Protein AF-0000000080358929 (afdb_homodimer)

Nearest PDB structures (foldseek):
  8afz-assembly1_A  TM=3.443E-01  e=9.718E+00  Homo sapiens
  2efk-assembly1_A-2  TM=2.019E-01  e=9.718E+00  Homo sapiens
  8afz-assembly1_A  TM=3.442E-01  e=8.263E+00  Homo sapiens
  6xj1-assembly1_B  TM=2.476E-01  e=9.061E+00  Schizosaccharomyces pombe 972h-

Organism: Eutrema salsugineum (NCBI:txid72664)

Radius of gyration: 41.28 Å; Cα contacts (8 Å, |Δi|>4): 596; chains: 2; bounding box: 83×141×150 Å

pLDDT: mean 77.74, std 29.08, range [13.27, 98.56]

Sequence (594 aa):
MNDRGDQCVDQRRCFVCLSGNEDDQTSPISDHNKAKKIKTKQIADVPKTERSPPYHLQRDNMATTLDVSRAELALVVMYLNKAEARDKLCRAIQYGSKFLSGGQPGTAQNVDKSTSLARKVFRLFKFVNDLHGLISPMPKGTPLPLVLLGKSKNALLSTFLFLDQIVWLGRSGIYKNKERAELLGRISLFCWMGSSVCTTLVEIGEIGRLSSSMKKIEKGLKNGNKYQDEEYRAKLKKSNERTLALIKSAMDIVVAAGLLQLAPKKITPRVTGAFGFTTSLISCYQLLPTRPKIKTPMNDRGDQCVDQRRCFVCLSGNEDDQTSPISDHNKAKKIKTKQIADVPKTERSPPYHLQRDNMATTLDVSRAELALVVMYLNKAEARDKLCRAIQYGSKFLSGGQPGTAQNVDKSTSLARKVFRLFKFVNDLHGLISPMPKGTPLPLVLLGKSKNALLSTFLFLDQIVWLGRSGIYKNKERAELLGRISLFCWMGSSVCTTLVEIGEIGRLSSSMKKIEKGLKNGNKYQDEEYRAKLKKSNERTLALIKSAMDIVVAAGLLQLAPKKITPRVTGAFGFTTSLISCYQLLPTRPKIKTP

InterPro domains:
  IPR008733 Peroxisomal biogenesis factor 11 [PF05648] (74-287)

Foldseek 3Di:
DDDDDDDDDDDDDDDDDDDDYDDDDDDDDDDDDPPPPPPPPDPDDDPDPPPPPPPVVVVVVVVVVVVVVVVVVVLVVVLCPDLLLVLLVLLLLLLLLLLVCLPPDDDSPVSNVVSVLVSLVSCVPVLVVLVVVLPDDDDPPDDPVLVVLSNLLSVLLSLLSVLSNLLSCVVVCVDPPVVVSVVSNLSSLVSNLSSLVSLLVSLVVVLVVLVVVLVVVVVVCVPDDSCPDPVNVVSVVVSVLSVLSNLLSVLVNLLSCLVSPVPCVVNTSNNSSVSSSVSSVSSSVSSRDDPDPPPDD/DDDDDDDDDDDDDDDYDDDYDDYDYDDDDDDDDCPVPPPPPDPDDPPDPPPPPPPVVVCVVVVVVVVVVVVVVVLVVVLCPDLLLVLLVLLLLLLLLLLVCLPPDDDSPVSNVVSVLVSLVSCVVVLVVLVVVLPDDDDPPDDPVLVVLSNLLSVLLSLLSVLSNLLSCLVVCVDPPVVVSVVSNLSSLVSNLSSLVSLLVSLVVVLVVLVVVLVVVVVVCVPDDSCPDPVNVVSVVVSVLSVLSNLLSVLVNLLSCCVSPVPCVVNTSSNSSVSSSVSSVSSSVSSRDDPDPPPDD

Structure (mmCIF, N/CA/C/O backbone):
data_AF-0000000080358929-model_v1
#
loop_
_entity.id
_entity.type
_entity.pdbx_description
1 polymer 'Peroxisomal biogenesis factor 11 family protein'
#
loop_
_atom_site.group_PDB
_atom_site.id
_atom_site.type_symbol
_atom_site.label_atom_id
_atom_site.label_alt_id
_atom_site.label_comp_id
_atom_site.label_asym_id
_atom_site.label_entity_id
_atom_site.label_seq_id
_atom_site.pdbx_PDB_ins_code
_atom_site.Cartn_x
_atom_site.Cartn_y
_atom_site.Cartn_z
_atom_site.occupancy
_atom_site.B_iso_or_equiv
_atom_site.auth_seq_id
_atom_site.auth_comp_id
_atom_site.auth_asym_id
_atom_site.auth_atom_id
_atom_site.pdbx_PDB_model_num
ATOM 1 N N . MET A 1 1 ? -43.969 57.062 11.164 1 16.81 1 MET A N 1
ATOM 2 C CA . MET A 1 1 ? -44.812 58 10.477 1 16.81 1 MET A CA 1
ATOM 3 C C . MET A 1 1 ? -44.312 58.25 9.055 1 16.81 1 MET A C 1
ATOM 5 O O . MET A 1 1 ? -43.281 57.75 8.664 1 16.81 1 MET A O 1
ATOM 9 N N . ASN A 1 2 ? -43.938 59.594 8.781 1 14.61 2 ASN A N 1
ATOM 10 C CA . ASN A 1 2 ? -44.312 60.5 7.691 1 14.61 2 ASN A CA 1
ATOM 11 C C . ASN A 1 2 ? -43.531 60.188 6.422 1 14.61 2 ASN A C 1
ATOM 13 O O . ASN A 1 2 ? -44.094 60 5.355 1 14.61 2 ASN A O 1
ATOM 17 N N . ASP A 1 3 ? -42.531 61.125 6.07 1 15.59 3 ASP A N 1
ATOM 18 C CA . ASP A 1 3 ? -42.562 62.156 5.066 1 15.59 3 ASP A CA 1
ATOM 19 C C . ASP A 1 3 ? -42.125 61.656 3.701 1 15.59 3 ASP A C 1
ATOM 21 O O . ASP A 1 3 ? -41.469 60.594 3.613 1 15.59 3 ASP A O 1
ATOM 25 N N . ARG A 1 4 ? -41.5 62.625 2.84 1 16.2 4 ARG A N 1
ATOM 26 C CA . ARG A 1 4 ? -41.812 63.469 1.67 1 16.2 4 ARG A CA 1
ATOM 27 C C . ARG A 1 4 ? -41.281 62.812 0.394 1 16.2 4 ARG A C 1
ATOM 29 O O . ARG A 1 4 ? -40.438 61.906 0.448 1 16.2 4 ARG A O 1
ATOM 36 N N . GLY A 1 5 ? -41.031 63.625 -0.668 1 14.8 5 GLY A N 1
ATOM 37 C CA . GLY A 1 5 ? -41.625 64.188 -1.879 1 14.8 5 GLY A CA 1
ATOM 38 C C . GLY A 1 5 ? -40.906 63.719 -3.145 1 14.8 5 GLY A C 1
ATOM 39 O O . GLY A 1 5 ? -41.562 63.219 -4.066 1 14.8 5 GLY A O 1
ATOM 40 N N . ASP A 1 6 ? -39.875 64.562 -3.668 1 14.68 6 ASP A N 1
ATOM 41 C CA . ASP A 1 6 ? -40.094 65.438 -4.812 1 14.68 6 ASP A CA 1
ATOM 42 C C . ASP A 1 6 ? -39.781 64.75 -6.121 1 14.68 6 ASP A C 1
ATOM 44 O O . ASP A 1 6 ? -40.594 64.688 -7.043 1 14.68 6 ASP A O 1
ATOM 48 N N . GLN A 1 7 ? -38.531 65.188 -6.707 1 15.25 7 GLN A N 1
ATOM 49 C CA . GLN A 1 7 ? -38.5 66 -7.914 1 15.25 7 GLN A CA 1
ATOM 50 C C . GLN A 1 7 ? -38.625 65.125 -9.164 1 15.25 7 GLN A C 1
ATOM 52 O O . GLN A 1 7 ? -38.188 64 -9.18 1 15.25 7 GLN A O 1
ATOM 57 N N . CYS A 1 8 ? -39.188 65.688 -10.398 1 14.8 8 CYS A N 1
ATOM 58 C CA . CYS A 1 8 ? -40.031 65.75 -11.594 1 14.8 8 CYS A CA 1
ATOM 59 C C . CYS A 1 8 ? -39.219 65.312 -12.828 1 14.8 8 CYS A C 1
ATOM 61 O O . CYS A 1 8 ? -39.781 64.75 -13.773 1 14.8 8 CYS A O 1
ATOM 63 N N . VAL A 1 9 ? -37.938 65.875 -13.023 1 15.56 9 VAL A N 1
ATOM 64 C CA . VAL A 1 9 ? -37.844 66.625 -14.266 1 15.56 9 VAL A CA 1
ATOM 65 C C . VAL A 1 9 ? -38.188 65.75 -15.445 1 15.56 9 VAL A C 1
ATOM 67 O O . VAL A 1 9 ? -37.938 64.5 -15.398 1 15.56 9 VAL A O 1
ATOM 70 N N . ASP A 1 10 ? -38.562 66.312 -16.578 1 14.62 10 ASP A N 1
ATOM 71 C CA . ASP A 1 10 ? -39.5 66.5 -17.703 1 14.62 10 ASP A CA 1
ATOM 72 C C . ASP A 1 10 ? -39.094 65.625 -18.875 1 14.62 10 ASP A C 1
ATOM 74 O O . ASP A 1 10 ? -38.031 65.062 -18.891 1 14.62 10 ASP A O 1
ATOM 78 N N . GLN A 1 11 ? -39.094 66.312 -20.172 1 13.53 11 GLN A N 1
ATOM 79 C CA . GLN A 1 11 ? -40 66.375 -21.312 1 13.53 11 GLN A CA 1
ATOM 80 C C . GLN A 1 11 ? -39.438 65.625 -22.484 1 13.53 11 GLN A C 1
ATOM 82 O O . GLN A 1 11 ? -40.156 64.875 -23.156 1 13.53 11 GLN A O 1
ATOM 87 N N . ARG A 1 12 ? -38.281 66.125 -23.188 1 15.23 12 ARG A N 1
ATOM 88 C CA . ARG A 1 12 ? -38.562 66.625 -24.516 1 15.23 12 ARG A CA 1
ATOM 89 C C . ARG A 1 12 ? -38.875 65.5 -25.5 1 15.23 12 ARG A C 1
ATOM 91 O O . ARG A 1 12 ? -38.469 64.375 -25.297 1 15.23 12 ARG A O 1
ATOM 98 N N . ARG A 1 13 ? -39.406 65.875 -26.812 1 14.3 13 ARG A N 1
ATOM 99 C CA . ARG A 1 13 ? -40.438 65.75 -27.828 1 14.3 13 ARG A CA 1
ATOM 100 C C . ARG A 1 13 ? -40.031 64.75 -28.875 1 14.3 13 ARG A C 1
ATOM 102 O O . ARG A 1 13 ? -40.688 63.688 -29.016 1 14.3 13 ARG A O 1
ATOM 109 N N . CYS A 1 14 ? -39.75 65.312 -30.156 1 14.93 14 CYS A N 1
ATOM 110 C CA . CYS A 1 14 ? -40.594 65.25 -31.375 1 14.93 14 CYS A CA 1
ATOM 111 C C . CYS A 1 14 ? -40.25 64.062 -32.219 1 14.93 14 CYS A C 1
ATOM 113 O O . CYS A 1 14 ? -39.188 63.438 -32.062 1 14.93 14 CYS A O 1
ATOM 115 N N . PHE A 1 15 ? -40.938 64 -33.469 1 14.16 15 PHE A N 1
ATOM 116 C CA . PHE A 1 15 ? -41.781 63.312 -34.469 1 14.16 15 PHE A CA 1
ATOM 117 C C . PHE A 1 15 ? -40.969 62.719 -35.594 1 14.16 15 PHE A C 1
ATOM 119 O O . PHE A 1 15 ? -41.188 61.594 -36 1 14.16 15 PHE A O 1
ATOM 126 N N . VAL A 1 16 ? -40.188 63.656 -36.312 1 14.95 16 VAL A N 1
ATOM 127 C CA . VAL A 1 16 ? -40.594 63.844 -37.688 1 14.95 16 VAL A CA 1
ATOM 128 C C . VAL A 1 16 ? -40.25 62.625 -38.531 1 14.95 16 VAL A C 1
ATOM 130 O O . VAL A 1 16 ? -39.375 61.844 -38.156 1 14.95 16 VAL A O 1
ATOM 133 N N . CYS A 1 17 ? -40.469 62.812 -39.906 1 15.39 17 CYS A N 1
ATOM 134 C CA . CYS A 1 17 ? -41.125 62.5 -41.156 1 15.39 17 CYS A CA 1
ATOM 135 C C . CYS A 1 17 ? -40.25 61.594 -42.031 1 15.39 17 CYS A C 1
ATOM 137 O O . CYS A 1 17 ? -39.062 61.531 -41.844 1 15.39 17 CYS A O 1
ATOM 139 N N . LEU A 1 18 ? -40.875 61.156 -43.062 1 15.15 18 LEU A N 1
ATOM 140 C CA . LEU A 1 18 ? -41.156 60.125 -44.094 1 15.15 18 LEU A CA 1
ATOM 141 C C . LEU A 1 18 ? -40.062 60.125 -45.156 1 15.15 18 LEU A C 1
ATOM 143 O O . LEU A 1 18 ? -39.625 59.062 -45.594 1 15.15 18 LEU A O 1
ATOM 147 N N . SER A 1 19 ? -39.875 61.375 -45.75 1 14.72 19 SER A N 1
ATOM 148 C CA . SER A 1 19 ? -40.25 61.406 -47.156 1 14.72 19 SER A CA 1
ATOM 149 C C . SER A 1 19 ? -39.156 60.781 -48.031 1 14.72 19 SER A C 1
ATOM 151 O O . SER A 1 19 ? -39.438 59.844 -48.781 1 14.72 19 SER A O 1
ATOM 153 N N . GLY A 1 20 ? -38.625 61.688 -48.906 1 14.41 20 GLY A N 1
ATOM 154 C CA . GLY A 1 20 ? -38.812 61.781 -50.344 1 14.41 20 GLY A CA 1
ATOM 155 C C . GLY A 1 20 ? -37.719 61.062 -51.125 1 14.41 20 GLY A C 1
ATOM 156 O O . GLY A 1 20 ? -38 60.125 -51.844 1 14.41 20 GLY A O 1
ATOM 157 N N . ASN A 1 21 ? -36.844 61.938 -51.688 1 15.15 21 ASN A N 1
ATOM 158 C CA . ASN A 1 21 ? -36.812 62.219 -53.125 1 15.15 21 ASN A CA 1
ATOM 159 C C . ASN A 1 21 ? -35.844 61.281 -53.844 1 15.15 21 ASN A C 1
ATOM 161 O O . ASN A 1 21 ? -35.094 60.562 -53.219 1 15.15 21 ASN A O 1
ATOM 165 N N . GLU A 1 22 ? -34.844 62 -54.562 1 15.13 22 GLU A N 1
ATOM 166 C CA . GLU A 1 22 ? -34.781 62.188 -56 1 15.13 22 GLU A CA 1
ATOM 167 C C . GLU A 1 22 ? -33.875 61.188 -56.656 1 15.13 22 GLU A C 1
ATOM 169 O O . GLU A 1 22 ? -34.312 60.406 -57.5 1 15.13 22 GLU A O 1
ATOM 174 N N . ASP A 1 23 ? -32.719 61.75 -57.281 1 15.2 23 ASP A N 1
ATOM 175 C CA . ASP A 1 23 ? -32.594 61.906 -58.719 1 15.2 23 ASP A CA 1
ATOM 176 C C . ASP A 1 23 ? -31.781 60.75 -59.312 1 15.2 23 ASP A C 1
ATOM 178 O O . ASP A 1 23 ? -31.203 59.938 -58.594 1 15.2 23 ASP A O 1
ATOM 182 N N . ASP A 1 24 ? -30.688 61.188 -60.156 1 15.67 24 ASP A N 1
ATOM 183 C CA . ASP A 1 24 ? -30.547 61.188 -61.625 1 15.67 24 ASP A CA 1
ATOM 184 C C . ASP A 1 24 ? -29.75 59.969 -62.094 1 15.67 24 ASP A C 1
ATOM 186 O O . ASP A 1 24 ? -29.094 59.312 -61.281 1 15.67 24 ASP A O 1
ATOM 190 N N . GLN A 1 25 ? -28.922 60.25 -63.219 1 15.48 25 GLN A N 1
ATOM 191 C CA . GLN A 1 25 ? -28.875 59.875 -64.625 1 15.48 25 GLN A CA 1
ATOM 192 C C . GLN A 1 25 ? -27.906 58.688 -64.812 1 15.48 25 GLN A C 1
ATOM 194 O O . GLN A 1 25 ? -27.125 58.375 -63.938 1 15.48 25 GLN A O 1
ATOM 199 N N . THR A 1 26 ? -27.188 58.781 -66.125 1 16.11 26 THR A N 1
ATOM 200 C CA . THR A 1 26 ? -27.219 58 -67.312 1 16.11 26 THR A CA 1
ATOM 201 C C . THR A 1 26 ? -26.016 57.062 -67.438 1 16.11 26 THR A C 1
ATOM 203 O O . THR A 1 26 ? -26.172 55.875 -67.688 1 16.11 26 THR A O 1
ATOM 206 N N . SER A 1 27 ? -24.672 57.594 -67.5 1 17.52 27 SER A N 1
ATOM 207 C CA . SER A 1 27 ? -24.062 57.406 -68.812 1 17.52 27 SER A CA 1
ATOM 208 C C . SER A 1 27 ? -23.406 56.062 -68.938 1 17.52 27 SER A C 1
ATOM 210 O O . SER A 1 27 ? -23.016 55.438 -67.938 1 17.52 27 SER A O 1
ATOM 212 N N . PRO A 1 28 ? -23.188 55.562 -70.312 1 18.62 28 PRO A N 1
ATOM 213 C CA . PRO A 1 28 ? -23.203 54.312 -71 1 18.62 28 PRO A CA 1
ATOM 214 C C . PRO A 1 28 ? -21.938 53.469 -70.875 1 18.62 28 PRO A C 1
ATOM 216 O O . PRO A 1 28 ? -22 52.25 -70.688 1 18.62 28 PRO A O 1
ATOM 219 N N . ILE A 1 29 ? -20.688 54.094 -71.125 1 17.53 29 ILE A N 1
ATOM 220 C CA . ILE A 1 29 ? -20.109 53.688 -72.438 1 17.53 29 ILE A CA 1
ATOM 221 C C . ILE A 1 29 ? -19.328 52.375 -72.25 1 17.53 29 ILE A C 1
ATOM 223 O O . ILE A 1 29 ? -19.578 51.406 -72.938 1 17.53 29 ILE A O 1
ATOM 227 N N . SER A 1 30 ? -17.875 52.469 -72.438 1 18.41 30 SER A N 1
ATOM 228 C CA . SER A 1 30 ? -17.078 51.906 -73.562 1 18.41 30 SER A CA 1
ATOM 229 C C . SER A 1 30 ? -16.453 50.562 -73.125 1 18.41 30 SER A C 1
ATOM 231 O O . SER A 1 30 ? -16.141 50.344 -71.938 1 18.41 30 SER A O 1
ATOM 233 N N . ASP A 1 31 ? -16.312 49.531 -74.125 1 18.59 31 ASP A N 1
ATOM 234 C CA . ASP A 1 31 ? -16.297 48.094 -74.375 1 18.59 31 ASP A CA 1
ATOM 235 C C . ASP A 1 31 ? -14.938 47.469 -74.062 1 18.59 31 ASP A C 1
ATOM 237 O O . ASP A 1 31 ? -14.75 46.25 -74.188 1 18.59 31 ASP A O 1
ATOM 241 N N . HIS A 1 32 ? -13.805 48.25 -73.875 1 20.19 32 HIS A N 1
ATOM 242 C CA . HIS A 1 32 ? -12.617 47.781 -74.625 1 20.19 32 HIS A CA 1
ATOM 243 C C . HIS A 1 32 ? -12.148 46.438 -74.062 1 20.19 32 HIS A C 1
ATOM 245 O O . HIS A 1 32 ? -12.312 46.156 -72.875 1 20.19 32 HIS A O 1
ATOM 251 N N . ASN A 1 33 ? -11.484 45.531 -74.938 1 20.08 33 ASN A N 1
ATOM 252 C CA . ASN A 1 33 ? -11.18 44.156 -75.375 1 20.08 33 ASN A CA 1
ATOM 253 C C . ASN A 1 33 ? -10.102 43.531 -74.5 1 20.08 33 ASN A C 1
ATOM 255 O O . ASN A 1 33 ? -8.906 43.719 -74.75 1 20.08 33 ASN A O 1
ATOM 259 N N . LYS A 1 34 ? -10.031 43.594 -73.188 1 18.59 34 LYS A N 1
ATOM 260 C CA . LYS A 1 34 ? -8.82 43.219 -72.5 1 18.59 34 LYS A CA 1
ATOM 261 C C . LYS A 1 34 ? -8.523 41.719 -72.688 1 18.59 34 LYS A C 1
ATOM 263 O O . LYS A 1 34 ? -9.328 40.875 -72.312 1 18.59 34 LYS A O 1
ATOM 268 N N . ALA A 1 35 ? -7.695 41.406 -73.75 1 19.78 35 ALA A N 1
ATOM 269 C CA . ALA A 1 35 ? -7.258 40.094 -74.125 1 19.78 35 ALA A CA 1
ATOM 270 C C . ALA A 1 35 ? -6.605 39.312 -73 1 19.78 35 ALA A C 1
ATOM 272 O O . ALA A 1 35 ? -5.715 39.844 -72.312 1 19.78 35 ALA A O 1
ATOM 273 N N . LYS A 1 36 ? -7.195 38.281 -72.438 1 21.5 36 LYS A N 1
ATOM 274 C CA . LYS A 1 36 ? -6.949 37.406 -71.312 1 21.5 36 LYS A CA 1
ATOM 275 C C . LYS A 1 36 ? -5.746 36.5 -71.562 1 21.5 36 LYS A C 1
ATOM 277 O O . LYS A 1 36 ? -5.801 35.625 -72.375 1 21.5 36 LYS A O 1
ATOM 282 N N . LYS A 1 37 ? -4.535 37.125 -71.75 1 20.27 37 LYS A N 1
ATOM 283 C CA . LYS A 1 37 ? -3.393 36.25 -72 1 20.27 37 LYS A CA 1
ATOM 284 C C . LYS A 1 37 ? -3.35 35.094 -71 1 20.27 37 LYS A C 1
ATOM 286 O O . LYS A 1 37 ? -3.342 35.312 -69.812 1 20.27 37 LYS A O 1
ATOM 291 N N . ILE A 1 38 ? -3.791 33.875 -71.375 1 20.3 38 ILE A N 1
ATOM 292 C CA . ILE A 1 38 ? -3.906 32.625 -70.625 1 20.3 38 ILE A CA 1
ATOM 293 C C . ILE A 1 38 ? -2.518 32.125 -70.25 1 20.3 38 ILE A C 1
ATOM 295 O O . ILE A 1 38 ? -1.686 31.828 -71.062 1 20.3 38 ILE A O 1
ATOM 299 N N . LYS A 1 39 ? -1.819 32.875 -69.312 1 21.81 39 LYS A N 1
ATOM 300 C CA . LYS A 1 39 ? -0.521 32.438 -68.75 1 21.81 39 LYS A CA 1
ATOM 301 C C . LYS A 1 39 ? -0.521 30.969 -68.438 1 21.81 39 LYS A C 1
ATOM 303 O O . LYS A 1 39 ? -1.385 30.516 -67.688 1 21.81 39 LYS A O 1
ATOM 308 N N . THR A 1 40 ? -0.038 30.094 -69.25 1 20.55 40 THR A N 1
ATOM 309 C CA . THR A 1 40 ? 0.181 28.656 -69.188 1 20.55 40 THR A CA 1
ATOM 310 C C . THR A 1 40 ? 0.929 28.312 -67.875 1 20.55 40 THR A C 1
ATOM 312 O O . THR A 1 40 ? 2.033 28.812 -67.688 1 20.55 40 THR A O 1
ATOM 315 N N . LYS A 1 41 ? 0.254 28.141 -66.75 1 23.47 41 LYS A N 1
ATOM 316 C CA . LYS A 1 41 ? 0.772 27.75 -65.438 1 23.47 41 LYS A CA 1
ATOM 317 C C . LYS A 1 41 ? 1.659 26.516 -65.562 1 23.47 41 LYS A C 1
ATOM 319 O O . LYS A 1 41 ? 1.249 25.5 -66.125 1 23.47 41 LYS A O 1
ATOM 324 N N . GLN A 1 42 ? 3 26.719 -65.688 1 23.25 42 GLN A N 1
ATOM 325 C CA . GLN A 1 42 ? 4.09 25.734 -65.625 1 23.25 42 GLN A CA 1
ATOM 326 C C . GLN A 1 42 ? 3.857 24.719 -64.5 1 23.25 42 GLN A C 1
ATOM 328 O O . GLN A 1 42 ? 3.48 25.094 -63.375 1 23.25 42 GLN A O 1
ATOM 333 N N . ILE A 1 43 ? 3.584 23.469 -64.812 1 24.06 43 ILE A N 1
ATOM 334 C CA . ILE A 1 43 ? 3.379 22.266 -64 1 24.06 43 ILE A CA 1
ATOM 335 C C . ILE A 1 43 ? 4.492 22.141 -62.969 1 24.06 43 ILE A C 1
ATOM 337 O O . ILE A 1 43 ? 5.676 22.109 -63.312 1 24.06 43 ILE A O 1
ATOM 341 N N . ALA A 1 44 ? 4.375 22.672 -61.781 1 24.91 44 ALA A N 1
ATOM 342 C CA . ALA A 1 44 ? 5.258 22.656 -60.625 1 24.91 44 ALA A CA 1
ATOM 343 C C . ALA A 1 44 ? 5.863 21.266 -60.406 1 24.91 44 ALA A C 1
ATOM 345 O O . ALA A 1 44 ? 5.27 20.266 -60.781 1 24.91 44 ALA A O 1
ATOM 346 N N . ASP A 1 45 ? 7.188 21.234 -60.156 1 27.75 45 ASP A N 1
ATOM 347 C CA . ASP A 1 45 ? 8.172 20.203 -59.875 1 27.75 45 ASP A CA 1
ATOM 348 C C . ASP A 1 45 ? 7.656 19.25 -58.781 1 27.75 45 ASP A C 1
ATOM 350 O O . ASP A 1 45 ? 6.973 19.672 -57.844 1 27.75 45 ASP A O 1
ATOM 354 N N . VAL A 1 46 ? 7.465 17.938 -59.094 1 30.86 46 VAL A N 1
ATOM 355 C CA . VAL A 1 46 ? 7.078 16.859 -58.219 1 30.86 46 VAL A CA 1
ATOM 356 C C . VAL A 1 46 ? 7.922 16.891 -56.938 1 30.86 46 VAL A C 1
ATOM 358 O O . VAL A 1 46 ? 9.148 16.984 -57 1 30.86 46 VAL A O 1
ATOM 361 N N . PRO A 1 47 ? 7.391 17.453 -55.844 1 29.69 47 PRO A N 1
ATOM 362 C CA . PRO A 1 47 ? 8.227 17.5 -54.656 1 29.69 47 PRO A CA 1
ATOM 363 C C . PRO A 1 47 ? 9.031 16.219 -54.438 1 29.69 47 PRO A C 1
ATOM 365 O O . PRO A 1 47 ? 8.578 15.141 -54.812 1 29.69 47 PRO A O 1
ATOM 368 N N . LYS A 1 48 ? 10.414 16.266 -54.406 1 29.23 48 LYS A N 1
ATOM 369 C CA . LYS A 1 48 ? 11.359 15.25 -53.969 1 29.23 48 LYS A CA 1
ATOM 370 C C . LYS A 1 48 ? 10.781 14.43 -52.844 1 29.23 48 LYS A C 1
ATOM 372 O O . LYS A 1 48 ? 10.219 14.977 -51.875 1 29.23 48 LYS A O 1
ATOM 377 N N . THR A 1 49 ? 10.352 13.242 -53.125 1 29.59 49 THR A N 1
ATOM 378 C CA . THR A 1 49 ? 9.93 12.242 -52.156 1 29.59 49 THR A CA 1
ATOM 379 C C . THR A 1 49 ? 10.797 12.305 -50.906 1 29.59 49 THR A C 1
ATOM 381 O O . THR A 1 49 ? 12.031 12.234 -50.969 1 29.59 49 THR A O 1
ATOM 384 N N . GLU A 1 50 ? 10.453 13.172 -49.938 1 36.38 50 GLU A N 1
ATOM 385 C CA . GLU A 1 50 ? 11.117 13.156 -48.625 1 36.38 50 GLU A CA 1
ATOM 386 C C . GLU A 1 50 ? 11.586 11.75 -48.281 1 36.38 50 GLU A C 1
ATOM 388 O O . GLU A 1 50 ? 10.797 10.805 -48.281 1 36.38 50 GLU A O 1
ATOM 393 N N . ARG A 1 51 ? 12.812 11.344 -48.719 1 33.78 51 ARG A N 1
ATOM 394 C CA . ARG A 1 51 ? 13.469 10.133 -48.25 1 33.78 51 ARG A CA 1
ATOM 395 C C . ARG A 1 51 ? 13.047 9.836 -46.812 1 33.78 51 ARG A C 1
ATOM 397 O O . ARG A 1 51 ? 13.07 10.719 -45.938 1 33.78 51 ARG A O 1
ATOM 404 N N . SER A 1 52 ? 12.07 8.93 -46.625 1 38.97 52 SER A N 1
ATOM 405 C CA . SER A 1 52 ? 11.758 8.406 -45.312 1 38.97 52 SER A CA 1
ATOM 406 C C . SER A 1 52 ? 13.008 8.336 -44.438 1 38.97 52 SER A C 1
ATOM 408 O O . SER A 1 52 ? 14.086 7.961 -44.906 1 38.97 52 SER A O 1
ATOM 410 N N . PRO A 1 53 ? 13.242 9.32 -43.531 1 48.97 53 PRO A N 1
ATOM 411 C CA . PRO A 1 53 ? 14.477 9.203 -42.75 1 48.97 53 PRO A CA 1
ATOM 412 C C . PRO A 1 53 ? 14.969 7.762 -42.656 1 48.97 53 PRO A C 1
ATOM 414 O O . PRO A 1 53 ? 14.172 6.828 -42.719 1 48.97 53 PRO A O 1
ATOM 417 N N . PRO A 1 54 ? 16.219 7.465 -43.062 1 48.5 54 PRO A N 1
ATOM 418 C CA . PRO A 1 54 ? 16.75 6.102 -43.031 1 48.5 54 PRO A CA 1
ATOM 419 C C . PRO A 1 54 ? 16.266 5.316 -41.812 1 48.5 54 PRO A C 1
ATOM 421 O O . PRO A 1 54 ? 15.953 5.914 -40.75 1 48.5 54 PRO A O 1
ATOM 424 N N . TYR A 1 55 ? 15.797 4.078 -42 1 51.56 55 TYR A N 1
ATOM 425 C CA . TYR A 1 55 ? 15.328 3.09 -41.062 1 51.56 55 TYR A CA 1
ATOM 426 C C . TYR A 1 55 ? 16.109 3.188 -39.75 1 51.56 55 TYR A C 1
ATOM 428 O O . TYR A 1 55 ? 15.578 2.924 -38.656 1 51.56 55 TYR A O 1
ATOM 436 N N . HIS A 1 56 ? 17.375 3.619 -39.906 1 55.03 56 HIS A N 1
ATOM 437 C CA . HIS A 1 56 ? 18.188 3.723 -38.688 1 55.03 56 HIS A CA 1
ATOM 438 C C . HIS A 1 56 ? 17.734 4.887 -37.812 1 55.03 56 HIS A C 1
ATOM 440 O O . HIS A 1 56 ? 17.781 4.809 -36.594 1 55.03 56 HIS A O 1
ATOM 446 N N . LEU A 1 57 ? 17.328 5.953 -38.438 1 53.75 57 LEU A N 1
ATOM 447 C CA . LEU A 1 57 ? 16.859 7.109 -37.688 1 53.75 57 LEU A CA 1
ATOM 448 C C . LEU A 1 57 ? 15.508 6.824 -37.031 1 53.75 57 LEU A C 1
ATOM 450 O O . LEU A 1 57 ? 15.242 7.277 -35.906 1 53.75 57 LEU A O 1
ATOM 454 N N . GLN A 1 58 ? 14.711 6.082 -37.75 1 51 58 GLN A N 1
ATOM 455 C CA . GLN A 1 58 ? 13.414 5.707 -37.156 1 51 58 GLN A CA 1
ATOM 456 C C . GLN A 1 58 ? 13.594 4.805 -35.969 1 51 58 GLN A C 1
ATOM 458 O O . GLN A 1 58 ? 12.883 4.953 -34.969 1 51 58 GLN A O 1
ATOM 463 N N . ARG A 1 59 ? 14.539 3.881 -36.125 1 54.25 59 ARG A N 1
ATOM 464 C CA . ARG A 1 59 ? 14.812 3 -34.969 1 54.25 59 ARG A CA 1
ATOM 465 C C . ARG A 1 59 ? 15.383 3.783 -33.812 1 54.25 59 ARG A C 1
ATOM 467 O O . ARG A 1 59 ? 15.023 3.529 -32.656 1 54.25 59 ARG A O 1
ATOM 474 N N . ASP A 1 60 ? 16.219 4.734 -34.156 1 56.84 60 ASP A N 1
ATOM 475 C CA . ASP A 1 60 ? 16.781 5.559 -33.094 1 56.84 60 ASP A CA 1
ATOM 476 C C . ASP A 1 60 ? 15.703 6.41 -32.438 1 56.84 60 ASP A C 1
ATOM 478 O O . ASP A 1 60 ? 15.68 6.562 -31.203 1 56.84 60 ASP A O 1
ATOM 482 N N . ASN A 1 61 ? 14.773 6.891 -33.281 1 57.5 61 ASN A N 1
ATOM 483 C CA . ASN A 1 61 ? 13.695 7.691 -32.719 1 57.5 61 ASN A CA 1
ATOM 484 C C . ASN A 1 61 ? 12.719 6.828 -31.906 1 57.5 61 ASN A C 1
ATOM 486 O O . ASN A 1 61 ? 12.219 7.25 -30.859 1 57.5 61 ASN A O 1
ATOM 490 N N . MET A 1 62 ? 12.445 5.656 -32.562 1 58.06 62 MET A N 1
ATOM 491 C CA . MET A 1 62 ? 11.562 4.762 -31.828 1 58.06 62 MET A CA 1
ATOM 492 C C . MET A 1 62 ? 12.211 4.297 -30.531 1 58.06 62 MET A C 1
ATOM 494 O O . MET A 1 62 ? 11.531 4.172 -29.5 1 58.06 62 MET A O 1
ATOM 498 N N . ALA A 1 63 ? 13.477 4.109 -30.594 1 61.06 63 ALA A N 1
ATOM 499 C CA . ALA A 1 63 ? 14.203 3.713 -29.375 1 61.06 63 ALA A CA 1
ATOM 500 C C . ALA A 1 63 ? 14.156 4.816 -28.328 1 61.06 63 ALA A C 1
ATOM 502 O O . ALA A 1 63 ? 13.961 4.543 -27.141 1 61.06 63 ALA A O 1
ATOM 503 N N . THR A 1 64 ? 14.258 5.984 -28.844 1 68.31 64 THR A N 1
ATOM 504 C CA . THR A 1 64 ? 14.227 7.117 -27.922 1 68.31 64 THR A CA 1
ATOM 505 C C . THR A 1 64 ? 12.844 7.281 -27.312 1 68.31 64 THR A C 1
ATOM 507 O O . THR A 1 64 ? 12.711 7.539 -26.109 1 68.31 64 THR A O 1
ATOM 510 N N . THR A 1 65 ? 11.836 7.023 -28.141 1 73.25 65 THR A N 1
ATOM 511 C CA . THR A 1 65 ? 10.477 7.164 -27.625 1 73.25 65 THR A CA 1
ATOM 512 C C . THR A 1 65 ? 10.156 6.043 -26.641 1 73.25 65 THR A C 1
ATOM 514 O O . THR A 1 65 ? 9.516 6.273 -25.609 1 73.25 65 THR A O 1
ATOM 517 N N . LEU A 1 66 ? 10.719 4.973 -26.969 1 76.44 66 LEU A N 1
ATOM 518 C CA . LEU A 1 66 ? 10.484 3.834 -26.094 1 76.44 66 LEU A CA 1
ATOM 519 C C . LEU A 1 66 ? 11.242 4.008 -24.781 1 76.44 66 LEU A C 1
ATOM 521 O O . LEU A 1 66 ? 10.734 3.637 -23.719 1 76.44 66 LEU A O 1
ATOM 525 N N . ASP A 1 67 ? 12.336 4.625 -24.875 1 78.25 67 ASP A N 1
ATOM 526 C CA . ASP A 1 67 ? 13.125 4.859 -23.656 1 78.25 67 ASP A CA 1
ATOM 527 C C . ASP A 1 67 ? 12.453 5.891 -22.766 1 78.25 67 ASP A C 1
ATOM 529 O O . ASP A 1 67 ? 12.445 5.742 -21.531 1 78.25 67 ASP A O 1
ATOM 533 N N . VAL A 1 68 ? 11.938 6.848 -23.438 1 74.88 68 VAL A N 1
ATOM 534 C CA . VAL A 1 68 ? 11.242 7.883 -22.672 1 74.88 68 VAL A CA 1
ATOM 535 C C . VAL A 1 68 ? 9.984 7.297 -22.031 1 74.88 68 VAL A C 1
ATOM 537 O O . VAL A 1 68 ? 9.695 7.562 -20.859 1 74.88 68 VAL A O 1
ATOM 540 N N . SER A 1 69 ? 9.344 6.5 -22.797 1 80.19 69 SER A N 1
ATOM 541 C CA . SER A 1 69 ? 8.141 5.855 -22.281 1 80.19 69 SER A CA 1
ATOM 542 C C . SER A 1 69 ? 8.469 4.91 -21.125 1 80.19 69 SER A C 1
ATOM 544 O O . SER A 1 69 ? 7.738 4.84 -20.141 1 80.19 69 SER A O 1
ATOM 546 N N . ARG A 1 70 ? 9.57 4.305 -21.297 1 85.62 70 ARG A N 1
ATOM 547 C CA . ARG A 1 70 ? 9.992 3.381 -20.25 1 85.62 70 ARG A CA 1
ATOM 548 C C . ARG A 1 70 ? 10.352 4.129 -18.969 1 85.62 70 ARG A C 1
ATOM 550 O O . ARG A 1 70 ? 10.016 3.689 -17.859 1 85.62 70 ARG A O 1
ATOM 557 N N . ALA A 1 71 ? 10.961 5.18 -19.094 1 84.81 71 ALA A N 1
ATOM 558 C CA . ALA A 1 71 ? 11.359 5.973 -17.922 1 84.81 71 ALA A CA 1
ATOM 559 C C . ALA A 1 71 ? 10.141 6.555 -17.219 1 84.81 71 ALA A C 1
ATOM 561 O O . ALA A 1 71 ? 10.078 6.574 -15.984 1 84.81 71 ALA A O 1
ATOM 562 N N . GLU A 1 72 ? 9.234 7.023 -18.016 1 85.88 72 GLU A N 1
ATOM 563 C CA . GLU A 1 72 ? 8.008 7.555 -17.438 1 85.88 72 GLU A CA 1
ATOM 564 C C . GLU A 1 72 ? 7.215 6.461 -16.734 1 85.88 72 GLU A C 1
ATOM 566 O O . GLU A 1 72 ? 6.668 6.68 -15.648 1 85.88 72 GLU A O 1
ATOM 571 N N . LEU A 1 73 ? 7.199 5.367 -17.328 1 88.75 73 LEU A N 1
ATOM 572 C CA . LEU A 1 73 ? 6.484 4.242 -16.734 1 88.75 73 LEU A CA 1
ATOM 573 C C . LEU A 1 73 ? 7.168 3.789 -15.453 1 88.75 73 LEU A C 1
ATOM 575 O O . LEU A 1 73 ? 6.496 3.422 -14.484 1 88.75 73 LEU A O 1
ATOM 579 N N . ALA A 1 74 ? 8.43 3.859 -15.492 1 90.19 74 ALA A N 1
ATOM 580 C CA . ALA A 1 74 ? 9.18 3.484 -14.297 1 90.19 74 ALA A CA 1
ATOM 581 C C . ALA A 1 74 ? 8.859 4.418 -13.133 1 90.19 74 ALA A C 1
ATOM 583 O O . ALA A 1 74 ? 8.766 3.977 -11.984 1 90.19 74 ALA A O 1
ATOM 584 N N . LEU A 1 75 ? 8.672 5.641 -13.43 1 89.75 75 LEU A N 1
ATOM 585 C CA . LEU A 1 75 ? 8.328 6.609 -12.398 1 89.75 75 LEU A CA 1
ATOM 586 C C . LEU A 1 75 ? 6.934 6.336 -11.836 1 89.75 75 LEU A C 1
ATOM 588 O O . LEU A 1 75 ? 6.715 6.43 -10.633 1 89.75 75 LEU A O 1
ATOM 592 N N . VAL A 1 76 ? 6.078 6.027 -12.727 1 92.12 76 VAL A N 1
ATOM 593 C CA . VAL A 1 76 ? 4.719 5.711 -12.312 1 92.12 76 VAL A CA 1
ATOM 594 C C . VAL A 1 76 ? 4.723 4.457 -11.438 1 92.12 76 VAL A C 1
ATOM 596 O O . VAL A 1 76 ? 4.035 4.406 -10.414 1 92.12 76 VAL A O 1
ATOM 599 N N . VAL A 1 77 ? 5.492 3.514 -11.828 1 93.19 77 VAL A N 1
ATOM 600 C CA . VAL A 1 77 ? 5.59 2.266 -11.078 1 93.19 77 VAL A CA 1
ATOM 601 C C . VAL A 1 77 ? 6.164 2.541 -9.688 1 93.19 77 VAL A C 1
ATOM 603 O O . VAL A 1 77 ? 5.652 2.039 -8.688 1 93.19 77 VAL A O 1
ATOM 606 N N . MET A 1 78 ? 7.164 3.336 -9.656 1 92.94 78 MET A N 1
ATOM 607 C CA . MET A 1 78 ? 7.773 3.688 -8.383 1 92.94 78 MET A CA 1
ATOM 608 C C . MET A 1 78 ? 6.773 4.391 -7.473 1 92.94 78 MET A C 1
ATOM 610 O O . MET A 1 78 ? 6.738 4.137 -6.266 1 92.94 78 MET A O 1
ATOM 614 N N . TYR A 1 79 ? 6 5.258 -8.039 1 94.06 79 TYR A N 1
ATOM 615 C CA . TYR A 1 79 ? 4.977 5.988 -7.301 1 94.06 79 TYR A CA 1
ATOM 616 C C . TYR A 1 79 ? 3.906 5.047 -6.766 1 94.06 79 TYR A C 1
ATOM 618 O O . TYR A 1 79 ? 3.562 5.09 -5.582 1 94.06 79 TYR A O 1
ATOM 626 N N . LEU A 1 80 ? 3.465 4.129 -7.551 1 94.44 80 LEU A N 1
ATOM 627 C CA . LEU A 1 80 ? 2.346 3.254 -7.211 1 94.44 80 LEU A CA 1
ATOM 628 C C . LEU A 1 80 ? 2.801 2.117 -6.301 1 94.44 80 LEU A C 1
ATOM 630 O O . LEU A 1 80 ? 1.975 1.45 -5.676 1 94.44 80 LEU A O 1
ATOM 634 N N . ASN A 1 81 ? 4.047 1.898 -6.195 1 94.69 81 ASN A N 1
ATOM 635 C CA . ASN A 1 81 ? 4.555 0.816 -5.359 1 94.69 81 ASN A CA 1
ATOM 636 C C . ASN A 1 81 ? 4.719 1.261 -3.908 1 94.69 81 ASN A C 1
ATOM 638 O O . ASN A 1 81 ? 5.051 0.452 -3.039 1 94.69 81 ASN A O 1
ATOM 642 N N . LYS A 1 82 ? 4.422 2.504 -3.641 1 94.81 82 LYS A N 1
ATOM 643 C CA . LYS A 1 82 ? 4.379 3.004 -2.27 1 94.81 82 LYS A CA 1
ATOM 644 C C . LYS A 1 82 ? 3.01 2.77 -1.642 1 94.81 82 LYS A C 1
ATOM 646 O O . LYS A 1 82 ? 1.984 3.139 -2.219 1 94.81 82 LYS A O 1
ATOM 651 N N . ALA A 1 83 ? 3.037 2.219 -0.466 1 95.5 83 ALA A N 1
ATOM 652 C CA . ALA A 1 83 ? 1.777 1.962 0.226 1 95.5 83 ALA A CA 1
ATOM 653 C C . ALA A 1 83 ? 1.021 3.262 0.49 1 95.5 83 ALA A C 1
ATOM 655 O O . ALA A 1 83 ? -0.203 3.312 0.356 1 95.5 83 ALA A O 1
ATOM 656 N N . GLU A 1 84 ? 1.74 4.285 0.799 1 95.44 84 GLU A N 1
ATOM 657 C CA . GLU A 1 84 ? 1.12 5.566 1.115 1 95.44 84 GLU A CA 1
ATOM 658 C C . GLU A 1 84 ? 0.433 6.164 -0.109 1 95.44 84 GLU A C 1
ATOM 660 O O . GLU A 1 84 ? -0.651 6.742 0.001 1 95.44 84 GLU A O 1
ATOM 665 N N . ALA A 1 85 ? 1.04 6.07 -1.211 1 95.62 85 ALA A N 1
ATOM 666 C CA . ALA A 1 85 ? 0.445 6.598 -2.438 1 95.62 85 ALA A CA 1
ATOM 667 C C . ALA A 1 85 ? -0.87 5.891 -2.756 1 95.62 85 ALA A C 1
ATOM 669 O O . ALA A 1 85 ? -1.858 6.535 -3.111 1 95.62 85 ALA A O 1
ATOM 670 N N . ARG A 1 86 ? -0.844 4.59 -2.592 1 95.75 86 ARG A N 1
ATOM 671 C CA . ARG A 1 86 ? -2.059 3.826 -2.852 1 95.75 86 ARG A CA 1
ATOM 672 C C . ARG A 1 86 ? -3.158 4.191 -1.858 1 95.75 86 ARG A C 1
ATOM 674 O O . ARG A 1 86 ? -4.332 4.277 -2.229 1 95.75 86 ARG A O 1
ATOM 681 N N . ASP A 1 87 ? -2.773 4.344 -0.721 1 96.5 87 ASP A N 1
ATOM 682 C CA . ASP A 1 87 ? -3.742 4.723 0.304 1 96.5 87 ASP A CA 1
ATOM 683 C C . ASP A 1 87 ? -4.398 6.059 -0.026 1 96.5 87 ASP A C 1
ATOM 685 O O . ASP A 1 87 ? -5.613 6.211 0.101 1 96.5 87 ASP A O 1
ATOM 689 N N . LYS A 1 88 ? -3.598 7.047 -0.47 1 97.31 88 LYS A N 1
ATOM 690 C CA . LYS A 1 88 ? -4.137 8.367 -0.762 1 97.31 88 LYS A CA 1
ATOM 691 C C . LYS A 1 88 ? -5.023 8.344 -2.004 1 97.31 88 LYS A C 1
ATOM 693 O O . LYS A 1 88 ? -6 9.086 -2.09 1 97.31 88 LYS A O 1
ATOM 698 N N . LEU A 1 89 ? -4.711 7.508 -2.904 1 96.69 89 LEU A N 1
ATOM 699 C CA . LEU A 1 89 ? -5.578 7.312 -4.059 1 96.69 89 LEU A CA 1
ATOM 700 C C . LEU A 1 89 ? -6.934 6.75 -3.637 1 96.69 89 LEU A C 1
ATOM 702 O O . LEU A 1 89 ? -7.977 7.23 -4.078 1 96.69 89 LEU A O 1
ATOM 706 N N . CYS A 1 90 ? -6.844 5.766 -2.809 1 97.12 90 CYS A N 1
ATOM 707 C CA . CYS A 1 90 ? -8.078 5.176 -2.297 1 97.12 90 CYS A CA 1
ATOM 708 C C . CYS A 1 90 ? -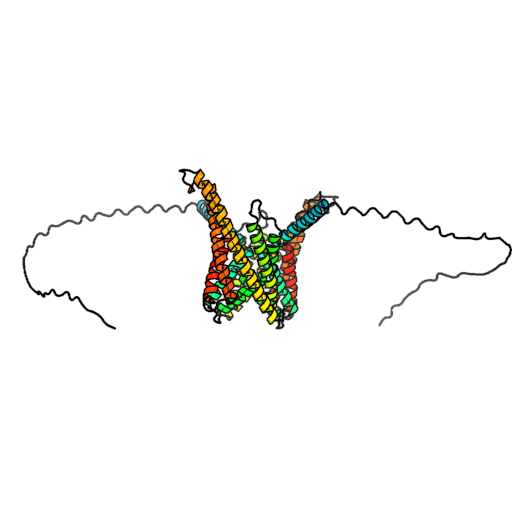8.867 6.191 -1.482 1 97.12 90 CYS A C 1
ATOM 710 O O . CYS A 1 90 ? -10.102 6.211 -1.53 1 97.12 90 CYS A O 1
ATOM 712 N N . ARG A 1 91 ? -8.125 6.98 -0.774 1 98 91 ARG A N 1
ATOM 713 C CA . ARG A 1 91 ? -8.773 8.039 -0.007 1 98 91 ARG A CA 1
ATOM 714 C C . ARG A 1 91 ? -9.5 9.016 -0.927 1 98 91 ARG A C 1
ATOM 716 O O . ARG A 1 91 ? -10.602 9.469 -0.613 1 98 91 ARG A O 1
ATOM 723 N N . ALA A 1 92 ? -8.93 9.32 -1.979 1 98.19 92 ALA A N 1
ATOM 724 C CA . ALA A 1 92 ? -9.562 10.211 -2.951 1 98.19 92 ALA A CA 1
ATOM 725 C C . ALA A 1 92 ? -10.852 9.594 -3.494 1 98.19 92 ALA A C 1
ATOM 727 O O . ALA A 1 92 ? -11.852 10.289 -3.652 1 98.19 92 ALA A O 1
ATOM 728 N N . ILE A 1 93 ? -10.781 8.32 -3.764 1 97.5 93 ILE A N 1
ATOM 729 C CA . ILE A 1 93 ? -11.961 7.617 -4.254 1 97.5 93 ILE A CA 1
ATOM 730 C C . ILE A 1 93 ? -13.047 7.621 -3.18 1 97.5 93 ILE A C 1
ATOM 732 O O . ILE A 1 93 ? -14.219 7.871 -3.471 1 97.5 93 ILE A O 1
ATOM 736 N N . GLN A 1 94 ? -12.664 7.355 -2.004 1 97.69 94 GLN A N 1
ATOM 737 C CA . GLN A 1 94 ? -13.594 7.316 -0.882 1 97.69 94 GLN A CA 1
ATOM 738 C C . GLN A 1 94 ? -14.328 8.648 -0.727 1 97.69 94 GLN A C 1
ATOM 740 O O . GLN A 1 94 ? -15.555 8.695 -0.758 1 97.69 94 GLN A O 1
ATOM 745 N N . TYR A 1 95 ? -13.57 9.695 -0.589 1 98.38 95 TYR A N 1
ATOM 746 C CA . TYR A 1 95 ? -14.164 10.992 -0.295 1 98.38 95 TYR A CA 1
ATOM 747 C C . TYR A 1 95 ? -14.812 11.594 -1.537 1 98.38 95 TYR A C 1
ATOM 749 O O . TYR A 1 95 ? -15.789 12.336 -1.436 1 98.38 95 TYR A O 1
ATOM 757 N N . GLY A 1 96 ? -14.258 11.266 -2.691 1 98.31 96 GLY A N 1
ATOM 758 C CA . GLY A 1 96 ? -14.969 11.633 -3.904 1 98.31 96 GLY A CA 1
ATOM 759 C C . GLY A 1 96 ? -16.344 11.016 -3.996 1 98.31 96 GLY A C 1
ATOM 760 O O . GLY A 1 96 ? -17.312 11.688 -4.387 1 98.31 96 GLY A O 1
ATOM 761 N N . SER A 1 97 ? -16.406 9.789 -3.697 1 97.94 97 SER A N 1
ATOM 762 C CA . SER A 1 97 ? -17.688 9.102 -3.701 1 97.94 97 SER A CA 1
ATOM 763 C C . SER A 1 97 ? -18.625 9.656 -2.625 1 97.94 97 SER A C 1
ATOM 765 O O . SER A 1 97 ? -19.844 9.727 -2.822 1 97.94 97 SER A O 1
ATOM 767 N N . LYS A 1 98 ? -18.062 9.984 -1.5 1 97.75 98 LYS A N 1
ATOM 768 C CA . LYS A 1 98 ? -18.859 10.609 -0.449 1 97.75 98 LYS A CA 1
ATOM 769 C C . LYS A 1 98 ? -19.453 11.938 -0.924 1 97.75 98 LYS A C 1
ATOM 771 O O . LYS A 1 98 ? -20.609 12.242 -0.633 1 97.75 98 LYS A O 1
ATOM 776 N N . PHE A 1 99 ? -18.641 12.711 -1.614 1 98.19 99 PHE A N 1
ATOM 777 C CA . PHE A 1 99 ? -19.109 13.969 -2.182 1 98.19 99 PHE A CA 1
ATOM 778 C C . PHE A 1 99 ? -20.266 13.734 -3.146 1 98.19 99 PHE A C 1
ATOM 780 O O . PHE A 1 99 ? -21.281 14.43 -3.088 1 98.19 99 PHE A O 1
ATOM 787 N N . LEU A 1 100 ? -20.156 12.703 -3.98 1 97.38 100 LEU A N 1
ATOM 788 C CA . LEU A 1 100 ? -21.156 12.391 -4.992 1 97.38 100 LEU A CA 1
ATOM 789 C C . LEU A 1 100 ? -22.438 11.859 -4.348 1 97.38 100 LEU A C 1
ATOM 791 O O . LEU A 1 100 ? -23.547 12.156 -4.805 1 97.38 100 LEU A O 1
ATOM 795 N N . SER A 1 101 ? -22.344 11.07 -3.295 1 96.5 101 SER A N 1
ATOM 796 C CA . SER A 1 101 ? -23.5 10.469 -2.639 1 96.5 101 SER A CA 1
ATOM 797 C C . SER A 1 101 ? -24.266 11.508 -1.815 1 96.5 101 SER A C 1
ATOM 799 O O . SER A 1 101 ? -25.484 11.438 -1.705 1 96.5 101 SER A O 1
ATOM 801 N N . GLY A 1 102 ? -23.516 12.43 -1.184 1 94.38 102 GLY A N 1
ATOM 802 C CA . GLY A 1 102 ? -24.125 13.383 -0.283 1 94.38 102 GLY A CA 1
ATOM 803 C C . GLY A 1 102 ? -24.797 12.734 0.916 1 94.38 102 GLY A C 1
ATOM 804 O O . GLY A 1 102 ? -25.766 13.273 1.461 1 94.38 102 GLY A O 1
ATOM 805 N N . GLY A 1 103 ? -24.453 11.594 1.149 1 91.5 103 GLY A N 1
ATOM 806 C CA . GLY A 1 103 ? -25.016 10.906 2.291 1 91.5 103 GLY A CA 1
ATOM 807 C C . GLY A 1 103 ? -26.203 10.031 1.925 1 91.5 103 GLY A C 1
ATOM 808 O O . GLY A 1 103 ? -26.75 9.312 2.771 1 91.5 103 GLY A O 1
ATOM 809 N N . GLN A 1 104 ? -26.562 9.977 0.695 1 94.88 104 GLN A N 1
ATOM 810 C CA . GLN A 1 104 ? -27.703 9.18 0.261 1 94.88 104 GLN A CA 1
ATOM 811 C C . GLN A 1 104 ? -27.281 7.766 -0.12 1 94.88 104 GLN A C 1
ATOM 813 O O . GLN A 1 104 ? -26.203 7.566 -0.698 1 94.88 104 GLN A O 1
ATOM 818 N N . PRO A 1 105 ? -28.172 6.871 0.195 1 94.75 105 PRO A N 1
ATOM 819 C CA . PRO A 1 105 ? -27.844 5.484 -0.161 1 94.75 105 PRO A CA 1
ATOM 820 C C . PRO A 1 105 ? -27.766 5.266 -1.67 1 94.75 105 PRO A C 1
ATOM 822 O O . PRO A 1 105 ? -28.484 5.918 -2.43 1 94.75 105 PRO A O 1
ATOM 825 N N . GLY A 1 106 ? -26.891 4.438 -2.115 1 94.62 106 GLY A N 1
ATOM 826 C CA . GLY A 1 106 ? -26.688 4.117 -3.518 1 94.62 106 GLY A CA 1
ATOM 827 C C . GLY A 1 106 ? -25.281 3.6 -3.809 1 94.62 106 GLY A C 1
ATOM 828 O O . GLY A 1 106 ? -24.562 3.199 -2.893 1 94.62 106 GLY A O 1
ATOM 829 N N . THR A 1 107 ? -24.984 3.578 -5.082 1 95 107 THR A N 1
ATOM 830 C CA . THR A 1 107 ? -23.703 3.047 -5.52 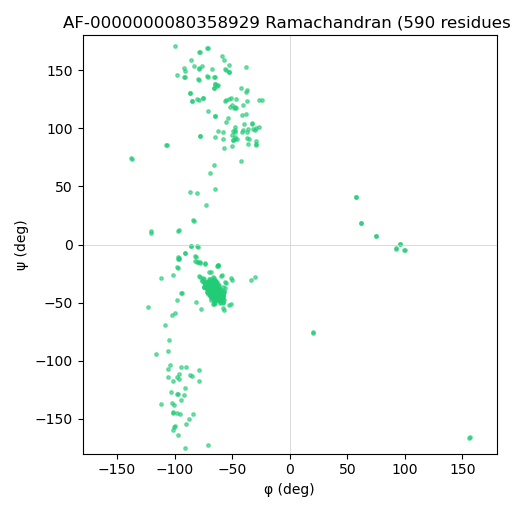1 95 107 THR A CA 1
ATOM 831 C C . THR A 1 107 ? -22.547 3.885 -4.969 1 95 107 THR A C 1
ATOM 833 O O . THR A 1 107 ? -21.547 3.344 -4.484 1 95 107 THR A O 1
ATOM 836 N N . ALA A 1 108 ? -22.734 5.199 -5.023 1 96.62 108 ALA A N 1
ATOM 837 C CA . ALA A 1 108 ? -21.672 6.086 -4.551 1 96.62 108 ALA A CA 1
ATOM 838 C C . ALA A 1 108 ? -21.422 5.895 -3.059 1 96.62 108 ALA A C 1
ATOM 840 O O . ALA A 1 108 ? -20.266 5.906 -2.611 1 96.62 108 ALA A O 1
ATOM 841 N N . GLN A 1 109 ? -22.422 5.762 -2.297 1 96.56 109 GLN A N 1
ATOM 842 C CA . GLN A 1 109 ? -22.266 5.535 -0.864 1 96.56 109 GLN A CA 1
ATOM 843 C C . GLN A 1 109 ? -21.625 4.18 -0.587 1 96.56 109 GLN A C 1
ATOM 845 O O . GLN A 1 109 ? -20.812 4.043 0.332 1 96.56 109 GLN A O 1
ATOM 850 N N . ASN A 1 110 ? -22.016 3.197 -1.347 1 94 110 ASN A N 1
ATOM 851 C CA . ASN A 1 110 ? -21.422 1.871 -1.191 1 94 110 ASN A CA 1
ATOM 852 C C . ASN A 1 110 ? -19.922 1.887 -1.475 1 94 110 ASN A C 1
ATOM 854 O O . ASN A 1 110 ? -19.156 1.221 -0.784 1 94 110 ASN A O 1
ATOM 858 N N . VAL A 1 111 ? -19.578 2.627 -2.5 1 95.69 111 VAL A N 1
ATOM 859 C CA . VAL A 1 111 ? -18.156 2.756 -2.832 1 95.69 111 VAL A CA 1
ATOM 860 C C . VAL A 1 111 ? -17.422 3.459 -1.695 1 95.69 111 VAL A C 1
ATOM 862 O O . VAL A 1 111 ? -16.312 3.066 -1.331 1 95.69 111 VAL A O 1
ATOM 865 N N . ASP A 1 112 ? -18.016 4.469 -1.15 1 96.62 112 ASP A N 1
ATOM 866 C CA . ASP A 1 112 ? -17.438 5.176 -0.013 1 96.62 112 ASP A CA 1
ATOM 867 C C . ASP A 1 112 ? -17.203 4.23 1.158 1 96.62 112 ASP A C 1
ATOM 869 O O . ASP A 1 112 ? -16.078 4.121 1.653 1 96.62 112 ASP A O 1
ATOM 873 N N . LYS A 1 113 ? -18.188 3.455 1.519 1 93.06 113 LYS A N 1
ATOM 874 C CA . LYS A 1 113 ? -18.094 2.559 2.668 1 93.06 113 LYS A CA 1
ATOM 875 C C . LYS A 1 113 ? -17.109 1.428 2.412 1 93.06 113 LYS A C 1
ATOM 877 O O . LYS A 1 113 ? -16.281 1.111 3.271 1 93.06 113 LYS A O 1
ATOM 882 N N . SER A 1 114 ? -17.188 0.896 1.248 1 93.25 114 SER A N 1
ATOM 883 C CA . SER A 1 114 ? -16.312 -0.228 0.931 1 93.25 114 SER A CA 1
ATOM 884 C C . SER A 1 114 ? -14.859 0.214 0.835 1 93.25 114 SER A C 1
ATOM 886 O O . SER A 1 114 ? -13.961 -0.502 1.277 1 93.25 114 SER A O 1
ATOM 888 N N . THR A 1 115 ? -14.68 1.36 0.25 1 95.88 115 THR A N 1
ATOM 889 C CA . THR A 1 115 ? -13.32 1.861 0.119 1 95.88 115 THR A CA 1
ATOM 890 C C . THR A 1 115 ? -12.758 2.268 1.479 1 95.88 115 THR A C 1
ATOM 892 O O . THR A 1 115 ? -11.57 2.082 1.746 1 95.88 115 THR A O 1
ATOM 895 N N . SER A 1 116 ? -13.586 2.865 2.311 1 95.06 116 SER A N 1
ATOM 896 C CA . SER A 1 116 ? -13.164 3.189 3.67 1 95.06 116 SER A CA 1
ATOM 897 C C . SER A 1 116 ? -12.727 1.94 4.426 1 95.06 116 SER A C 1
ATOM 899 O O . SER A 1 116 ? -11.695 1.95 5.109 1 95.06 116 SER A O 1
ATOM 901 N N . LEU A 1 117 ? -13.477 0.927 4.258 1 92.75 117 LEU A N 1
ATOM 902 C CA . LEU A 1 117 ? -13.133 -0.342 4.891 1 92.75 117 LEU A CA 1
ATOM 903 C C . LEU A 1 117 ? -11.844 -0.912 4.312 1 92.75 117 LEU A C 1
ATOM 905 O O . LEU A 1 117 ? -11.008 -1.444 5.051 1 92.75 117 LEU A O 1
ATOM 909 N N . ALA A 1 118 ? -11.742 -0.8 3.014 1 94.75 118 ALA A N 1
ATOM 910 C CA . ALA A 1 118 ? -10.531 -1.27 2.34 1 94.75 118 ALA A CA 1
ATOM 911 C C . ALA A 1 118 ? -9.297 -0.563 2.883 1 94.75 118 ALA A C 1
ATOM 913 O O . ALA A 1 118 ? -8.266 -1.197 3.113 1 94.75 118 ALA A O 1
ATOM 914 N N . ARG A 1 119 ? -9.383 0.673 3.084 1 95.19 119 ARG A N 1
ATOM 915 C CA . ARG A 1 119 ? -8.258 1.438 3.617 1 95.19 119 ARG A CA 1
ATOM 916 C C . ARG A 1 119 ? -7.891 0.965 5.02 1 95.19 119 ARG A C 1
ATOM 918 O O . ARG A 1 119 ? -6.707 0.874 5.355 1 95.19 119 ARG A O 1
ATOM 925 N N . LYS A 1 120 ? -8.82 0.628 5.797 1 94.38 120 LYS A N 1
ATOM 926 C CA . LYS A 1 120 ? -8.562 0.196 7.168 1 94.38 120 LYS A CA 1
ATOM 927 C C . LYS A 1 120 ? -7.789 -1.118 7.191 1 94.38 120 LYS A C 1
ATOM 929 O O . LYS A 1 120 ? -6.871 -1.287 7.996 1 94.38 120 LYS A O 1
ATOM 934 N N . VAL A 1 121 ? -8.141 -1.981 6.34 1 92.81 121 VAL A N 1
ATOM 935 C CA . VAL A 1 121 ? -7.453 -3.271 6.312 1 92.81 121 VAL A CA 1
ATOM 936 C C . VAL A 1 121 ? -6.023 -3.088 5.809 1 92.81 121 VAL A C 1
ATOM 938 O O . VAL A 1 121 ? -5.09 -3.703 6.328 1 92.81 121 VAL A O 1
ATOM 941 N N . PHE A 1 122 ? -5.828 -2.229 4.855 1 94.06 122 PHE A N 1
ATOM 942 C CA . PHE A 1 122 ? -4.512 -2.014 4.277 1 94.06 122 PHE A CA 1
ATOM 943 C C . PHE A 1 122 ? -3.619 -1.23 5.234 1 94.06 122 PHE A C 1
ATOM 945 O O . PHE A 1 122 ? -2.395 -1.224 5.086 1 94.06 122 PHE A O 1
ATOM 952 N N . ARG A 1 123 ? -4.262 -0.628 6.195 1 93.5 123 ARG A N 1
ATOM 953 C CA . ARG A 1 123 ? -3.5 0.162 7.156 1 93.5 123 ARG A CA 1
ATOM 954 C C . ARG A 1 123 ? -3.193 -0.649 8.414 1 93.5 123 ARG A C 1
ATOM 956 O O . ARG A 1 123 ? -2.709 -0.106 9.406 1 93.5 123 ARG A O 1
ATOM 963 N N . LEU A 1 124 ? -3.418 -1.889 8.312 1 92.12 124 LEU A N 1
ATOM 964 C CA . LEU A 1 124 ? -3.109 -2.719 9.469 1 92.12 124 LEU A CA 1
ATOM 965 C C . LEU A 1 124 ? -1.648 -2.559 9.883 1 92.12 124 LEU A C 1
ATOM 967 O O . LEU A 1 124 ? -0.75 -2.646 9.039 1 92.12 124 LEU A O 1
ATOM 971 N N . PHE A 1 125 ? -1.399 -2.189 11.125 1 92.31 125 PHE A N 1
ATOM 972 C CA . PHE A 1 125 ? -0.093 -2.051 11.758 1 92.31 125 PHE A CA 1
ATOM 973 C C . PHE A 1 125 ? 0.611 -0.789 11.273 1 92.31 125 PHE A C 1
ATOM 975 O O . PHE A 1 125 ? 1.806 -0.605 11.523 1 92.31 125 PHE A O 1
ATOM 982 N N . LYS A 1 126 ? -0.038 0.004 10.555 1 93.94 126 LYS A N 1
ATOM 983 C CA . LYS A 1 126 ? 0.557 1.249 10.086 1 93.94 126 LYS A CA 1
ATOM 984 C C . LYS A 1 126 ? 0.919 2.166 11.25 1 93.94 126 LYS A C 1
ATOM 986 O O . LYS A 1 126 ? 1.688 3.115 11.078 1 93.94 126 LYS A O 1
ATOM 991 N N . PHE A 1 127 ? 0.328 1.893 12.453 1 93.88 127 PHE A N 1
ATOM 992 C CA . PHE A 1 127 ? 0.618 2.717 13.625 1 93.88 127 PHE A CA 1
ATOM 993 C C . PHE A 1 127 ? 2.094 2.627 13.992 1 93.88 127 PHE A C 1
ATOM 995 O O . PHE A 1 127 ? 2.623 3.514 14.664 1 93.88 127 PHE A O 1
ATOM 1002 N N . VAL A 1 128 ? 2.758 1.654 13.523 1 92.62 128 VAL A N 1
ATOM 1003 C CA . VAL A 1 128 ? 4.172 1.449 13.82 1 92.62 128 VAL A CA 1
ATOM 1004 C C . VAL A 1 128 ? 5 2.566 13.188 1 92.62 128 VAL A C 1
ATOM 1006 O O . VAL A 1 128 ? 6.039 2.957 13.727 1 92.62 128 VAL A O 1
ATOM 1009 N N . ASN A 1 129 ? 4.543 3.102 12.078 1 91.94 129 ASN A N 1
ATOM 1010 C CA . ASN A 1 129 ? 5.242 4.211 11.438 1 91.94 129 ASN A CA 1
ATOM 1011 C C . ASN A 1 129 ? 5.352 5.414 12.367 1 91.94 129 ASN A C 1
ATOM 1013 O O . ASN A 1 129 ? 6.441 5.961 12.555 1 91.94 129 ASN A O 1
ATOM 1017 N N . ASP A 1 130 ? 4.246 5.719 12.961 1 91.88 130 ASP A N 1
ATOM 1018 C CA . ASP A 1 130 ? 4.23 6.898 13.82 1 91.88 130 ASP A CA 1
ATOM 1019 C C . ASP A 1 130 ? 4.867 6.594 15.172 1 91.88 130 ASP A C 1
ATOM 1021 O O . ASP A 1 130 ? 5.383 7.496 15.844 1 91.88 130 ASP A O 1
ATOM 1025 N N . LEU A 1 131 ? 4.805 5.324 15.562 1 92.38 131 LEU A N 1
ATOM 1026 C CA . LEU A 1 131 ? 5.555 4.938 16.75 1 92.38 131 LEU A CA 1
ATOM 1027 C C . LEU A 1 131 ? 7.055 5.113 16.531 1 92.38 131 LEU A C 1
ATOM 1029 O O . LEU A 1 131 ? 7.762 5.602 17.422 1 92.38 131 LEU A O 1
ATOM 1033 N N . HIS A 1 132 ? 7.5 4.746 15.367 1 92.56 132 HIS A N 1
ATOM 1034 C CA . HIS A 1 132 ? 8.891 4.961 15 1 92.56 132 HIS A CA 1
ATOM 1035 C C . HIS A 1 132 ? 9.242 6.445 14.992 1 92.56 132 HIS A C 1
ATOM 1037 O O . HIS A 1 132 ? 10.312 6.84 15.453 1 92.56 132 HIS A O 1
ATOM 1043 N N . GLY A 1 133 ? 8.344 7.207 14.516 1 89.81 133 GLY A N 1
ATOM 1044 C CA . GLY A 1 133 ? 8.555 8.648 14.539 1 89.81 133 GLY A CA 1
ATOM 1045 C C . GLY A 1 133 ? 8.641 9.219 15.938 1 89.81 133 GLY A C 1
ATOM 1046 O O . GLY A 1 133 ? 9.422 10.148 16.188 1 89.81 133 GLY A O 1
ATOM 1047 N N . LEU A 1 134 ? 7.844 8.664 16.797 1 89.81 134 LEU A N 1
ATOM 1048 C CA . LEU A 1 134 ? 7.805 9.117 18.188 1 89.81 134 LEU A CA 1
ATOM 1049 C C . LEU A 1 134 ? 9.133 8.859 18.875 1 89.81 134 LEU A C 1
ATOM 1051 O O . LEU A 1 134 ? 9.602 9.688 19.672 1 89.81 134 LEU A O 1
ATOM 1055 N N . ILE A 1 135 ? 9.812 7.801 18.516 1 88.5 135 ILE A N 1
ATOM 1056 C CA . ILE A 1 135 ? 11.031 7.418 19.219 1 88.5 135 ILE A CA 1
ATOM 1057 C C . ILE A 1 135 ? 12.25 7.945 18.469 1 88.5 135 ILE A C 1
ATOM 1059 O O . ILE A 1 135 ? 13.375 7.879 18.969 1 88.5 135 ILE A O 1
ATOM 1063 N N . SER A 1 136 ? 12.023 8.414 17.312 1 88.19 136 SER A N 1
ATOM 1064 C CA . SER A 1 136 ? 13.133 8.969 16.531 1 88.19 136 SER A CA 1
ATOM 1065 C C . SER A 1 136 ? 13.461 10.391 16.984 1 88.19 136 SER A C 1
ATOM 1067 O O . SER A 1 136 ? 12.57 11.172 17.297 1 88.19 136 SER A O 1
ATOM 1069 N N . PRO A 1 137 ? 14.727 10.672 16.984 1 86.12 137 PRO A N 1
ATOM 1070 C CA . PRO A 1 137 ? 15.109 12.023 17.406 1 86.12 137 PRO A CA 1
ATOM 1071 C C . PRO A 1 137 ? 14.742 13.086 16.375 1 86.12 137 PRO A C 1
ATOM 1073 O O . PRO A 1 137 ? 14.68 12.797 15.172 1 86.12 137 PRO A O 1
ATOM 1076 N N . MET A 1 138 ? 14.375 14.211 16.906 1 82.75 138 MET A N 1
ATOM 1077 C CA . MET A 1 138 ? 14.07 15.344 16.031 1 82.75 138 MET A CA 1
ATOM 1078 C C . MET A 1 138 ? 15.352 16.016 15.547 1 82.75 138 MET A C 1
ATOM 1080 O O . MET A 1 138 ? 16.391 15.922 16.203 1 82.75 138 MET A O 1
ATOM 1084 N N . PRO A 1 139 ? 15.188 16.594 14.352 1 80.94 139 PRO A N 1
ATOM 1085 C CA . PRO A 1 139 ? 16.375 17.297 13.852 1 80.94 139 PRO A CA 1
ATOM 1086 C C . PRO A 1 139 ? 16.938 18.297 14.852 1 80.94 139 PRO A C 1
ATOM 1088 O O . PRO A 1 139 ? 16.172 18.953 15.57 1 80.94 139 PRO A O 1
ATOM 1091 N N . LYS A 1 140 ? 18.234 18.422 14.758 1 83.44 140 LYS A N 1
ATOM 1092 C CA . LYS A 1 140 ? 18.922 19.359 15.648 1 83.44 140 LYS A CA 1
ATOM 1093 C C . LYS A 1 140 ? 18.531 20.797 15.352 1 83.44 140 LYS A C 1
ATOM 1095 O O . LYS A 1 140 ? 18.391 21.188 14.195 1 83.44 140 LYS A O 1
ATOM 1100 N N . GLY A 1 141 ? 18.234 21.609 16.391 1 84.19 141 GLY A N 1
ATOM 1101 C CA . GLY A 1 141 ? 17.953 23.031 16.234 1 84.19 141 GLY A CA 1
ATOM 1102 C C . GLY A 1 141 ? 16.484 23.344 16.25 1 84.19 141 GLY A C 1
ATOM 1103 O O . GLY A 1 141 ? 16.094 24.516 16.172 1 84.19 141 GLY A O 1
ATOM 1104 N N . THR A 1 142 ? 15.68 22.406 16.297 1 87.69 142 THR A N 1
ATOM 1105 C CA . THR A 1 142 ? 14.242 22.656 16.344 1 87.69 142 THR A CA 1
ATOM 1106 C C . THR A 1 142 ? 13.82 23.125 17.734 1 87.69 142 THR A C 1
ATOM 1108 O O . THR A 1 142 ? 14.172 22.516 18.734 1 87.69 142 THR A O 1
ATOM 1111 N N . PRO A 1 143 ? 13.172 24.219 17.75 1 92.25 143 PRO A N 1
ATOM 1112 C CA . PRO A 1 143 ? 12.711 24.719 19.047 1 92.25 143 PRO A CA 1
ATOM 1113 C C . PRO A 1 143 ? 11.859 23.688 19.797 1 92.25 143 PRO A C 1
ATOM 1115 O O . PRO A 1 143 ? 11.117 22.922 19.172 1 92.25 143 PRO A O 1
ATOM 1118 N N . LEU A 1 144 ? 11.891 23.734 21.031 1 92.38 144 LEU A N 1
ATOM 1119 C CA . LEU A 1 144 ? 11.273 22.734 21.922 1 92.38 144 LEU A CA 1
ATOM 1120 C C . LEU A 1 144 ? 9.766 22.688 21.703 1 92.38 144 LEU A C 1
ATOM 1122 O O . LEU A 1 144 ? 9.188 21.609 21.625 1 92.38 144 LEU A O 1
ATOM 1126 N N . PRO A 1 145 ? 9.102 23.828 21.672 1 94.5 145 PRO A N 1
ATOM 1127 C CA . PRO A 1 145 ? 7.656 23.766 21.469 1 94.5 145 PRO A CA 1
ATOM 1128 C C . PRO A 1 145 ? 7.273 23.016 20.188 1 94.5 145 PRO A C 1
ATOM 1130 O O . PRO A 1 145 ? 6.281 22.297 20.172 1 94.5 145 PRO A O 1
ATOM 1133 N N . LEU A 1 146 ? 8.031 23.188 19.188 1 94.75 146 LEU A N 1
ATOM 1134 C CA . LEU A 1 146 ? 7.746 22.5 17.922 1 94.75 146 LEU A CA 1
ATOM 1135 C C . LEU A 1 146 ? 8.031 21.016 18.031 1 94.75 146 LEU A C 1
ATOM 1137 O O . LEU A 1 146 ? 7.324 20.188 17.453 1 94.75 146 LEU A O 1
ATOM 1141 N N . VAL A 1 147 ? 9.031 20.703 18.766 1 94.25 147 VAL A N 1
ATOM 1142 C CA . VAL A 1 147 ? 9.359 19.297 19 1 94.25 147 VAL A CA 1
ATOM 1143 C C . VAL A 1 147 ? 8.219 18.609 19.75 1 94.25 147 VAL A C 1
ATOM 1145 O O . VAL A 1 147 ? 7.793 17.516 19.375 1 94.25 147 VAL A O 1
ATOM 1148 N N . LEU A 1 148 ? 7.781 19.297 20.734 1 95.31 148 LEU A N 1
ATOM 1149 C CA . LEU A 1 148 ? 6.707 18.734 21.547 1 95.31 148 LEU A CA 1
ATOM 1150 C C . LEU A 1 148 ? 5.43 18.578 20.719 1 95.31 148 LEU A C 1
ATOM 1152 O O . LEU A 1 148 ? 4.719 17.578 20.859 1 95.31 148 LEU A O 1
ATOM 1156 N N . LEU A 1 149 ? 5.172 19.547 19.922 1 96 149 LEU A N 1
ATOM 1157 C CA . LEU A 1 149 ? 4.008 19.469 19.047 1 96 149 LEU A CA 1
ATOM 1158 C C . LEU A 1 149 ? 4.152 18.328 18.047 1 96 149 LEU A C 1
ATOM 1160 O O . LEU A 1 149 ? 3.186 17.609 17.781 1 96 149 LEU A O 1
ATOM 1164 N N . GLY A 1 150 ? 5.309 18.141 17.531 1 94.81 150 GLY A N 1
ATOM 1165 C CA . GLY A 1 150 ? 5.566 17.062 16.609 1 94.81 150 GLY A CA 1
ATOM 1166 C C . GLY A 1 150 ? 5.398 15.688 17.234 1 94.81 150 GLY A C 1
ATOM 1167 O O . GLY A 1 150 ? 4.789 14.797 16.641 1 94.81 150 GLY A O 1
ATOM 1168 N N . LYS A 1 151 ? 5.883 15.562 18.406 1 95.81 151 LYS A N 1
ATOM 1169 C CA . LYS A 1 151 ? 5.742 14.297 19.109 1 95.81 151 LYS A CA 1
ATOM 1170 C C . LYS A 1 151 ? 4.281 14.023 19.469 1 95.81 151 LYS A C 1
ATOM 1172 O O . LYS A 1 151 ? 3.822 12.883 19.406 1 95.81 151 LYS A O 1
ATOM 1177 N N . SER A 1 152 ? 3.643 15.078 19.859 1 96.88 152 SER A N 1
ATOM 1178 C CA . SER A 1 152 ? 2.219 14.938 20.141 1 96.88 152 SER A CA 1
ATOM 1179 C C . SER A 1 152 ? 1.447 14.492 18.906 1 96.88 152 SER A C 1
ATOM 1181 O O . SER A 1 152 ? 0.561 13.641 18.984 1 96.88 152 SER A O 1
ATOM 1183 N N . LYS A 1 153 ? 1.768 15.055 17.844 1 96.88 153 LYS A N 1
ATOM 1184 C CA . LYS A 1 153 ? 1.14 14.672 16.578 1 96.88 153 LYS A CA 1
ATOM 1185 C C . LYS A 1 153 ? 1.336 13.188 16.281 1 96.88 153 LYS A C 1
ATOM 1187 O O . LYS A 1 153 ? 0.378 12.484 15.969 1 96.88 153 LYS A O 1
ATOM 1192 N N . ASN A 1 154 ? 2.549 12.727 16.453 1 96.69 154 ASN A N 1
ATOM 1193 C CA . ASN A 1 154 ? 2.854 11.32 16.203 1 96.69 154 ASN A CA 1
ATOM 1194 C C . ASN A 1 154 ? 2.119 10.406 17.172 1 96.69 154 ASN A C 1
ATOM 1196 O O . ASN A 1 154 ? 1.638 9.336 16.781 1 96.69 154 ASN A O 1
ATOM 1200 N N . ALA A 1 155 ? 2.057 10.844 18.328 1 97.12 155 ALA A N 1
ATOM 1201 C CA . ALA A 1 155 ? 1.378 10.039 19.359 1 97.12 155 ALA A CA 1
ATOM 1202 C C . ALA A 1 155 ? -0.115 9.93 19.062 1 97.12 155 ALA A C 1
ATOM 1204 O O . ALA A 1 155 ? -0.686 8.836 19.125 1 97.12 155 ALA A O 1
ATOM 1205 N N . LEU A 1 156 ? -0.665 11.031 18.75 1 97.81 156 LEU A N 1
ATOM 1206 C CA . LEU A 1 156 ? -2.094 11.047 18.469 1 97.81 156 LEU A CA 1
ATOM 1207 C C . LEU A 1 156 ? -2.402 10.258 17.188 1 97.81 156 LEU A C 1
ATOM 1209 O O . LEU A 1 156 ? -3.367 9.492 17.156 1 97.81 156 LEU A O 1
ATOM 1213 N N . LEU A 1 157 ? -1.587 10.43 16.266 1 96.94 157 LEU A N 1
ATOM 1214 C CA . LEU A 1 157 ? -1.798 9.711 15.016 1 96.94 157 LEU A CA 1
ATOM 1215 C C . LEU A 1 157 ? -1.614 8.211 15.211 1 96.94 157 LEU A C 1
ATOM 1217 O O . LEU A 1 157 ? -2.379 7.41 14.664 1 96.94 157 LEU A O 1
ATOM 1221 N N . SER A 1 158 ? -0.574 7.848 15.938 1 96.75 158 SER A N 1
ATOM 1222 C CA . SER A 1 158 ? -0.358 6.438 16.234 1 96.75 158 SER A CA 1
ATOM 1223 C C . SER A 1 158 ? -1.557 5.832 16.953 1 96.75 158 SER A C 1
ATOM 1225 O O . SER A 1 158 ? -1.969 4.711 16.656 1 96.75 158 SER A O 1
ATOM 1227 N N . THR A 1 159 ? -2.072 6.539 17.844 1 97.12 159 THR A N 1
ATOM 1228 C CA . THR A 1 159 ? -3.24 6.082 18.578 1 97.12 159 THR A CA 1
ATOM 1229 C C . THR A 1 159 ? -4.449 5.945 17.656 1 97.12 159 THR A C 1
ATOM 1231 O O . THR A 1 159 ? -5.188 4.961 17.734 1 97.12 159 THR A O 1
ATOM 1234 N N . PHE A 1 160 ? -4.645 6.906 16.875 1 96.44 160 PHE A N 1
ATOM 1235 C CA . PHE A 1 160 ? -5.719 6.863 15.891 1 96.44 160 PHE A CA 1
ATOM 1236 C C . PHE A 1 160 ? -5.625 5.594 15.055 1 96.44 160 PHE A C 1
ATOM 1238 O O . PHE A 1 160 ? -6.609 4.859 14.914 1 96.44 160 PHE A O 1
ATOM 1245 N N . LEU A 1 161 ? -4.473 5.363 14.516 1 96.19 161 LEU A N 1
ATOM 1246 C CA . LEU A 1 161 ? -4.273 4.227 13.625 1 96.19 161 LEU A CA 1
ATOM 1247 C C . LEU A 1 161 ? -4.398 2.908 14.375 1 96.19 161 LEU A C 1
ATOM 1249 O O . LEU A 1 161 ? -4.867 1.912 13.82 1 96.19 161 LEU A O 1
ATOM 1253 N N . PHE A 1 162 ? -4.016 2.91 15.617 1 95.81 162 PHE A N 1
ATOM 1254 C CA . PHE A 1 162 ? -4.16 1.707 16.422 1 95.81 162 PHE A CA 1
ATOM 1255 C C . PHE A 1 162 ? -5.629 1.396 16.688 1 95.81 162 PHE A C 1
ATOM 1257 O O . PHE A 1 162 ? -6.07 0.259 16.5 1 95.81 162 PHE A O 1
ATOM 1264 N N . LEU A 1 163 ? -6.316 2.379 17.047 1 95.69 163 LEU A N 1
ATOM 1265 C CA . LEU A 1 163 ? -7.734 2.191 17.328 1 95.69 163 LEU A CA 1
ATOM 1266 C C . LEU A 1 163 ? -8.508 1.859 16.047 1 95.69 163 LEU A C 1
ATOM 1268 O O . LEU A 1 163 ? -9.5 1.136 16.094 1 95.69 163 LEU A O 1
ATOM 1272 N N . ASP A 1 164 ? -8.016 2.404 15 1 93.56 164 ASP A N 1
ATOM 1273 C CA . ASP A 1 164 ? -8.641 2.135 13.703 1 93.56 164 ASP A CA 1
ATOM 1274 C C . ASP A 1 164 ? -8.625 0.641 13.391 1 93.56 164 ASP A C 1
ATOM 1276 O O . ASP A 1 164 ? -9.516 0.139 12.703 1 93.56 164 ASP A O 1
ATOM 1280 N N . GLN A 1 165 ? -7.695 -0.123 13.906 1 93.19 165 GLN A N 1
ATOM 1281 C CA . GLN A 1 165 ? -7.648 -1.572 13.75 1 93.19 165 GLN A CA 1
ATOM 1282 C C . GLN A 1 165 ? -8.82 -2.24 14.469 1 93.19 165 GLN A C 1
ATOM 1284 O O . GLN A 1 165 ? -9.398 -3.205 13.961 1 93.19 165 GLN A O 1
ATOM 1289 N N . ILE A 1 166 ? -9.102 -1.693 15.523 1 92.75 166 ILE A N 1
ATOM 1290 C CA . ILE A 1 166 ? -10.211 -2.25 16.297 1 92.75 166 ILE A CA 1
ATOM 1291 C C . ILE A 1 166 ? -11.531 -1.949 15.602 1 92.75 166 ILE A C 1
ATOM 1293 O O . ILE A 1 166 ? -12.438 -2.787 15.586 1 92.75 166 ILE A O 1
ATOM 1297 N N . VAL A 1 167 ? -11.602 -0.787 15.125 1 92.94 167 VAL A N 1
ATOM 1298 C CA . VAL A 1 167 ? -12.797 -0.413 14.383 1 92.94 167 VAL A CA 1
ATOM 1299 C C . VAL A 1 167 ? -12.992 -1.36 13.203 1 92.94 167 VAL A C 1
ATOM 1301 O O . VAL A 1 167 ? -14.109 -1.798 12.922 1 92.94 167 VAL A O 1
ATOM 1304 N N . TRP A 1 168 ? -11.898 -1.688 12.516 1 93.25 168 TRP A N 1
ATOM 1305 C CA . TRP A 1 168 ? -11.984 -2.637 11.414 1 93.25 168 TRP A CA 1
ATOM 1306 C C . TRP A 1 168 ? -12.469 -3.996 11.898 1 93.25 168 TRP A C 1
ATOM 1308 O O . TRP A 1 168 ? -13.305 -4.633 11.242 1 93.25 168 TRP A O 1
ATOM 1318 N N . LEU A 1 169 ? -12.008 -4.449 13.016 1 93.06 169 LEU A N 1
ATOM 1319 C CA . LEU A 1 169 ? -12.438 -5.727 13.578 1 93.06 169 LEU A CA 1
ATOM 1320 C C . LEU A 1 169 ? -13.93 -5.719 13.875 1 93.06 169 LEU A C 1
ATOM 1322 O O . LEU A 1 169 ? -14.609 -6.738 13.719 1 93.06 169 LEU A O 1
ATOM 1326 N N . GLY A 1 170 ? -14.422 -4.574 14.281 1 92.19 170 GLY A N 1
ATOM 1327 C CA . GLY A 1 170 ? -15.852 -4.438 14.516 1 92.19 170 GLY A CA 1
ATOM 1328 C C . GLY A 1 170 ? -16.688 -4.488 13.25 1 92.19 170 GLY A C 1
ATOM 1329 O O . GLY A 1 170 ? -17.688 -5.203 13.18 1 92.19 170 GLY A O 1
ATOM 1330 N N . ARG A 1 171 ? -16.25 -3.807 12.234 1 89.81 171 ARG A N 1
ATOM 1331 C CA . ARG A 1 171 ? -16.984 -3.736 10.977 1 89.81 171 ARG A CA 1
ATOM 1332 C C . ARG A 1 171 ? -16.953 -5.078 10.25 1 89.81 171 ARG A C 1
ATOM 1334 O O . ARG A 1 171 ? -17.875 -5.402 9.5 1 89.81 171 ARG A O 1
ATOM 1341 N N . SER A 1 172 ? -15.898 -5.859 10.445 1 89.25 172 SER A N 1
ATOM 1342 C CA . SER A 1 172 ? -15.781 -7.176 9.82 1 89.25 172 SER A CA 1
ATOM 1343 C C . SER A 1 172 ? -16.625 -8.211 10.555 1 89.25 172 SER A C 1
ATOM 1345 O O . SER A 1 172 ? -16.859 -9.305 10.039 1 89.25 172 SER A O 1
ATOM 1347 N N . GLY A 1 173 ? -17.078 -7.906 11.781 1 89.38 173 GLY A N 1
ATOM 1348 C CA . GLY A 1 173 ? -17.891 -8.82 12.562 1 89.38 173 GLY A CA 1
ATOM 1349 C C . GLY A 1 173 ? -17.078 -9.711 13.484 1 89.38 173 GLY A C 1
ATOM 1350 O O . GLY A 1 173 ? -17.641 -10.547 14.203 1 89.38 173 GLY A O 1
ATOM 1351 N N . ILE A 1 174 ? -15.836 -9.57 13.383 1 89.5 174 ILE A N 1
ATOM 1352 C CA . ILE A 1 174 ? -14.984 -10.359 14.258 1 89.5 174 ILE A CA 1
ATOM 1353 C C . ILE A 1 174 ? -15.188 -9.914 15.711 1 89.5 174 ILE A C 1
ATOM 1355 O O . ILE A 1 174 ? -15.398 -10.75 16.594 1 89.5 174 ILE A O 1
ATOM 1359 N N . TYR A 1 175 ? -15.078 -8.57 15.867 1 88.94 175 TYR A N 1
ATOM 1360 C CA . TYR A 1 175 ? -15.414 -7.992 17.172 1 88.94 175 TYR A CA 1
ATOM 1361 C C . TYR A 1 175 ? -16.906 -7.742 17.281 1 88.94 175 TYR A C 1
ATOM 1363 O O . TYR A 1 175 ? -17.469 -6.918 16.562 1 88.94 175 TYR A O 1
ATOM 1371 N N . LYS A 1 176 ? -17.641 -8.266 18.266 1 89.44 176 LYS A N 1
ATOM 1372 C CA . LYS A 1 176 ? -19.094 -8.352 18.281 1 89.44 176 LYS A CA 1
ATOM 1373 C C . LYS A 1 176 ? -19.703 -7.207 19.078 1 89.44 176 LYS A C 1
ATOM 1375 O O . LYS A 1 176 ? -20.875 -6.871 18.891 1 89.44 176 LYS A O 1
ATOM 1380 N N . ASN A 1 177 ? -18.984 -6.57 19.906 1 91.06 177 ASN A N 1
ATOM 1381 C CA . ASN A 1 177 ? -19.531 -5.453 20.672 1 91.06 177 ASN A CA 1
ATOM 1382 C C . ASN A 1 177 ? -19.609 -4.184 19.812 1 91.06 177 ASN A C 1
ATOM 1384 O O . ASN A 1 177 ? -18.672 -3.375 19.828 1 91.06 177 ASN A O 1
ATOM 1388 N N . LYS A 1 178 ? -20.766 -4.016 19.219 1 88.88 178 LYS A N 1
ATOM 1389 C CA . LYS A 1 178 ? -20.969 -2.928 18.266 1 88.88 178 LYS A CA 1
ATOM 1390 C C . LYS A 1 178 ? -20.906 -1.57 18.953 1 88.88 178 LYS A C 1
ATOM 1392 O O . LYS A 1 178 ? -20.328 -0.618 18.422 1 88.88 178 LYS A O 1
ATOM 1397 N N . GLU A 1 179 ? -21.469 -1.459 20.094 1 91.88 179 GLU A N 1
ATOM 1398 C CA . GLU A 1 179 ? -21.469 -0.193 20.828 1 91.88 179 GLU A CA 1
ATOM 1399 C C . GLU A 1 179 ? -20.062 0.259 21.172 1 91.88 179 GLU A C 1
ATOM 1401 O O . GLU A 1 179 ? -19.703 1.427 20.984 1 91.88 179 GLU A O 1
ATOM 1406 N N . ARG A 1 180 ? -19.266 -0.646 21.641 1 91.94 180 ARG A N 1
ATOM 1407 C CA . ARG A 1 180 ? -17.891 -0.326 22 1 91.94 180 ARG A CA 1
ATOM 1408 C C . ARG A 1 180 ? -17.078 0.02 20.75 1 91.94 180 ARG A C 1
ATOM 1410 O O . ARG A 1 180 ? -16.234 0.919 20.781 1 91.94 180 ARG A O 1
ATOM 1417 N N . ALA A 1 181 ? -17.297 -0.684 19.703 1 91.5 181 ALA A N 1
ATOM 1418 C CA . ALA A 1 181 ? -16.594 -0.401 18.453 1 91.5 181 ALA A CA 1
ATOM 1419 C C . ALA A 1 181 ? -16.906 1.009 17.953 1 91.5 181 ALA A C 1
ATOM 1421 O O . ALA A 1 181 ? -16.016 1.708 17.469 1 91.5 181 ALA A O 1
ATOM 1422 N N . GLU A 1 182 ? -18.125 1.396 18.094 1 92.06 182 GLU A N 1
ATOM 1423 C CA . GLU A 1 182 ? -18.516 2.734 17.656 1 92.06 182 GLU A CA 1
ATOM 1424 C C . GLU A 1 182 ? -17.859 3.807 18.516 1 92.06 182 GLU A C 1
ATOM 1426 O O . GLU A 1 182 ? -17.422 4.84 18.016 1 92.06 182 GLU A O 1
ATOM 1431 N N . LEU A 1 183 ? -17.844 3.5 19.797 1 94.62 183 LEU A N 1
ATOM 1432 C CA . LEU A 1 183 ? -17.188 4.43 20.703 1 94.62 183 LEU A CA 1
ATOM 1433 C C . LEU A 1 183 ? -15.703 4.559 20.375 1 94.62 183 LEU A C 1
ATOM 1435 O O . LEU A 1 183 ? -15.172 5.672 20.328 1 94.62 183 LEU A O 1
ATOM 1439 N N . LEU A 1 184 ? -15.094 3.455 20.156 1 94.56 184 LEU A N 1
ATOM 1440 C CA . LEU A 1 184 ? -13.672 3.471 19.812 1 94.56 184 LEU A CA 1
ATOM 1441 C C . LEU A 1 184 ? -13.453 4.18 18.484 1 94.56 184 LEU A C 1
ATOM 1443 O O . LEU A 1 184 ? -12.422 4.836 18.281 1 94.56 184 LEU A O 1
ATOM 1447 N N . GLY A 1 185 ? -14.445 4.055 17.609 1 95.31 185 GLY A N 1
ATOM 1448 C CA . GLY A 1 185 ? -14.375 4.797 16.359 1 95.31 185 GLY A CA 1
ATOM 1449 C C . GLY A 1 185 ? -14.398 6.301 16.562 1 95.31 185 GLY A C 1
ATOM 1450 O O . GLY A 1 185 ? -13.641 7.027 15.914 1 95.31 185 GLY A O 1
ATOM 1451 N N . ARG A 1 186 ? -15.164 6.719 17.438 1 95.94 186 ARG A N 1
ATOM 1452 C CA . ARG A 1 186 ? -15.25 8.148 17.719 1 95.94 186 ARG A CA 1
ATOM 1453 C C . ARG A 1 186 ? -13.961 8.656 18.359 1 95.94 186 ARG A C 1
ATOM 1455 O O . ARG A 1 186 ? -13.438 9.703 17.969 1 95.94 186 ARG A O 1
ATOM 1462 N N . ILE A 1 187 ? -13.477 7.922 19.266 1 97.12 187 ILE A N 1
ATOM 1463 C CA . ILE A 1 187 ? -12.227 8.297 19.922 1 97.12 187 ILE A CA 1
ATOM 1464 C C . ILE A 1 187 ? -11.102 8.359 18.891 1 97.12 187 ILE A C 1
ATOM 1466 O O . ILE A 1 187 ? -10.273 9.273 18.938 1 97.12 187 ILE A O 1
ATOM 1470 N N . SER A 1 188 ? -11.109 7.363 18.047 1 96.88 188 SER A N 1
ATOM 1471 C CA . SER A 1 188 ? -10.094 7.344 17 1 96.88 188 SER A CA 1
ATOM 1472 C C . SER A 1 188 ? -10.148 8.609 16.156 1 96.88 188 SER A C 1
ATOM 1474 O O . SER A 1 188 ? -9.109 9.211 15.875 1 96.88 188 SER A O 1
ATOM 1476 N N . LEU A 1 189 ? -11.297 9.07 15.844 1 96.81 189 LEU A N 1
ATOM 1477 C CA . LEU A 1 189 ? -11.469 10.25 15.008 1 96.81 189 LEU A CA 1
ATOM 1478 C C . LEU A 1 189 ? -11.055 11.516 15.758 1 96.81 189 LEU A C 1
ATOM 1480 O O . LEU A 1 189 ? -10.516 12.453 15.156 1 96.81 189 LEU A O 1
ATOM 1484 N N . PHE A 1 190 ? -11.289 11.523 17.031 1 97.81 190 PHE A N 1
ATOM 1485 C CA . PHE A 1 190 ? -10.836 12.656 17.828 1 97.81 190 PHE A CA 1
ATOM 1486 C C . PHE A 1 190 ? -9.312 12.711 17.875 1 97.81 190 PHE A C 1
ATOM 1488 O O . PHE A 1 190 ? -8.727 13.797 17.875 1 97.81 190 PHE A O 1
ATOM 1495 N N . CYS A 1 191 ? -8.734 11.578 17.953 1 97.75 191 CYS A N 1
ATOM 1496 C CA . CYS A 1 191 ? -7.281 11.531 17.922 1 97.75 191 CYS A CA 1
ATOM 1497 C C . CYS A 1 191 ? -6.75 12.023 16.578 1 97.75 191 CYS A C 1
ATOM 1499 O O . CYS A 1 191 ? -5.754 12.75 16.531 1 97.75 191 CYS A O 1
ATOM 1501 N N . TRP A 1 192 ? -7.41 11.656 15.594 1 97.75 192 TRP A N 1
ATOM 1502 C CA . TRP A 1 192 ? -7.008 12.133 14.273 1 97.75 192 TRP A CA 1
ATOM 1503 C C . TRP A 1 192 ? -7.184 13.641 14.164 1 97.75 192 TRP A C 1
ATOM 1505 O O . TRP A 1 192 ? -6.316 14.336 13.625 1 97.75 192 TRP A O 1
ATOM 1515 N N . MET A 1 193 ? -8.25 14.156 14.656 1 98 193 MET A N 1
ATOM 1516 C CA . MET A 1 193 ? -8.484 15.594 14.648 1 98 193 MET A CA 1
ATOM 1517 C C . MET A 1 193 ? -7.406 16.328 15.453 1 98 193 MET A C 1
ATOM 1519 O O . MET A 1 193 ? -6.859 17.328 14.992 1 98 193 MET A O 1
ATOM 1523 N N . GLY A 1 194 ? -7.172 15.766 16.609 1 98.06 194 GLY A N 1
ATOM 1524 C CA . GLY A 1 194 ? -6.117 16.344 17.422 1 98.06 194 GLY A CA 1
ATOM 1525 C C . GLY A 1 194 ? -4.762 16.344 16.734 1 98.06 194 GLY A C 1
ATOM 1526 O O . GLY A 1 194 ? -4.012 17.312 16.828 1 98.06 194 GLY A O 1
ATOM 1527 N N . SER A 1 195 ? -4.477 15.273 16.141 1 98 195 SER A N 1
ATOM 1528 C CA . SER A 1 195 ? -3.223 15.188 15.398 1 98 195 SER A CA 1
ATOM 1529 C C . SER A 1 195 ? -3.164 16.234 14.281 1 98 195 SER A C 1
ATOM 1531 O O . SER A 1 195 ? -2.119 16.844 14.055 1 98 195 SER A O 1
ATOM 1533 N N . SER A 1 196 ? -4.266 16.438 13.625 1 97.94 196 SER A N 1
ATOM 1534 C CA . SER A 1 196 ? -4.336 17.422 12.555 1 97.94 196 SER A CA 1
ATOM 1535 C C . SER A 1 196 ? -4.148 18.844 13.086 1 97.94 196 SER A C 1
ATOM 1537 O O . SER A 1 196 ? -3.508 19.672 12.445 1 97.94 196 SER A O 1
ATOM 1539 N N . VAL A 1 197 ? -4.668 19.078 14.219 1 98.31 197 VAL A N 1
ATOM 1540 C CA . VAL A 1 197 ? -4.484 20.375 14.859 1 98.31 197 VAL A CA 1
ATOM 1541 C C . VAL A 1 197 ? -3.006 20.594 15.188 1 98.31 197 VAL A C 1
ATOM 1543 O O . VAL A 1 197 ? -2.445 21.656 14.898 1 98.31 197 VAL A O 1
ATOM 1546 N N . CYS A 1 198 ? -2.402 19.609 15.75 1 97.88 198 CYS A N 1
ATOM 1547 C CA . CYS A 1 198 ? -0.98 19.688 16.062 1 97.88 198 CYS A CA 1
ATOM 1548 C C . CYS A 1 198 ? -0.154 19.906 14.797 1 97.88 198 CYS A C 1
ATOM 1550 O O . CYS A 1 198 ? 0.777 20.719 14.789 1 97.88 198 CYS A O 1
ATOM 1552 N N . THR A 1 199 ? -0.539 19.234 13.781 1 97.44 199 THR A N 1
ATOM 1553 C CA . THR A 1 199 ? 0.157 19.391 12.508 1 97.44 199 THR A CA 1
ATOM 1554 C C . THR A 1 199 ? 0.031 20.828 12 1 97.44 199 THR A C 1
ATOM 1556 O O . THR A 1 199 ? 1.013 21.422 11.547 1 97.44 199 THR A O 1
ATOM 1559 N N . THR A 1 200 ? -1.146 21.312 12.078 1 98 200 THR A N 1
ATOM 1560 C CA . THR A 1 200 ? -1.389 22.688 11.641 1 98 200 THR A CA 1
ATOM 1561 C C . THR A 1 200 ? -0.508 23.656 12.422 1 98 200 THR A C 1
ATOM 1563 O O . THR A 1 200 ? 0.125 24.547 11.828 1 98 200 THR A O 1
ATOM 1566 N N . LEU A 1 201 ? -0.415 23.5 13.664 1 97.81 201 LEU A N 1
ATOM 1567 C CA . LEU A 1 201 ? 0.383 24.375 14.516 1 97.81 201 LEU A CA 1
ATOM 1568 C C . LEU A 1 201 ? 1.868 24.234 14.203 1 97.81 201 LEU A C 1
ATOM 1570 O O . LEU A 1 201 ? 2.596 25.219 14.156 1 97.81 201 LEU A O 1
ATOM 1574 N N . VAL A 1 202 ? 2.301 23.031 14.016 1 96.56 202 VAL A N 1
ATOM 1575 C CA . VAL A 1 202 ? 3.697 22.797 13.664 1 96.56 202 VAL A CA 1
ATOM 1576 C C . VAL A 1 202 ? 4.035 23.516 12.359 1 96.56 202 VAL A C 1
ATOM 1578 O O . VAL A 1 202 ? 5.066 24.188 12.266 1 96.56 202 VAL A O 1
ATOM 1581 N N . GLU A 1 203 ? 3.123 23.391 11.391 1 97.31 203 GLU A N 1
ATOM 1582 C CA . GLU A 1 203 ? 3.385 24 10.094 1 97.31 203 GLU A CA 1
ATOM 1583 C C . GLU A 1 203 ? 3.396 25.516 10.195 1 97.31 203 GLU A C 1
ATOM 1585 O O . GLU A 1 203 ? 4.199 26.188 9.539 1 97.31 203 GLU A O 1
ATOM 1590 N N . ILE A 1 204 ? 2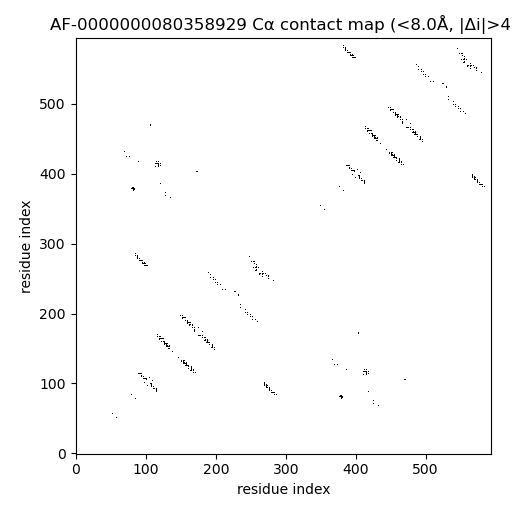.502 26.078 10.984 1 97.25 204 ILE A N 1
ATOM 1591 C CA . ILE A 1 204 ? 2.492 27.516 11.195 1 97.25 204 ILE A CA 1
ATOM 1592 C C . ILE A 1 204 ? 3.828 27.969 11.789 1 97.25 204 ILE A C 1
ATOM 1594 O O . ILE A 1 204 ? 4.414 28.953 11.344 1 97.25 204 ILE A O 1
ATOM 1598 N N . GLY A 1 205 ? 4.305 27.234 12.789 1 95.88 205 GLY A N 1
ATOM 1599 C CA . GLY A 1 205 ? 5.582 27.562 13.398 1 95.88 205 GLY A CA 1
ATOM 1600 C C . GLY A 1 205 ? 6.75 27.469 12.438 1 95.88 205 GLY A C 1
ATOM 1601 O O . GLY A 1 205 ? 7.613 28.344 12.406 1 95.88 205 GLY A O 1
ATOM 1602 N N . GLU A 1 206 ? 6.754 26.438 11.68 1 95 206 GLU A N 1
ATOM 1603 C CA . GLU A 1 206 ? 7.848 26.219 10.742 1 95 206 GLU A CA 1
ATOM 1604 C C . GLU A 1 206 ? 7.844 27.266 9.641 1 95 206 GLU A C 1
ATOM 1606 O O . GLU A 1 206 ? 8.906 27.734 9.219 1 95 206 GLU A O 1
ATOM 1611 N N . ILE A 1 207 ? 6.703 27.609 9.156 1 96.12 207 ILE A N 1
ATOM 1612 C CA . ILE A 1 207 ? 6.594 28.641 8.125 1 96.12 207 ILE A CA 1
ATOM 1613 C C . ILE A 1 207 ? 7.07 29.984 8.688 1 96.12 207 ILE A C 1
ATOM 1615 O O . ILE A 1 207 ? 7.73 30.75 7.984 1 96.12 207 ILE A O 1
ATOM 1619 N N . GLY A 1 208 ? 6.742 30.219 9.922 1 95.38 208 GLY A N 1
ATOM 1620 C CA . GLY A 1 208 ? 7.246 31.422 10.57 1 95.38 208 GLY A CA 1
ATOM 1621 C C . GLY A 1 208 ? 8.758 31.453 10.664 1 95.38 208 GLY A C 1
ATOM 1622 O O . GLY A 1 208 ? 9.383 32.469 10.391 1 95.38 208 GLY A O 1
ATOM 1623 N N . ARG A 1 209 ? 9.305 30.359 11.016 1 93 209 ARG A N 1
ATOM 1624 C CA . ARG A 1 209 ? 10.758 30.266 11.117 1 93 209 ARG A CA 1
ATOM 1625 C C . ARG A 1 209 ? 11.406 30.453 9.75 1 93 209 ARG A C 1
ATOM 1627 O O . ARG A 1 209 ? 12.414 31.156 9.633 1 93 209 ARG A O 1
ATOM 1634 N N . LEU A 1 210 ? 10.852 29.844 8.758 1 93.88 210 LEU A N 1
ATOM 1635 C CA . LEU A 1 210 ? 11.375 29.953 7.402 1 93.88 210 LEU A CA 1
ATOM 1636 C C . LEU A 1 210 ? 11.258 31.391 6.887 1 93.88 210 LEU A C 1
ATOM 1638 O O . LEU A 1 210 ? 12.172 31.891 6.234 1 93.88 210 LEU A O 1
ATOM 1642 N N . SER A 1 211 ? 10.148 32.031 7.18 1 94.5 211 SER A N 1
ATOM 1643 C CA . SER A 1 211 ? 9.938 33.406 6.766 1 94.5 211 SER A CA 1
ATOM 1644 C C . SER A 1 211 ? 10.969 34.344 7.391 1 94.5 211 SER A C 1
ATOM 1646 O O . SER A 1 211 ? 11.492 35.219 6.727 1 94.5 211 SER A O 1
ATOM 1648 N N . SER A 1 212 ? 11.266 34.094 8.609 1 93.31 212 SER A N 1
ATOM 1649 C CA . SER A 1 212 ? 12.266 34.906 9.297 1 93.31 212 SER A CA 1
ATOM 1650 C C . SER A 1 212 ? 13.648 34.719 8.672 1 93.31 212 SER A C 1
ATOM 1652 O O . SER A 1 212 ? 14.383 35.688 8.484 1 93.31 212 SER A O 1
ATOM 1654 N N . SER A 1 213 ? 13.938 33.438 8.367 1 91.69 213 SER A N 1
ATOM 1655 C CA . SER A 1 213 ? 15.219 33.156 7.734 1 91.69 213 SER A CA 1
ATOM 1656 C C . SER A 1 213 ? 15.32 33.781 6.348 1 91.69 213 SER A C 1
ATOM 1658 O O . SER A 1 213 ? 16.375 34.281 5.961 1 91.69 213 SER A O 1
ATOM 1660 N N . MET A 1 214 ? 14.242 33.75 5.586 1 92.56 214 MET A N 1
ATOM 1661 C CA . MET A 1 214 ? 14.203 34.312 4.242 1 92.56 214 MET A CA 1
ATOM 1662 C C . MET A 1 214 ? 14.336 35.844 4.293 1 92.56 214 MET A C 1
ATOM 1664 O O . MET A 1 214 ? 15.008 36.438 3.445 1 92.56 214 MET A O 1
ATOM 1668 N N . LYS A 1 215 ? 13.766 36.438 5.285 1 91.44 215 LYS A N 1
ATOM 1669 C CA . LYS A 1 215 ? 13.883 37.906 5.461 1 91.44 215 LYS A CA 1
ATOM 1670 C C . LYS A 1 215 ? 15.328 38.281 5.77 1 91.44 215 LYS A C 1
ATOM 1672 O O . LYS A 1 215 ? 15.805 39.312 5.289 1 91.44 215 LYS A O 1
ATOM 1677 N N . LYS A 1 216 ? 15.977 37.5 6.496 1 90.94 216 LYS A N 1
ATOM 1678 C CA . LYS A 1 216 ? 17.391 37.75 6.805 1 90.94 216 LYS A CA 1
ATOM 1679 C C . LYS A 1 216 ? 18.25 37.688 5.543 1 90.94 216 LYS A C 1
ATOM 1681 O O . LYS A 1 216 ? 19.141 38.5 5.355 1 90.94 216 LYS A O 1
ATOM 1686 N N . ILE A 1 217 ? 17.922 36.719 4.688 1 90.25 217 ILE A N 1
ATOM 1687 C CA . ILE A 1 217 ? 18.672 36.562 3.436 1 90.25 217 ILE A CA 1
ATOM 1688 C C . ILE A 1 217 ? 18.391 37.781 2.531 1 90.25 217 ILE A C 1
ATOM 1690 O O . ILE A 1 217 ? 19.297 38.312 1.902 1 90.25 217 ILE A O 1
ATOM 1694 N N . GLU A 1 218 ? 17.188 38.188 2.49 1 88.56 218 GLU A N 1
ATOM 1695 C CA . GLU A 1 218 ? 16.781 39.312 1.663 1 88.56 218 GLU A CA 1
ATOM 1696 C C . GLU A 1 218 ? 17.469 40.594 2.111 1 88.56 218 GLU A C 1
ATOM 1698 O O . GLU A 1 218 ? 17.891 41.406 1.278 1 88.56 218 GLU A O 1
ATOM 1703 N N . LYS A 1 219 ? 17.562 40.812 3.354 1 88.31 219 LYS A N 1
ATOM 1704 C CA . LYS A 1 219 ? 18.203 42 3.9 1 88.31 219 LYS A CA 1
ATOM 1705 C C . LYS A 1 219 ? 19.688 42 3.555 1 88.31 219 LYS A C 1
ATOM 1707 O O . LYS A 1 219 ? 20.266 43.094 3.355 1 88.31 219 LYS A O 1
ATOM 1712 N N . GLY A 1 220 ? 20.125 40.812 3.52 1 86 220 GLY A N 1
ATOM 1713 C CA . GLY A 1 220 ? 21.547 40.688 3.18 1 86 220 GLY A CA 1
ATOM 1714 C C . GLY A 1 220 ? 21.812 40.938 1.708 1 86 220 GLY A C 1
ATOM 1715 O O . GLY A 1 220 ? 22.922 41.344 1.338 1 86 220 GLY A O 1
ATOM 1716 N N . LEU A 1 221 ? 20.812 40.625 0.846 1 83.31 221 LEU A N 1
ATOM 1717 C CA . LEU A 1 221 ? 20.984 40.781 -0.594 1 83.31 221 LEU A CA 1
ATOM 1718 C C . LEU A 1 221 ? 20.703 42.219 -1.02 1 83.31 221 LEU A C 1
ATOM 1720 O O . LEU A 1 221 ? 20.938 42.594 -2.174 1 83.31 221 LEU A O 1
ATOM 1724 N N . LYS A 1 222 ? 20.75 43.219 -0.226 1 74.62 222 LYS A N 1
ATOM 1725 C CA . LYS A 1 222 ? 20.547 44.656 -0.39 1 74.62 222 LYS A CA 1
ATOM 1726 C C . LYS A 1 222 ? 19.75 44.969 -1.654 1 74.62 222 LYS A C 1
ATOM 1728 O O . LYS A 1 222 ? 18.688 45.594 -1.59 1 74.62 222 LYS A O 1
ATOM 1733 N N . ASN A 1 223 ? 20.344 44.906 -2.926 1 67.75 223 ASN A N 1
ATOM 1734 C CA . ASN A 1 223 ? 19.75 45.312 -4.203 1 67.75 223 ASN A CA 1
ATOM 1735 C C . ASN A 1 223 ? 19.688 44.156 -5.176 1 67.75 223 ASN A C 1
ATOM 1737 O O . ASN A 1 223 ? 19.453 44.344 -6.367 1 67.75 223 ASN A O 1
ATOM 1741 N N . GLY A 1 224 ? 19.938 42.969 -4.625 1 70.88 224 GLY A N 1
ATOM 1742 C CA . GLY A 1 224 ? 19.984 41.875 -5.59 1 70.88 224 GLY A CA 1
ATOM 1743 C C . GLY A 1 224 ? 18.641 41.188 -5.781 1 70.88 224 GLY A C 1
ATOM 1744 O O . GLY A 1 224 ? 17.719 41.375 -4.992 1 70.88 224 GLY A O 1
ATOM 1745 N N . ASN A 1 225 ? 18.453 40.656 -6.945 1 80.69 225 ASN A N 1
ATOM 1746 C CA . ASN A 1 225 ? 17.266 39.875 -7.258 1 80.69 225 ASN A CA 1
ATOM 1747 C C . ASN A 1 225 ? 17.172 38.625 -6.367 1 80.69 225 ASN A C 1
ATOM 1749 O O . ASN A 1 225 ? 17.922 37.656 -6.551 1 80.69 225 ASN A O 1
ATOM 1753 N N . LYS A 1 226 ? 16.453 38.656 -5.352 1 80.81 226 LYS A N 1
ATOM 1754 C CA . LYS A 1 226 ? 16.281 37.625 -4.355 1 80.81 226 LYS A CA 1
ATOM 1755 C C . LYS A 1 226 ? 15.969 36.281 -5.02 1 80.81 226 LYS A C 1
ATOM 1757 O O . LYS A 1 226 ? 16.375 35.219 -4.527 1 80.81 226 LYS A O 1
ATOM 1762 N N . TYR A 1 227 ? 15.312 36.344 -6.168 1 84.38 227 TYR A N 1
ATOM 1763 C CA . TYR A 1 227 ? 14.914 35.125 -6.824 1 84.38 227 TYR A CA 1
ATOM 1764 C C . TYR A 1 227 ? 16.078 34.5 -7.582 1 84.38 227 TYR A C 1
ATOM 1766 O O . TYR A 1 227 ? 15.992 33.375 -8.078 1 84.38 227 TYR A O 1
ATOM 1774 N N . GLN A 1 228 ? 17.219 35.188 -7.559 1 82.88 228 GLN A N 1
ATOM 1775 C CA . GLN A 1 228 ? 18.422 34.625 -8.172 1 82.88 228 GLN A CA 1
ATOM 1776 C C . GLN A 1 228 ? 19.297 33.938 -7.145 1 82.88 228 GLN A C 1
ATOM 1778 O O . GLN A 1 228 ? 20.203 33.188 -7.504 1 82.88 228 GLN A O 1
ATOM 1783 N N . ASP A 1 229 ? 18.938 34.188 -5.941 1 87.12 229 ASP A N 1
ATOM 1784 C CA . ASP A 1 229 ? 19.688 33.531 -4.867 1 87.12 229 ASP A CA 1
ATOM 1785 C C . ASP A 1 229 ? 19.219 32.094 -4.664 1 87.12 229 ASP A C 1
ATOM 1787 O O . ASP A 1 229 ? 18.031 31.844 -4.453 1 87.12 229 ASP A O 1
ATOM 1791 N N . GLU A 1 230 ? 20.172 31.156 -4.738 1 88.88 230 GLU A N 1
ATOM 1792 C CA . GLU A 1 230 ? 19.859 29.734 -4.652 1 88.88 230 GLU A CA 1
ATOM 1793 C C . GLU A 1 230 ? 19.297 29.375 -3.279 1 88.88 230 GLU A C 1
ATOM 1795 O O . GLU A 1 230 ? 18.375 28.562 -3.172 1 88.88 230 GLU A O 1
ATOM 1800 N N . GLU A 1 231 ? 19.875 30 -2.316 1 89.25 231 GLU A N 1
ATOM 1801 C CA . GLU A 1 231 ? 19.406 29.688 -0.966 1 89.25 231 GLU A CA 1
ATOM 1802 C C . GLU A 1 231 ? 17.984 30.188 -0.755 1 89.25 231 GLU A C 1
ATOM 1804 O O . GLU A 1 231 ? 17.156 29.5 -0.145 1 89.25 231 GLU A O 1
ATOM 1809 N N . TYR A 1 232 ? 17.781 31.359 -1.22 1 91.06 232 TYR A N 1
ATOM 1810 C CA . TYR A 1 232 ? 16.438 31.922 -1.114 1 91.06 232 TYR A CA 1
ATOM 1811 C C . TYR A 1 232 ? 15.422 31.062 -1.868 1 91.06 232 TYR A C 1
ATOM 1813 O O . TYR A 1 232 ? 14.336 30.781 -1.359 1 91.06 232 TYR A O 1
ATOM 1821 N N . ARG A 1 233 ? 15.766 30.562 -2.971 1 91.06 233 ARG A N 1
ATOM 1822 C CA . ARG A 1 233 ? 14.875 29.734 -3.771 1 91.06 233 ARG A CA 1
ATOM 1823 C C . ARG A 1 233 ? 14.602 28.391 -3.076 1 91.06 233 ARG A C 1
ATOM 1825 O O . ARG A 1 233 ? 13.484 27.891 -3.131 1 91.06 233 ARG A O 1
ATOM 1832 N N . ALA A 1 234 ? 15.562 27.891 -2.525 1 91.88 234 ALA A N 1
ATOM 1833 C CA . ALA A 1 234 ? 15.391 26.625 -1.809 1 91.88 234 ALA A CA 1
ATOM 1834 C C . ALA A 1 234 ? 14.43 26.781 -0.634 1 91.88 234 ALA A C 1
ATOM 1836 O O . ALA A 1 234 ? 13.57 25.938 -0.411 1 91.88 234 ALA A O 1
ATOM 1837 N N . LYS A 1 235 ? 14.641 27.859 0.03 1 92.88 235 LYS A N 1
ATOM 1838 C CA . LYS A 1 235 ? 13.766 28.109 1.176 1 92.88 235 LYS A CA 1
ATOM 1839 C C . LYS A 1 235 ? 12.344 28.422 0.727 1 92.88 235 LYS A C 1
ATOM 1841 O O . LYS A 1 235 ? 11.383 28.078 1.403 1 92.88 235 LYS A O 1
ATOM 1846 N N . LEU A 1 236 ? 12.289 29.109 -0.362 1 92.31 236 LEU A N 1
ATOM 1847 C CA . LEU A 1 236 ? 10.977 29.406 -0.922 1 92.31 236 LEU A CA 1
ATOM 1848 C C . LEU A 1 236 ? 10.242 28.125 -1.305 1 92.31 236 LEU A C 1
ATOM 1850 O O . LEU A 1 236 ? 9.055 27.969 -1.034 1 92.31 236 LEU A O 1
ATOM 1854 N N . LYS A 1 237 ? 10.883 27.219 -1.907 1 92.88 237 LYS A N 1
ATOM 1855 C CA . LYS A 1 237 ? 10.305 25.922 -2.262 1 92.88 237 LYS A CA 1
ATOM 1856 C C . LYS A 1 237 ? 9.844 25.172 -1.018 1 92.88 237 LYS A C 1
ATOM 1858 O O . LYS A 1 237 ? 8.75 24.609 -1 1 92.88 237 LYS A O 1
ATOM 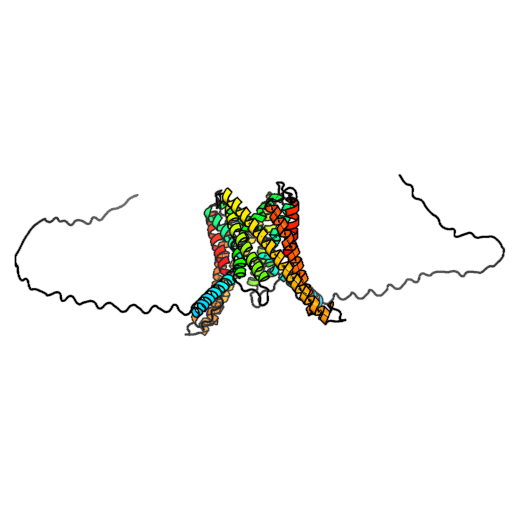1863 N N . LYS A 1 238 ? 10.633 25.234 -0.075 1 93.94 238 LYS A N 1
ATOM 1864 C CA . LYS A 1 238 ? 10.281 24.578 1.183 1 93.94 238 LYS A CA 1
ATOM 1865 C C . LYS A 1 238 ? 9.055 25.234 1.812 1 93.94 238 LYS A C 1
ATOM 1867 O O . LYS A 1 238 ? 8.18 24.547 2.342 1 93.94 238 LYS A O 1
ATOM 1872 N N . SER A 1 239 ? 9.047 26.516 1.768 1 94.62 239 SER A N 1
ATOM 1873 C CA . SER A 1 239 ? 7.914 27.25 2.312 1 94.62 239 SER A CA 1
ATOM 1874 C C . SER A 1 239 ? 6.625 26.906 1.578 1 94.62 239 SER A C 1
ATOM 1876 O O . SER A 1 239 ? 5.57 26.766 2.199 1 94.62 239 SER A O 1
ATOM 1878 N N . ASN A 1 240 ? 6.727 26.766 0.303 1 94.75 240 ASN A N 1
ATOM 1879 C CA . ASN A 1 240 ? 5.559 26.375 -0.486 1 94.75 240 ASN A CA 1
ATOM 1880 C C . ASN A 1 240 ? 5.062 24.984 -0.118 1 94.75 240 ASN A C 1
ATOM 1882 O O . ASN A 1 240 ? 3.855 24.766 -0.01 1 94.75 240 ASN A O 1
ATOM 1886 N N . GLU A 1 241 ? 5.906 24.062 0.059 1 94.81 241 GLU A N 1
ATOM 1887 C CA . GLU A 1 241 ? 5.539 22.719 0.458 1 94.81 241 GLU A CA 1
ATOM 1888 C C . GLU A 1 241 ? 4.871 22.703 1.829 1 94.81 241 GLU A C 1
ATOM 1890 O O . GLU A 1 241 ? 3.877 22 2.037 1 94.81 241 GLU A O 1
ATOM 1895 N N . ARG A 1 242 ? 5.402 23.484 2.658 1 96.25 242 ARG A N 1
ATOM 1896 C CA . ARG A 1 242 ? 4.855 23.531 4.012 1 96.25 242 ARG A CA 1
ATOM 1897 C C . ARG A 1 242 ? 3.508 24.234 4.031 1 96.25 242 ARG A C 1
ATOM 1899 O O . ARG A 1 242 ? 2.631 23.906 4.828 1 96.25 242 ARG A O 1
ATOM 1906 N N . THR A 1 243 ? 3.375 25.266 3.234 1 97.06 243 THR A N 1
ATOM 1907 C CA . THR A 1 243 ? 2.092 25.953 3.131 1 97.06 243 THR A CA 1
ATOM 1908 C C . THR A 1 243 ? 1.009 25 2.633 1 97.06 243 THR A C 1
ATOM 1910 O O . THR A 1 243 ? -0.122 25.031 3.123 1 97.06 243 THR A O 1
ATOM 1913 N N . LEU A 1 244 ? 1.38 24.203 1.684 1 96.62 244 LEU A N 1
ATOM 1914 C CA . LEU A 1 244 ? 0.439 23.203 1.194 1 96.62 244 LEU A CA 1
ATOM 1915 C C . LEU A 1 244 ? 0.057 22.234 2.303 1 96.62 244 LEU A C 1
ATOM 1917 O O . LEU A 1 244 ? -1.109 21.844 2.426 1 96.62 244 LEU A O 1
ATOM 1921 N N . ALA A 1 245 ? 1 21.844 3.068 1 97.12 245 ALA A N 1
ATOM 1922 C CA . ALA A 1 245 ? 0.741 20.969 4.203 1 97.12 245 ALA A CA 1
ATOM 1923 C C . ALA A 1 245 ? -0.175 21.641 5.223 1 97.12 245 ALA A C 1
ATOM 1925 O O . ALA A 1 245 ? -1.02 20.984 5.836 1 97.12 245 ALA A O 1
ATOM 1926 N N . LEU A 1 246 ? 0.034 22.891 5.41 1 97.75 246 LEU A N 1
ATOM 1927 C CA . LEU A 1 246 ? -0.812 23.672 6.312 1 97.75 246 LEU A CA 1
ATOM 1928 C C . LEU A 1 246 ? -2.256 23.688 5.824 1 97.75 246 LEU A C 1
ATOM 1930 O O . LEU A 1 246 ? -3.182 23.438 6.598 1 97.75 246 LEU A O 1
ATOM 1934 N N . ILE A 1 247 ? -2.418 23.953 4.582 1 98.06 247 ILE A N 1
ATOM 1935 C CA . ILE A 1 247 ? -3.75 23.984 3.984 1 98.06 247 ILE A CA 1
ATOM 1936 C C . ILE A 1 247 ? -4.41 22.609 4.109 1 98.06 247 ILE A C 1
ATOM 1938 O O . ILE A 1 247 ? -5.578 22.516 4.492 1 98.06 247 ILE A O 1
ATOM 1942 N N . LYS A 1 248 ? -3.66 21.641 3.822 1 98 248 LYS A N 1
ATOM 1943 C CA . LYS A 1 248 ? -4.164 20.266 3.902 1 98 248 LYS A CA 1
ATOM 1944 C C . LYS A 1 248 ? -4.605 19.922 5.324 1 98 248 LYS A C 1
ATOM 1946 O O . LYS A 1 248 ? -5.711 19.422 5.531 1 98 248 LYS A O 1
ATOM 1951 N N . SER A 1 249 ? -3.74 20.188 6.273 1 98 249 SER A N 1
ATOM 1952 C CA . SER A 1 249 ? -4.051 19.844 7.656 1 98 249 SER A CA 1
ATOM 1953 C C . SER A 1 249 ? -5.25 20.641 8.172 1 98 249 SER A C 1
ATOM 1955 O O . SER A 1 249 ? -6.078 20.109 8.914 1 98 249 SER A O 1
ATOM 1957 N N . ALA A 1 250 ? -5.402 21.844 7.797 1 97.94 250 ALA A N 1
ATOM 1958 C CA . ALA A 1 250 ? -6.543 22.672 8.195 1 97.94 250 ALA A CA 1
ATOM 1959 C C . ALA A 1 250 ? -7.844 22.094 7.625 1 97.94 250 ALA A C 1
ATOM 1961 O O . ALA A 1 250 ? -8.852 22.016 8.328 1 97.94 250 ALA A O 1
ATOM 1962 N N . MET A 1 251 ? -7.75 21.703 6.418 1 98.06 251 MET A N 1
ATOM 1963 C CA . MET A 1 251 ? -8.93 21.109 5.789 1 98.06 251 MET A CA 1
ATOM 1964 C C . MET A 1 251 ? -9.258 19.766 6.418 1 98.06 251 MET A C 1
ATOM 1966 O O . MET A 1 251 ? -10.43 19.406 6.531 1 98.06 251 MET A O 1
ATOM 1970 N N . ASP A 1 252 ? -8.266 19.078 6.812 1 98.12 252 ASP A N 1
ATOM 1971 C CA . ASP A 1 252 ? -8.484 17.766 7.441 1 98.12 252 ASP A CA 1
ATOM 1972 C C . ASP A 1 252 ? -9.234 17.922 8.766 1 98.12 252 ASP A C 1
ATOM 1974 O O . ASP A 1 252 ? -9.977 17.016 9.164 1 98.12 252 ASP A O 1
ATOM 1978 N N . ILE A 1 253 ? -9.016 19.016 9.445 1 98.12 253 ILE A N 1
ATOM 1979 C CA . ILE A 1 253 ? -9.758 19.281 10.672 1 98.12 253 ILE A CA 1
ATOM 1980 C C . ILE A 1 253 ? -11.258 19.344 10.367 1 98.12 253 ILE A C 1
ATOM 1982 O O . ILE A 1 253 ? -12.07 18.781 11.102 1 98.12 253 ILE A O 1
ATOM 1986 N N . VAL A 1 254 ? -11.602 19.984 9.281 1 97.81 254 VAL A N 1
ATOM 1987 C CA . VAL A 1 254 ? -12.992 20.094 8.867 1 97.81 254 VAL A CA 1
ATOM 1988 C C . VAL A 1 254 ? -13.539 18.719 8.5 1 97.81 254 VAL A C 1
ATOM 1990 O O . VAL A 1 254 ? -14.664 18.375 8.852 1 97.81 254 VAL A O 1
ATOM 1993 N N . VAL A 1 255 ? -12.742 17.969 7.82 1 98.06 255 VAL A N 1
ATOM 1994 C CA . VAL A 1 255 ? -13.148 16.625 7.453 1 98.06 255 VAL A CA 1
ATOM 1995 C C . VAL A 1 255 ? -13.422 15.805 8.719 1 98.06 255 VAL A C 1
ATOM 1997 O O . VAL A 1 255 ? -14.438 15.109 8.805 1 98.06 255 VAL A O 1
ATOM 2000 N N . ALA A 1 256 ? -12.5 15.922 9.688 1 97.81 256 ALA A N 1
ATOM 2001 C CA . ALA A 1 256 ? -12.68 15.195 10.938 1 97.81 256 ALA A CA 1
ATOM 2002 C C . ALA A 1 256 ? -13.961 15.625 11.648 1 97.81 256 ALA A C 1
ATOM 2004 O O . ALA A 1 256 ? -14.719 14.797 12.148 1 97.81 256 ALA A O 1
ATOM 2005 N N . ALA A 1 257 ? -14.234 16.906 11.664 1 97.5 257 ALA A N 1
ATOM 2006 C CA . ALA A 1 257 ? -15.445 17.438 12.289 1 97.5 257 ALA A CA 1
ATOM 2007 C C . ALA A 1 257 ? -16.703 16.891 11.594 1 97.5 257 ALA A C 1
ATOM 2009 O O . ALA A 1 257 ? -17.719 16.641 12.25 1 97.5 257 ALA A O 1
ATOM 2010 N N . GLY A 1 258 ? -16.625 16.797 10.305 1 96.75 258 GLY A N 1
ATOM 2011 C CA . GLY A 1 258 ? -17.734 16.25 9.555 1 96.75 258 GLY A CA 1
ATOM 2012 C C . GLY A 1 258 ? -17.984 14.781 9.852 1 96.75 258 GLY A C 1
ATOM 2013 O O . GLY A 1 258 ? -19.141 14.359 10 1 96.75 258 GLY A O 1
ATOM 2014 N N . LEU A 1 259 ? -16.953 14.008 9.953 1 95.88 259 LEU A N 1
ATOM 2015 C CA . LEU A 1 259 ? -17.078 12.586 10.242 1 95.88 259 LEU A CA 1
ATOM 2016 C C . LEU A 1 259 ? -17.609 12.367 11.656 1 95.88 259 LEU A C 1
ATOM 2018 O O . LEU A 1 259 ? -18.328 11.391 11.914 1 95.88 259 LEU A O 1
ATOM 2022 N N . LEU A 1 260 ? -17.234 13.281 12.578 1 96.31 260 LEU A N 1
ATOM 2023 C CA . LEU A 1 260 ? -17.688 13.219 13.961 1 96.31 260 LEU A CA 1
ATOM 2024 C C . LEU A 1 260 ? -19.094 13.805 14.102 1 96.31 260 LEU A C 1
ATOM 2026 O O . LEU A 1 260 ? -19.719 13.68 15.148 1 96.31 260 LEU A O 1
ATOM 2030 N N . GLN A 1 261 ? -19.562 14.461 13.039 1 94.56 261 GLN A N 1
ATOM 2031 C CA . GLN A 1 261 ? -20.875 15.102 13.031 1 94.56 261 GLN A CA 1
ATOM 2032 C C . GLN A 1 261 ? -21 16.125 14.148 1 94.56 261 GLN A C 1
ATOM 2034 O O . GLN A 1 261 ? -22 16.172 14.859 1 94.56 261 GLN A O 1
ATOM 2039 N N . LEU A 1 262 ? -19.953 16.859 14.344 1 94.06 262 LEU A N 1
ATOM 2040 C CA . LEU A 1 262 ? -19.953 17.891 15.367 1 94.06 262 LEU A CA 1
ATOM 2041 C C . LEU A 1 262 ? -20.844 19.062 14.961 1 94.06 262 LEU A C 1
ATOM 2043 O O . LEU A 1 262 ? -21.406 19.75 15.82 1 94.06 262 LEU A O 1
ATOM 2047 N N . ALA A 1 263 ? -20.922 19.328 13.648 1 93.44 263 ALA A N 1
ATOM 2048 C CA . ALA A 1 263 ? -21.797 20.344 13.086 1 93.44 263 ALA A CA 1
ATOM 2049 C C . ALA A 1 263 ? -22.5 19.844 11.828 1 93.44 263 ALA A C 1
ATOM 2051 O O . ALA A 1 263 ? -22.234 20.328 10.727 1 93.44 263 ALA A O 1
ATOM 2052 N N . PRO A 1 264 ? -23.453 18.984 11.992 1 89.56 264 PRO A N 1
ATOM 2053 C CA . PRO A 1 264 ? -24.062 18.297 10.852 1 89.56 264 PRO A CA 1
ATOM 2054 C C . PRO A 1 264 ? -24.828 19.25 9.93 1 89.56 264 PRO A C 1
ATOM 2056 O O . PRO A 1 264 ? -25 18.953 8.742 1 89.56 264 PRO A O 1
ATOM 2059 N N . LYS A 1 265 ? -25.328 20.281 10.414 1 91.69 265 LYS A N 1
ATOM 2060 C CA . LYS A 1 265 ? -26.062 21.219 9.578 1 91.69 265 LYS A CA 1
ATOM 2061 C C . LYS A 1 265 ? -25.125 22.047 8.695 1 91.69 265 LYS A C 1
ATOM 2063 O O . LYS A 1 265 ? -25.484 22.438 7.59 1 91.69 265 LYS A O 1
ATOM 2068 N N . LYS A 1 266 ? -23.969 22.312 9.219 1 93.75 266 LYS A N 1
ATOM 2069 C CA . LYS A 1 266 ? -23 23.141 8.492 1 93.75 266 LYS A CA 1
ATOM 2070 C C . LYS A 1 266 ? -22.047 22.281 7.676 1 93.75 266 LYS A C 1
ATOM 2072 O O . LYS A 1 266 ? -21.703 22.625 6.543 1 93.75 266 LYS A O 1
ATOM 2077 N N . ILE A 1 267 ? -21.609 21.219 8.258 1 96.62 267 ILE A N 1
ATOM 2078 C CA . ILE A 1 267 ? -20.672 20.312 7.598 1 96.62 267 ILE A CA 1
ATOM 2079 C C . ILE A 1 267 ? -21.406 19.031 7.18 1 96.62 267 ILE A C 1
ATOM 2081 O O . ILE A 1 267 ? -21.391 18.031 7.906 1 96.62 267 ILE A O 1
ATOM 2085 N N . THR A 1 268 ? -22 19.141 5.984 1 95.88 268 THR A N 1
ATOM 2086 C CA . THR A 1 268 ? -22.766 18.016 5.434 1 95.88 268 THR A CA 1
ATOM 2087 C C . THR A 1 268 ? -21.828 16.969 4.832 1 95.88 268 THR A C 1
ATOM 2089 O O . THR A 1 268 ? -20.625 17.234 4.668 1 95.88 268 THR A O 1
ATOM 2092 N N . PRO A 1 269 ? -22.328 15.812 4.566 1 96.06 269 PRO A N 1
ATOM 2093 C CA . PRO A 1 269 ? -21.5 14.789 3.926 1 96.06 269 PRO A CA 1
ATOM 2094 C C . PRO A 1 269 ? -20.891 15.266 2.607 1 96.06 269 PRO A C 1
ATOM 2096 O O . PRO A 1 269 ? -19.781 14.875 2.26 1 96.06 269 PRO A O 1
ATOM 2099 N N . ARG A 1 270 ? -21.578 16.078 1.932 1 97 270 ARG A N 1
ATOM 2100 C CA . ARG A 1 270 ? -21.047 16.625 0.684 1 97 270 ARG A CA 1
ATOM 2101 C C . ARG A 1 270 ? -19.859 17.531 0.943 1 97 270 ARG A C 1
ATOM 2103 O O . ARG A 1 270 ? -18.859 17.484 0.223 1 97 270 ARG A O 1
ATOM 2110 N N . VAL A 1 271 ? -19.953 18.328 1.939 1 97.5 271 VAL A N 1
ATOM 2111 C CA . VAL A 1 271 ? -18.859 19.219 2.303 1 97.5 271 VAL A CA 1
ATOM 2112 C C . VAL A 1 271 ? -17.672 18.406 2.799 1 97.5 271 VAL A C 1
ATOM 2114 O O . VAL A 1 271 ? -16.531 18.656 2.41 1 97.5 271 VAL A O 1
ATOM 2117 N N . THR A 1 272 ? -17.938 17.406 3.629 1 97.94 272 THR A N 1
ATOM 2118 C CA . THR A 1 272 ? -16.891 16.516 4.129 1 97.94 272 THR A CA 1
ATOM 2119 C C . THR A 1 272 ? -16.188 15.812 2.975 1 97.94 272 THR A C 1
ATOM 2121 O O . THR A 1 272 ? -14.961 15.727 2.945 1 97.94 272 THR A O 1
ATOM 2124 N N . GLY A 1 273 ? -17.016 15.32 2.037 1 98.38 273 GLY A N 1
ATOM 2125 C CA . GLY A 1 273 ? -16.453 14.656 0.869 1 98.38 273 GLY A CA 1
ATOM 2126 C C . GLY A 1 273 ? -15.609 15.57 0.003 1 98.38 273 GLY A C 1
ATOM 2127 O O . GLY A 1 273 ? -14.562 15.164 -0.498 1 98.38 273 GLY A O 1
ATOM 2128 N N . ALA A 1 274 ? -16.016 16.781 -0.177 1 98.38 274 ALA A N 1
ATOM 2129 C CA . ALA A 1 274 ? -15.281 17.734 -1.007 1 98.38 274 ALA A CA 1
ATOM 2130 C C . ALA A 1 274 ? -13.914 18.047 -0.404 1 98.38 274 ALA A C 1
ATOM 2132 O O . ALA A 1 274 ? -12.898 18.016 -1.101 1 98.38 274 ALA A O 1
ATOM 2133 N N . PHE A 1 275 ? -13.922 18.375 0.862 1 98.5 275 PHE A N 1
ATOM 2134 C CA . PHE A 1 275 ? -12.664 18.703 1.531 1 98.5 275 PHE A CA 1
ATOM 2135 C C . PHE A 1 275 ? -11.766 17.469 1.601 1 98.5 275 PHE A C 1
ATOM 2137 O O . PHE A 1 275 ? -10.555 17.578 1.413 1 98.5 275 PHE A O 1
ATOM 2144 N N . GLY A 1 276 ? -12.367 16.344 1.869 1 98.44 276 GLY A N 1
ATOM 2145 C CA . GLY A 1 276 ? -11.586 15.117 1.891 1 98.44 276 GLY A CA 1
ATOM 2146 C C . GLY A 1 276 ? -10.961 14.781 0.548 1 98.44 276 GLY A C 1
ATOM 2147 O O . GLY A 1 276 ? -9.805 14.352 0.484 1 98.44 276 GLY A O 1
ATOM 2148 N N . PHE A 1 277 ? -11.75 14.953 -0.432 1 98.56 277 PHE A N 1
ATOM 2149 C CA . PHE A 1 277 ? -11.258 14.711 -1.78 1 98.56 277 PHE A CA 1
ATOM 2150 C C . PHE A 1 277 ? -10.102 15.648 -2.113 1 98.56 277 PHE A C 1
ATOM 2152 O O . PHE A 1 277 ? -9.07 15.219 -2.625 1 98.56 277 PHE A O 1
ATOM 2159 N N . THR A 1 278 ? -10.25 16.844 -1.771 1 98.56 278 THR A N 1
ATOM 2160 C CA . THR A 1 278 ? -9.234 17.859 -2.062 1 98.56 278 THR A CA 1
ATOM 2161 C C . THR A 1 278 ? -7.941 17.547 -1.316 1 98.56 278 THR A C 1
ATOM 2163 O O . THR A 1 278 ? -6.859 17.578 -1.905 1 98.56 278 THR A O 1
ATOM 2166 N N . THR A 1 279 ? -8.07 17.25 -0.019 1 98.44 279 THR A N 1
ATOM 2167 C CA . THR A 1 279 ? -6.875 16.984 0.766 1 98.44 279 THR A CA 1
ATOM 2168 C C . THR A 1 279 ? -6.18 15.719 0.275 1 98.44 279 THR A C 1
ATOM 2170 O O . THR A 1 279 ? -4.953 15.609 0.337 1 98.44 279 THR A O 1
ATOM 2173 N N . SER A 1 280 ? -6.961 14.758 -0.239 1 98.38 280 SER A N 1
ATOM 2174 C CA . SER A 1 280 ? -6.375 13.539 -0.801 1 98.38 280 SER A CA 1
ATOM 2175 C C . SER A 1 280 ? -5.562 13.852 -2.055 1 98.38 280 SER A C 1
ATOM 2177 O O . SER A 1 280 ? -4.477 13.305 -2.248 1 98.38 280 SER A O 1
ATOM 2179 N N . LEU A 1 281 ? -6.082 14.719 -2.828 1 97.69 281 LEU A N 1
ATOM 2180 C CA . LEU A 1 281 ? -5.371 15.102 -4.039 1 97.69 281 LEU A CA 1
ATOM 2181 C C . LEU A 1 281 ? -4.066 15.82 -3.699 1 97.69 281 LEU A C 1
ATOM 2183 O O . LEU A 1 281 ? -3.047 15.609 -4.363 1 97.69 281 LEU A O 1
ATOM 2187 N N . ILE A 1 282 ? -4.121 16.641 -2.719 1 97.38 282 ILE A N 1
ATOM 2188 C CA . ILE A 1 282 ? -2.916 17.328 -2.271 1 97.38 282 ILE A CA 1
ATOM 2189 C C . ILE A 1 282 ? -1.879 16.312 -1.81 1 97.38 282 ILE A C 1
ATOM 2191 O O . ILE A 1 282 ? -0.702 16.406 -2.162 1 97.38 282 ILE A O 1
ATOM 2195 N N . SER A 1 283 ? -2.348 15.359 -1.056 1 97.06 283 SER A N 1
ATOM 2196 C CA . SER A 1 283 ? -1.443 14.328 -0.569 1 97.06 283 SER A CA 1
ATOM 2197 C C . SER A 1 283 ? -0.84 13.531 -1.723 1 97.06 283 SER A C 1
ATOM 2199 O O . SER A 1 283 ? 0.347 13.203 -1.702 1 97.06 283 SER A O 1
ATOM 2201 N N . CYS A 1 284 ? -1.679 13.234 -2.66 1 96.19 284 CYS A N 1
ATOM 2202 C CA . CYS A 1 284 ? -1.18 12.523 -3.832 1 96.19 284 CYS A CA 1
ATOM 2203 C C . CYS A 1 284 ? -0.103 13.336 -4.543 1 96.19 284 CYS A C 1
ATOM 2205 O O . CYS A 1 284 ? 0.911 12.781 -4.977 1 96.19 284 CYS A O 1
ATOM 2207 N N . TYR A 1 285 ? -0.346 14.586 -4.621 1 95.38 285 TYR A N 1
ATOM 2208 C CA . TYR A 1 285 ? 0.61 15.477 -5.266 1 95.38 285 TYR A CA 1
ATOM 2209 C C . TYR A 1 285 ? 1.921 15.523 -4.488 1 95.38 285 TYR A C 1
ATOM 2211 O O . TYR A 1 285 ? 3.002 15.5 -5.082 1 95.38 285 TYR A O 1
ATOM 2219 N N . GLN A 1 286 ? 1.837 15.539 -3.256 1 94.56 286 GLN A N 1
ATOM 2220 C CA . GLN A 1 286 ? 3.02 15.648 -2.406 1 94.56 286 GLN A CA 1
ATOM 2221 C C . GLN A 1 286 ? 3.871 14.383 -2.486 1 94.56 286 GLN A C 1
ATOM 2223 O O . GLN A 1 286 ? 5.078 14.422 -2.24 1 94.56 286 GLN A O 1
ATOM 2228 N N . LEU A 1 287 ? 3.232 13.289 -2.854 1 94.38 287 LEU A N 1
ATOM 2229 C CA . LEU A 1 287 ? 3.943 12.016 -2.865 1 94.38 287 LEU A CA 1
ATOM 2230 C C . LEU A 1 287 ? 4.574 11.758 -4.23 1 94.38 287 LEU A C 1
ATOM 2232 O O . LEU A 1 287 ? 5.312 10.789 -4.402 1 94.38 287 LEU A O 1
ATOM 2236 N N . LEU A 1 288 ? 4.266 12.586 -5.164 1 91.5 288 LEU A N 1
ATOM 2237 C CA . LEU A 1 288 ? 4.875 12.422 -6.48 1 91.5 288 LEU A CA 1
ATOM 2238 C C . LEU A 1 288 ? 6.391 12.586 -6.406 1 91.5 288 LEU A C 1
ATOM 2240 O O . LEU A 1 288 ? 6.891 13.438 -5.672 1 91.5 288 LEU A O 1
ATOM 2244 N N . PRO A 1 289 ? 7.055 11.656 -7.145 1 82.88 289 PRO A N 1
ATOM 2245 C CA . PRO A 1 289 ? 8.516 11.789 -7.145 1 82.88 289 PRO A CA 1
ATOM 2246 C C . PRO A 1 289 ? 8.992 13.078 -7.812 1 82.88 289 PRO A C 1
ATOM 2248 O O . PRO A 1 289 ? 8.336 13.578 -8.727 1 82.88 289 PRO A O 1
ATOM 2251 N N . THR A 1 290 ? 9.984 13.688 -7.16 1 74.5 290 THR A N 1
ATOM 2252 C CA . THR A 1 290 ? 10.562 14.883 -7.75 1 74.5 290 THR A CA 1
ATOM 2253 C C . THR A 1 290 ? 11.258 14.555 -9.07 1 74.5 290 THR A C 1
ATOM 2255 O O . THR A 1 290 ? 11.977 13.562 -9.172 1 74.5 290 THR A O 1
ATOM 2258 N N . ARG A 1 291 ? 10.648 15.055 -10.211 1 63.41 291 ARG A N 1
ATOM 2259 C CA . ARG A 1 291 ? 11.258 14.82 -11.516 1 63.41 291 ARG A CA 1
ATOM 2260 C C . ARG A 1 291 ? 12.75 15.117 -11.492 1 63.41 291 ARG A C 1
ATOM 2262 O O . ARG A 1 291 ? 13.172 16.156 -10.977 1 63.41 291 ARG A O 1
ATOM 2269 N N . PRO A 1 292 ? 13.484 14.07 -11.75 1 57.59 292 PRO A N 1
ATOM 2270 C CA . PRO A 1 292 ? 14.906 14.398 -11.859 1 57.59 292 PRO A CA 1
ATOM 2271 C C . PRO A 1 292 ? 15.172 15.57 -12.797 1 57.59 292 PRO A C 1
ATOM 2273 O O . PRO A 1 292 ? 14.43 15.773 -13.766 1 57.59 292 PRO A O 1
ATOM 2276 N N . LYS A 1 293 ? 15.742 16.625 -12.336 1 48.53 293 LYS A N 1
ATOM 2277 C CA . LYS A 1 293 ? 16.172 17.719 -13.203 1 48.53 293 LYS A CA 1
ATOM 2278 C C . LYS A 1 293 ? 16.719 17.188 -14.523 1 48.53 293 LYS A C 1
ATOM 2280 O O . LYS A 1 293 ? 17.609 16.328 -14.539 1 48.53 293 LYS A O 1
ATOM 2285 N N . ILE A 1 294 ? 15.891 17.156 -15.539 1 43.34 294 ILE A N 1
ATOM 2286 C CA . ILE A 1 294 ? 16.422 16.906 -16.875 1 43.34 294 ILE A CA 1
ATOM 2287 C C . ILE A 1 294 ? 17.609 17.828 -17.125 1 43.34 294 ILE A C 1
ATOM 2289 O O . ILE A 1 294 ? 17.469 19.047 -17.156 1 43.34 294 ILE A O 1
ATOM 2293 N N . LYS A 1 295 ? 18.766 17.453 -16.812 1 38.53 295 LYS A N 1
ATOM 2294 C CA . LYS A 1 295 ? 19.938 18.172 -17.297 1 38.53 295 LYS A CA 1
ATOM 2295 C C . LYS A 1 295 ? 19.828 18.438 -18.797 1 38.53 295 LYS A C 1
ATOM 2297 O O . LYS A 1 295 ? 19.672 17.516 -19.594 1 38.53 295 LYS A O 1
ATOM 2302 N N . THR A 1 296 ? 19.297 19.578 -19.141 1 34.91 296 THR A N 1
ATOM 2303 C CA . THR A 1 296 ? 19.5 20 -20.516 1 34.91 296 THR A CA 1
ATOM 2304 C C . THR A 1 296 ? 20.969 19.828 -20.938 1 34.91 296 THR A C 1
ATOM 2306 O O . THR A 1 296 ? 21.875 20.281 -20.234 1 34.91 296 THR A O 1
ATOM 2309 N N . PRO A 1 297 ? 21.172 19.125 -22 1 36.38 297 PRO A N 1
ATOM 2310 C CA . PRO A 1 297 ? 22.547 19.109 -22.484 1 36.38 297 PRO A CA 1
ATOM 2311 C C . PRO A 1 297 ? 23.125 20.516 -22.672 1 36.38 297 PRO A C 1
ATOM 2313 O O . PRO A 1 297 ? 22.375 21.453 -22.938 1 36.38 297 PRO A O 1
ATOM 2316 N N . MET B 1 1 ? -3.887 -72.812 0.631 1 17.94 1 MET B N 1
ATOM 2317 C CA . MET B 1 1 ? -3.58 -73.812 1.669 1 17.94 1 MET B CA 1
ATOM 2318 C C . MET B 1 1 ? -2.389 -73.312 2.508 1 17.94 1 MET B C 1
ATOM 2320 O O . MET B 1 1 ? -2.41 -73.438 3.734 1 17.94 1 MET B O 1
ATOM 2324 N N . ASN B 1 2 ? -1.093 -73.562 1.988 1 15.89 2 ASN B N 1
ATOM 2325 C CA . ASN B 1 2 ? -0.069 -74.188 2.807 1 15.89 2 ASN B CA 1
ATOM 2326 C C . ASN B 1 2 ? 0.438 -73.25 3.902 1 15.89 2 ASN B C 1
ATOM 2328 O O . ASN B 1 2 ? 0.329 -72.062 3.781 1 15.89 2 ASN B O 1
ATOM 2332 N N . ASP B 1 3 ? 1.243 -73.812 4.883 1 16.31 3 ASP B N 1
ATOM 2333 C CA . ASP B 1 3 ? 1.742 -74.25 6.191 1 16.31 3 ASP B CA 1
ATOM 2334 C C . ASP B 1 3 ? 2.996 -73.438 6.574 1 16.31 3 ASP B C 1
ATOM 2336 O O . ASP B 1 3 ? 3.48 -73.562 7.703 1 16.31 3 ASP B O 1
ATOM 2340 N N . ARG B 1 4 ? 3.812 -72.938 5.645 1 16.59 4 ARG B N 1
ATOM 2341 C CA . ARG B 1 4 ? 5.176 -73.375 5.988 1 16.59 4 ARG B CA 1
ATOM 2342 C C . ARG B 1 4 ? 5.539 -72.875 7.398 1 16.59 4 ARG B C 1
ATOM 2344 O O . ARG B 1 4 ? 5.004 -71.875 7.887 1 16.59 4 ARG B O 1
ATOM 2351 N N . GLY B 1 5 ? 6.574 -73.5 7.949 1 14.91 5 GLY B N 1
ATOM 2352 C CA . GLY B 1 5 ? 7.312 -74.25 8.961 1 14.91 5 GLY B CA 1
ATOM 2353 C C . GLY B 1 5 ? 7.957 -73.312 10 1 14.91 5 GLY B C 1
ATOM 2354 O O . GLY B 1 5 ? 7.727 -73.5 11.203 1 14.91 5 GLY B O 1
ATOM 2355 N N . ASP B 1 6 ? 9.32 -73.25 10 1 15.23 6 ASP B N 1
ATOM 2356 C CA . ASP B 1 6 ? 10.266 -73.938 10.859 1 15.23 6 ASP B CA 1
ATOM 2357 C C . ASP B 1 6 ? 10.617 -73.125 12.086 1 15.23 6 ASP B C 1
ATOM 2359 O O . ASP B 1 6 ? 10.352 -71.875 12.117 1 15.23 6 ASP B O 1
ATOM 2363 N N . GLN B 1 7 ? 11.953 -73 12.312 1 14.86 7 GLN B N 1
ATOM 2364 C CA . GLN B 1 7 ? 12.82 -73.75 13.25 1 14.86 7 GLN B CA 1
ATOM 2365 C C . GLN B 1 7 ? 13.086 -72.875 14.492 1 14.86 7 GLN B C 1
ATOM 2367 O O . GLN B 1 7 ? 12.844 -71.688 14.508 1 14.86 7 GLN B O 1
ATOM 2372 N N . CYS B 1 8 ? 14.359 -73 15.07 1 14.36 8 CYS B N 1
ATOM 2373 C CA . CYS B 1 8 ? 15.008 -73.688 16.172 1 14.36 8 CYS B CA 1
ATOM 2374 C C . CYS B 1 8 ? 15.336 -72.75 17.312 1 14.36 8 CYS B C 1
ATOM 2376 O O . CYS B 1 8 ? 14.992 -73 18.469 1 14.36 8 CYS B O 1
ATOM 2378 N N . VAL B 1 9 ? 16.609 -72.125 17.328 1 14.93 9 VAL B N 1
ATOM 2379 C CA . VAL B 1 9 ? 17.656 -72.688 18.156 1 14.93 9 VAL B CA 1
ATOM 2380 C C . VAL B 1 9 ? 17.531 -72.188 19.594 1 14.93 9 VAL B C 1
ATOM 2382 O O . VAL B 1 9 ? 16.891 -71.188 19.828 1 14.93 9 VAL B O 1
ATOM 2385 N N . ASP B 1 10 ? 18.75 -72 20.297 1 14.81 10 ASP B N 1
ATOM 2386 C CA . ASP B 1 10 ? 19.531 -72.688 21.328 1 14.81 10 ASP B CA 1
ATOM 2387 C C . ASP B 1 10 ? 19.266 -72.125 22.703 1 14.81 10 ASP B C 1
ATOM 2389 O O . ASP B 1 10 ? 18.766 -71 22.828 1 14.81 10 ASP B O 1
ATOM 2393 N N . GLN B 1 11 ? 20.219 -72.438 23.812 1 13.27 11 GLN B N 1
ATOM 2394 C CA . GLN B 1 11 ? 20.547 -73.25 25 1 13.27 11 GLN B CA 1
ATOM 2395 C C . GLN B 1 11 ? 20.781 -72.312 26.203 1 13.27 11 GLN B C 1
ATOM 2397 O O . GLN B 1 11 ? 20.641 -72.75 27.359 1 13.27 11 GLN B O 1
ATOM 2402 N N . ARG B 1 12 ? 21.797 -71.188 26.047 1 15.02 12 ARG B N 1
ATOM 2403 C CA . ARG B 1 12 ? 22.828 -71.375 27.078 1 15.02 12 ARG B CA 1
ATOM 2404 C C . ARG B 1 12 ? 22.203 -71.5 28.453 1 15.02 12 ARG B C 1
ATOM 2406 O O . ARG B 1 12 ? 21.188 -70.875 28.766 1 15.02 12 ARG B O 1
ATOM 2413 N N . ARG B 1 13 ? 22.859 -72.188 29.469 1 14.4 13 ARG B N 1
ATOM 2414 C CA . ARG B 1 13 ? 23.125 -73.188 30.531 1 14.4 13 ARG B CA 1
ATOM 2415 C C . ARG B 1 13 ? 22.875 -72.562 31.906 1 14.4 13 ARG B C 1
ATOM 2417 O O . ARG B 1 13 ? 22.781 -71.375 32.031 1 14.4 13 ARG B O 1
ATOM 2424 N N . CYS B 1 14 ? 23.547 -73.188 33.031 1 14.35 14 CYS B N 1
ATOM 2425 C CA . CYS B 1 14 ? 23.344 -74 34.219 1 14.35 14 CYS B CA 1
ATOM 2426 C C . CYS B 1 14 ? 23.438 -73.188 35.469 1 14.35 14 CYS B C 1
ATOM 2428 O O . CYS B 1 14 ? 22.547 -73.188 36.312 1 14.35 14 CYS B O 1
ATOM 2430 N N . PHE B 1 15 ? 24.812 -72.875 36.062 1 14.11 15 PHE B N 1
ATOM 2431 C CA . PHE B 1 15 ? 25.359 -73.688 37.125 1 14.11 15 PHE B CA 1
ATOM 2432 C C . PHE B 1 15 ? 24.938 -73.125 38.5 1 14.11 15 PHE B C 1
ATOM 2434 O O . PHE B 1 15 ? 24.531 -71.938 38.594 1 14.11 15 PHE B O 1
ATOM 2441 N N . VAL B 1 16 ? 25.828 -73.438 39.625 1 14.98 16 VAL B N 1
ATOM 2442 C CA . VAL B 1 16 ? 25.859 -74.25 40.812 1 14.98 16 VAL B CA 1
ATOM 2443 C C . VAL B 1 16 ? 25.547 -73.375 42.031 1 14.98 16 VAL B C 1
ATOM 2445 O O . VAL B 1 16 ? 25.562 -72.125 41.938 1 14.98 16 VAL B O 1
ATOM 2448 N N . CYS B 1 17 ? 26.391 -73.625 43.25 1 15.07 17 CYS B N 1
ATOM 2449 C CA . CYS B 1 17 ? 26.328 -74.438 44.5 1 15.07 17 CYS B CA 1
ATOM 2450 C C . CYS B 1 17 ? 26.172 -73.5 45.688 1 15.07 17 CYS B C 1
ATOM 2452 O O . CYS B 1 17 ? 26.312 -72.25 45.562 1 15.07 17 CYS B O 1
ATOM 2454 N N . LEU B 1 18 ? 27 -73.812 46.875 1 14.86 18 LEU B N 1
ATOM 2455 C CA . LEU B 1 18 ? 26.906 -74.375 48.219 1 14.86 18 LEU B CA 1
ATOM 2456 C C . LEU B 1 18 ? 27 -73.312 49.25 1 14.86 18 LEU B C 1
ATOM 2458 O O . LEU B 1 18 ? 26.094 -73.188 50.094 1 14.86 18 LEU B O 1
ATOM 2462 N N . SER B 1 19 ? 28.156 -73.312 50.125 1 14.9 19 SER B N 1
ATOM 2463 C CA . SER B 1 19 ? 28.344 -73.812 51.469 1 14.9 19 SER B CA 1
ATOM 2464 C C . SER B 1 19 ? 28.297 -72.688 52.5 1 14.9 19 SER B C 1
ATOM 2466 O O . SER B 1 19 ? 27.484 -72.688 53.438 1 14.9 19 SER B O 1
ATOM 2468 N N . GLY B 1 20 ? 29.5 -72.438 53.281 1 14.67 20 GLY B N 1
ATOM 2469 C CA . GLY B 1 20 ? 29.859 -72.75 54.656 1 14.67 20 GLY B CA 1
ATOM 2470 C C . GLY B 1 20 ? 29.688 -71.625 55.625 1 14.67 20 GLY B C 1
ATOM 2471 O O . GLY B 1 20 ? 28.734 -71.562 56.406 1 14.67 20 GLY B O 1
ATOM 2472 N N . ASN B 1 21 ? 30.859 -71.062 56.25 1 15.46 21 ASN B N 1
ATOM 2473 C CA . ASN B 1 21 ? 31.359 -71.25 57.625 1 15.46 21 ASN B CA 1
ATOM 2474 C C . ASN B 1 21 ? 31 -70.062 58.5 1 15.46 21 ASN B C 1
ATOM 2476 O O . ASN B 1 21 ? 30.641 -69 57.969 1 15.46 21 ASN B O 1
ATOM 2480 N N . GLU B 1 22 ? 31.984 -69.688 59.5 1 15.86 22 GLU B N 1
ATOM 2481 C CA . GLU B 1 22 ? 32.156 -69.75 60.938 1 15.86 22 GLU B CA 1
ATOM 2482 C C . GLU B 1 22 ? 31.922 -68.375 61.562 1 15.86 22 GLU B C 1
ATOM 2484 O O . GLU B 1 22 ? 31.109 -68.188 62.469 1 15.86 22 GLU B O 1
ATOM 2489 N N . ASP B 1 23 ? 33.094 -67.625 61.969 1 15.55 23 ASP B N 1
ATOM 2490 C CA . ASP B 1 23 ? 33.531 -67.5 63.344 1 15.55 23 ASP B CA 1
ATOM 2491 C C . ASP B 1 23 ? 33.031 -66.188 63.969 1 15.55 23 ASP B C 1
ATOM 2493 O O . ASP B 1 23 ? 32.531 -65.312 63.25 1 15.55 23 ASP B O 1
ATOM 2497 N N . ASP B 1 24 ? 34.062 -65.375 64.625 1 16.27 24 ASP B N 1
ATOM 2498 C CA . ASP B 1 24 ? 34.406 -65.125 66.062 1 16.27 24 ASP B CA 1
ATOM 2499 C C . ASP B 1 24 ? 33.906 -63.75 66.5 1 16.27 24 ASP B C 1
ATOM 2501 O O . ASP B 1 24 ? 33.469 -62.938 65.688 1 16.27 24 ASP B O 1
ATOM 2505 N N . GLN B 1 25 ? 34.875 -62.844 67.125 1 16.09 25 GLN B N 1
ATOM 2506 C CA . GLN B 1 25 ? 35.125 -62.406 68.438 1 16.09 25 GLN B CA 1
ATOM 2507 C C . GLN B 1 25 ? 34.594 -61 68.688 1 16.09 25 GLN B C 1
ATOM 2509 O O . GLN B 1 25 ? 34.188 -60.312 67.75 1 16.09 25 GLN B O 1
ATOM 2514 N N . THR B 1 26 ? 35.469 -60.031 69.438 1 17.58 26 THR B N 1
ATOM 2515 C CA . THR B 1 26 ? 35.5 -59.469 70.812 1 17.58 26 THR B CA 1
ATOM 2516 C C . THR B 1 26 ? 35.031 -58.031 70.812 1 17.58 26 THR B C 1
ATOM 2518 O O . THR B 1 26 ? 34.125 -57.656 71.562 1 17.58 26 THR B O 1
ATOM 2521 N N . SER B 1 27 ? 36 -57 71 1 18.22 27 SER B N 1
ATOM 2522 C CA . SER B 1 27 ? 36.25 -56.25 72.25 1 18.22 27 SER B CA 1
ATOM 2523 C C . SER B 1 27 ? 35.594 -54.875 72.188 1 18.22 27 SER B C 1
ATOM 2525 O O . SER B 1 27 ? 35.156 -54.438 71.125 1 18.22 27 SER B O 1
ATOM 2527 N N . PRO B 1 28 ? 36.094 -53.781 73.125 1 21.06 28 PRO B N 1
ATOM 2528 C CA . PRO B 1 28 ? 35.625 -52.938 74.188 1 21.06 28 PRO B CA 1
ATOM 2529 C C . PRO B 1 28 ? 35.312 -51.531 73.75 1 21.06 28 PRO B C 1
ATOM 2531 O O . PRO B 1 28 ? 34.5 -50.844 74.375 1 21.06 28 PRO B O 1
ATOM 2534 N N . ILE B 1 29 ? 35.938 -50.938 72.625 1 19.86 29 ILE B N 1
ATOM 2535 C CA . ILE B 1 29 ? 36.688 -49.719 72.875 1 19.86 29 ILE B CA 1
ATOM 2536 C C . ILE B 1 29 ? 35.719 -48.562 73.062 1 19.86 29 ILE B C 1
ATOM 2538 O O . ILE B 1 29 ? 34.656 -48.5 72.438 1 19.86 29 ILE B O 1
ATOM 2542 N N . SER B 1 30 ? 36.156 -47.438 73.875 1 20.88 30 SER B N 1
ATOM 2543 C CA . SER B 1 30 ? 35.906 -46.344 74.812 1 20.88 30 SER B CA 1
ATOM 2544 C C . SER B 1 30 ? 35.5 -45.062 74.125 1 20.88 30 SER B C 1
ATOM 2546 O O . SER B 1 30 ? 35.625 -43.969 74.688 1 20.88 30 SER B O 1
ATOM 2548 N N . ASP B 1 31 ? 34.594 -44.938 73.125 1 18.95 31 ASP B N 1
ATOM 2549 C CA . ASP B 1 31 ? 34.594 -43.812 72.188 1 18.95 31 ASP B CA 1
ATOM 2550 C C . ASP B 1 31 ? 34.156 -42.531 72.875 1 18.95 31 ASP B C 1
ATOM 2552 O O . ASP B 1 31 ? 33.156 -42.531 73.625 1 18.95 31 ASP B O 1
ATOM 2556 N N . HIS B 1 32 ? 35.125 -41.594 72.938 1 21.95 32 HIS B N 1
ATOM 2557 C CA . HIS B 1 32 ? 35.406 -40.25 73.438 1 21.95 32 HIS B CA 1
ATOM 2558 C C . HIS B 1 32 ? 34.312 -39.281 72.938 1 21.95 32 HIS B C 1
ATOM 2560 O O . HIS B 1 32 ? 33.875 -39.375 71.75 1 21.95 32 HIS B O 1
ATOM 2566 N N . ASN B 1 33 ? 33.656 -38.562 73.875 1 20.28 33 ASN B N 1
ATOM 2567 C CA . ASN B 1 33 ? 32.5 -37.688 74.062 1 20.28 33 ASN B CA 1
ATOM 2568 C C . ASN B 1 33 ? 32.5 -36.5 73.125 1 20.28 33 ASN B C 1
ATOM 2570 O O . ASN B 1 33 ? 33.5 -35.75 73.125 1 20.28 33 ASN B O 1
ATOM 2574 N N . LYS B 1 34 ? 31.703 -36.312 72 1 20.83 34 LYS B N 1
ATOM 2575 C CA . LYS B 1 34 ? 31.562 -35.5 70.812 1 20.83 34 LYS B CA 1
ATOM 2576 C C . LYS B 1 34 ? 31.078 -34.094 71.188 1 20.83 34 LYS B C 1
ATOM 2578 O O . LYS B 1 34 ? 29.875 -33.844 71.188 1 20.83 34 LYS B O 1
ATOM 2583 N N . ALA B 1 35 ? 31.438 -33.562 72.25 1 20.78 35 ALA B N 1
ATOM 2584 C CA . ALA B 1 35 ? 30.609 -32.375 72.562 1 20.78 35 ALA B CA 1
ATOM 2585 C C . ALA B 1 35 ? 30.672 -31.359 71.438 1 20.78 35 ALA B C 1
ATOM 2587 O O . ALA B 1 35 ? 31.766 -30.875 71.062 1 20.78 35 ALA B O 1
ATOM 2588 N N . LYS B 1 36 ? 29.828 -31.359 70.438 1 21.77 36 LYS B N 1
ATOM 2589 C CA . LYS B 1 36 ? 29.781 -30.625 69.125 1 21.77 36 LYS B CA 1
ATOM 2590 C C . LYS B 1 36 ? 29.609 -29.125 69.375 1 21.77 36 LYS B C 1
ATOM 2592 O O . LYS B 1 36 ? 28.531 -28.672 69.75 1 21.77 36 LYS B O 1
ATOM 2597 N N . LYS B 1 37 ? 30.375 -28.547 70.25 1 22.34 37 LYS B N 1
ATOM 2598 C CA . LYS B 1 37 ? 30.125 -27.125 70.438 1 22.34 37 LYS B CA 1
ATOM 2599 C C . LYS B 1 37 ? 29.984 -26.422 69.125 1 22.34 37 LYS B C 1
ATOM 2601 O O . LYS B 1 37 ? 30.891 -26.438 68.25 1 22.34 37 LYS B O 1
ATOM 2606 N N . ILE B 1 38 ? 28.766 -26.297 68.562 1 19.47 38 ILE B N 1
ATOM 2607 C CA . ILE B 1 38 ? 28.438 -25.703 67.25 1 19.47 38 ILE B CA 1
ATOM 2608 C C . ILE B 1 38 ? 28.938 -24.266 67.188 1 19.47 38 ILE B C 1
ATOM 2610 O O . ILE B 1 38 ? 28.594 -23.438 68.062 1 19.47 38 ILE B O 1
ATOM 2614 N N . LYS B 1 39 ? 30.219 -24.109 66.875 1 22.61 39 LYS B N 1
ATOM 2615 C CA . LYS B 1 39 ? 30.922 -22.859 66.625 1 22.61 39 LYS B CA 1
ATOM 2616 C C . LYS B 1 39 ? 30.062 -21.891 65.812 1 22.61 39 LYS B C 1
ATOM 2618 O O . LYS B 1 39 ? 29.531 -22.25 64.812 1 22.61 39 LYS B O 1
ATOM 2623 N N . THR B 1 40 ? 29.438 -20.984 66.5 1 22.14 40 THR B N 1
ATOM 2624 C CA . THR B 1 40 ? 28.656 -19.844 66.062 1 22.14 40 THR B CA 1
ATOM 2625 C C . THR B 1 40 ? 29.359 -19.141 64.875 1 22.14 40 THR B C 1
ATOM 2627 O O . THR B 1 40 ? 30.484 -18.656 65.062 1 22.14 40 THR B O 1
ATOM 2630 N N . LYS B 1 41 ? 29.391 -19.719 63.688 1 23.52 41 LYS B N 1
ATOM 2631 C CA . LYS B 1 41 ? 29.969 -19.125 62.469 1 23.52 41 LYS B CA 1
ATOM 2632 C C . LYS B 1 41 ? 29.672 -17.641 62.406 1 23.52 41 LYS B C 1
ATOM 2634 O O . LYS B 1 41 ? 28.578 -17.203 62.75 1 23.52 41 LYS B O 1
ATOM 2639 N N . GLN B 1 42 ? 30.719 -16.828 62.531 1 23.69 42 GLN B N 1
ATOM 2640 C CA . GLN B 1 42 ? 30.859 -15.398 62.25 1 23.69 42 GLN B CA 1
ATOM 2641 C C . GLN B 1 42 ? 30.109 -15.016 60.969 1 23.69 42 GLN B C 1
ATOM 2643 O O . GLN B 1 42 ? 30.203 -15.703 59.938 1 23.69 42 GLN B O 1
ATOM 2648 N N . ILE B 1 43 ? 28.922 -14.375 61.094 1 24.8 43 ILE B N 1
ATOM 2649 C CA . ILE B 1 43 ? 28.078 -13.812 60.062 1 24.8 43 ILE B CA 1
ATOM 2650 C C . ILE B 1 43 ? 28.938 -13.18 58.969 1 24.8 43 ILE B C 1
ATOM 2652 O O . ILE B 1 43 ? 29.781 -12.312 59.25 1 24.8 43 ILE B O 1
ATOM 2656 N N . ALA B 1 44 ? 29.328 -13.844 57.906 1 24.72 44 ALA B N 1
ATOM 2657 C CA . ALA B 1 44 ? 30.078 -13.484 56.719 1 24.72 44 ALA B CA 1
ATOM 2658 C C . ALA B 1 44 ? 29.703 -12.078 56.25 1 24.72 44 ALA B C 1
ATOM 2660 O O . ALA B 1 44 ? 28.641 -11.562 56.562 1 24.72 44 ALA B O 1
ATOM 2661 N N . ASP B 1 45 ? 30.703 -11.445 55.562 1 28.05 45 ASP B N 1
ATOM 2662 C CA . ASP B 1 45 ? 30.875 -10.148 54.906 1 28.05 45 ASP B CA 1
ATOM 2663 C C . ASP B 1 45 ? 29.703 -9.836 53.969 1 28.05 45 ASP B C 1
ATOM 2665 O O . ASP B 1 45 ? 29.266 -10.703 53.219 1 28.05 45 ASP B O 1
ATOM 2669 N N . VAL B 1 46 ? 28.719 -9.039 54.438 1 29.81 46 VAL B N 1
ATOM 2670 C CA . VAL B 1 46 ? 27.672 -8.5 53.594 1 29.81 46 VAL B CA 1
ATOM 2671 C C . VAL B 1 46 ? 28.234 -8.18 52.219 1 29.81 46 VAL B C 1
ATOM 2673 O O . VAL B 1 46 ? 29.25 -7.488 52.094 1 29.81 46 VAL B O 1
ATOM 2676 N N . PRO B 1 47 ? 28.172 -9.148 51.281 1 28.03 47 PRO B N 1
ATOM 2677 C CA . PRO B 1 47 ? 28.766 -8.734 50 1 28.03 47 PRO B CA 1
ATOM 2678 C C . PRO B 1 47 ? 28.484 -7.27 49.688 1 28.03 47 PRO B C 1
ATOM 2680 O O . PRO B 1 47 ? 27.453 -6.727 50.094 1 28.03 47 PRO B O 1
ATOM 2683 N N . LYS B 1 48 ? 29.562 -6.445 49.469 1 30.09 48 LYS B N 1
ATOM 2684 C CA . LYS B 1 48 ? 29.547 -5.098 48.906 1 30.09 48 LYS B CA 1
ATOM 2685 C C . LYS B 1 48 ? 28.422 -4.941 47.875 1 30.09 48 LYS B C 1
ATOM 2687 O O . LYS B 1 48 ? 28.188 -5.828 47.062 1 30.09 48 LYS B O 1
ATOM 2692 N N . THR B 1 49 ? 27.391 -4.254 48.312 1 31.23 49 THR B N 1
ATOM 2693 C CA . THR B 1 49 ? 26.297 -3.773 47.438 1 31.23 49 THR B CA 1
ATOM 2694 C C . THR B 1 49 ? 26.797 -3.516 46.031 1 31.23 49 THR B C 1
ATOM 2696 O O . THR B 1 49 ? 27.781 -2.797 45.844 1 31.23 49 THR B O 1
ATOM 2699 N N . GLU B 1 50 ? 26.812 -4.562 45.25 1 35.41 50 GLU B N 1
ATOM 2700 C CA . GLU B 1 50 ? 27.125 -4.324 43.844 1 35.41 50 GLU B CA 1
ATOM 2701 C C . GLU B 1 50 ? 26.688 -2.92 43.406 1 35.41 50 GLU B C 1
ATOM 2703 O O . GLU B 1 50 ? 25.547 -2.525 43.594 1 35.41 50 GLU B O 1
ATOM 2708 N N . ARG B 1 51 ? 27.609 -1.907 43.562 1 34.06 51 ARG B N 1
ATOM 2709 C CA . ARG B 1 51 ? 27.406 -0.581 43 1 34.06 51 ARG B CA 1
ATOM 2710 C C . ARG B 1 51 ? 26.547 -0.653 41.719 1 34.06 51 ARG B C 1
ATOM 2712 O O . ARG B 1 51 ? 26.75 -1.52 40.875 1 34.06 51 ARG B O 1
ATOM 2719 N N . SER B 1 52 ? 25.219 -0.341 41.875 1 39.25 52 SER B N 1
ATOM 2720 C CA . SER B 1 52 ? 24.391 -0.134 40.719 1 39.25 52 SER B CA 1
ATOM 2721 C C . SER B 1 52 ? 25.219 0.347 39.531 1 39.25 52 SER B C 1
ATOM 2723 O O . SER B 1 52 ? 26.109 1.188 39.688 1 39.25 52 SER B O 1
ATOM 2725 N N . PRO B 1 53 ? 25.547 -0.528 38.594 1 48.22 53 PRO B N 1
ATOM 2726 C CA . PRO B 1 53 ? 26.391 0.043 37.531 1 48.22 53 PRO B CA 1
ATOM 2727 C C . PRO B 1 53 ? 26.172 1.544 37.375 1 48.22 53 PRO B C 1
ATOM 2729 O O . PRO B 1 53 ? 25.094 2.057 37.688 1 48.22 53 PRO B O 1
ATOM 2732 N N . PRO B 1 54 ? 27.188 2.355 37.469 1 46.5 54 PRO B N 1
ATOM 2733 C CA . PRO B 1 54 ? 27 3.805 37.375 1 46.5 54 PRO B CA 1
ATOM 2734 C C . PRO B 1 54 ? 25.938 4.199 36.344 1 46.5 54 PRO B C 1
ATOM 2736 O O . PRO B 1 54 ? 25.703 3.457 35.406 1 46.5 54 PRO B O 1
ATOM 2739 N N . TYR B 1 55 ? 24.969 5.094 36.719 1 51.81 55 TYR B N 1
ATOM 2740 C CA . TYR B 1 55 ? 23.906 5.707 35.938 1 51.81 55 TYR B CA 1
ATOM 2741 C C . TYR B 1 55 ? 24.312 5.867 34.469 1 51.81 55 TYR B C 1
ATOM 2743 O O . TYR B 1 55 ? 23.469 5.828 33.594 1 51.81 55 TYR B O 1
ATOM 2751 N N . HIS B 1 56 ? 25.641 6.004 34.312 1 55.84 56 HIS B N 1
ATOM 2752 C CA . HIS B 1 56 ? 26.094 6.195 32.938 1 55.84 56 HIS B CA 1
ATOM 2753 C C . HIS B 1 56 ? 26 4.898 32.156 1 55.84 56 HIS B C 1
ATOM 2755 O O . HIS B 1 56 ? 25.719 4.926 30.953 1 55.84 56 HIS B O 1
ATOM 2761 N N . LEU B 1 57 ? 26.219 3.779 32.781 1 54.34 57 LEU B N 1
ATOM 2762 C CA . LEU B 1 57 ? 26.156 2.5 32.094 1 54.34 57 LEU B CA 1
ATOM 2763 C C . LEU B 1 57 ? 24.703 2.127 31.766 1 54.34 57 LEU B C 1
ATOM 2765 O O . LEU B 1 57 ? 24.422 1.551 30.719 1 54.34 57 LEU B O 1
ATOM 2769 N N . GLN B 1 58 ? 23.844 2.443 32.656 1 50.5 58 GLN B N 1
ATOM 2770 C CA . GLN B 1 58 ? 22.422 2.166 32.406 1 50.5 58 GLN B CA 1
ATOM 2771 C C . GLN B 1 58 ? 21.906 2.986 31.234 1 50.5 58 GLN B C 1
ATOM 2773 O O . GLN B 1 58 ? 21.125 2.484 30.406 1 50.5 58 GLN B O 1
ATOM 2778 N N . ARG B 1 59 ? 22.328 4.246 31.203 1 53.56 59 ARG B N 1
ATOM 2779 C CA . ARG B 1 59 ? 21.938 5.094 30.078 1 53.56 59 ARG B CA 1
ATOM 2780 C C . ARG B 1 59 ? 22.516 4.578 28.766 1 53.56 59 ARG B C 1
ATOM 2782 O O . ARG B 1 59 ? 21.844 4.594 27.734 1 53.56 59 ARG B O 1
ATOM 2789 N N . ASP B 1 60 ? 23.719 4.07 28.875 1 56.81 60 ASP B N 1
ATOM 2790 C CA . ASP B 1 60 ? 24.328 3.523 27.656 1 56.81 60 ASP B CA 1
ATOM 2791 C C . ASP B 1 60 ? 23.609 2.252 27.219 1 56.81 60 ASP B C 1
ATOM 2793 O O . ASP B 1 60 ? 23.375 2.043 26.016 1 56.81 60 ASP B O 1
ATOM 2797 N N . ASN B 1 61 ? 23.219 1.419 28.203 1 57.22 61 ASN B N 1
ATOM 2798 C CA . ASN B 1 61 ? 22.5 0.196 27.859 1 57.22 61 ASN B CA 1
ATOM 2799 C C . ASN B 1 61 ? 21.094 0.496 27.344 1 57.22 61 ASN B C 1
ATOM 2801 O O . ASN B 1 61 ? 20.625 -0.159 26.406 1 57.22 61 ASN B O 1
ATOM 2805 N N . MET B 1 62 ? 20.469 1.401 28.031 1 57.81 62 MET B N 1
ATOM 2806 C CA . MET B 1 62 ? 19.141 1.789 27.578 1 57.81 62 MET B CA 1
ATOM 2807 C C . MET B 1 62 ? 19.219 2.418 26.188 1 57.81 62 MET B C 1
ATOM 2809 O O . MET B 1 62 ? 18.344 2.176 25.344 1 57.81 62 MET B O 1
ATOM 2813 N N . ALA B 1 63 ? 20.266 3.191 26.047 1 62.72 63 ALA B N 1
ATOM 2814 C CA . ALA B 1 63 ? 20.453 3.809 24.734 1 62.72 63 ALA B CA 1
ATOM 2815 C C . ALA B 1 63 ? 20.688 2.75 23.656 1 62.72 63 ALA B C 1
ATOM 2817 O O . ALA B 1 63 ? 20.156 2.854 22.562 1 62.72 63 ALA B O 1
ATOM 2818 N N . THR B 1 64 ? 21.375 1.741 24.062 1 69.69 64 THR B N 1
ATOM 2819 C CA . THR B 1 64 ? 21.656 0.672 23.125 1 69.69 64 THR B CA 1
ATOM 2820 C C . THR B 1 64 ? 20.391 -0.123 22.812 1 69.69 64 THR B C 1
ATOM 2822 O O . THR B 1 64 ? 20.125 -0.473 21.656 1 69.69 64 THR B O 1
ATOM 2825 N N . THR B 1 65 ? 19.578 -0.31 23.844 1 73.31 65 THR B N 1
ATOM 2826 C CA . THR B 1 65 ? 18.359 -1.065 23.625 1 73.31 65 THR B CA 1
ATOM 2827 C C . THR B 1 65 ? 17.359 -0.254 22.797 1 73.31 65 THR B C 1
ATOM 2829 O O . THR B 1 65 ? 16.672 -0.799 21.922 1 73.31 65 THR B O 1
ATOM 2832 N N . LEU B 1 66 ? 17.453 0.98 23.062 1 76.12 66 LEU B N 1
ATOM 2833 C CA . LEU B 1 66 ? 16.547 1.844 22.312 1 76.12 66 LEU B CA 1
ATOM 2834 C C . LEU B 1 66 ? 16.984 1.952 20.844 1 76.12 66 LEU B C 1
ATOM 2836 O O . LEU B 1 66 ? 16.156 2.008 19.953 1 76.12 66 LEU B O 1
ATOM 2840 N N . ASP B 1 67 ? 18.25 1.881 20.688 1 78.5 67 ASP B N 1
ATOM 2841 C CA . ASP B 1 67 ? 18.766 1.962 19.328 1 78.5 67 ASP B CA 1
ATOM 2842 C C . ASP B 1 67 ? 18.438 0.696 18.531 1 78.5 67 ASP B C 1
ATOM 2844 O O . ASP B 1 67 ? 18.094 0.766 17.359 1 78.5 67 ASP B O 1
ATOM 2848 N N . VAL B 1 68 ? 18.562 -0.362 19.266 1 75.12 68 VAL B N 1
ATOM 2849 C CA . VAL B 1 68 ? 18.25 -1.633 18.609 1 75.12 68 VAL B CA 1
ATOM 2850 C C . VAL B 1 68 ? 16.766 -1.697 18.297 1 75.12 68 VAL B C 1
ATOM 2852 O O . VAL B 1 68 ? 16.375 -2.121 17.203 1 75.12 68 VAL B O 1
ATOM 2855 N N . SER B 1 69 ? 16.016 -1.237 19.203 1 80.12 69 SER B N 1
ATOM 2856 C CA . SER B 1 69 ? 14.57 -1.217 19 1 80.12 69 SER B CA 1
ATOM 2857 C C . SER B 1 69 ? 14.188 -0.28 17.859 1 80.12 69 SER B C 1
ATOM 2859 O O . SER B 1 69 ? 13.305 -0.593 17.062 1 80.12 69 SER B O 1
ATOM 2861 N N . ARG B 1 70 ? 14.922 0.758 17.797 1 85.69 70 ARG B N 1
ATOM 2862 C CA . ARG B 1 70 ? 14.648 1.722 16.75 1 85.69 70 ARG B CA 1
ATOM 2863 C C . ARG B 1 70 ? 15.016 1.151 15.375 1 85.69 70 ARG B C 1
ATOM 2865 O O . ARG B 1 70 ? 14.289 1.342 14.398 1 85.69 70 ARG B O 1
ATOM 2872 N N . ALA B 1 71 ? 16.031 0.469 15.32 1 84.81 71 ALA B N 1
ATOM 2873 C CA . ALA B 1 71 ? 16.484 -0.119 14.055 1 84.81 71 ALA B CA 1
ATOM 2874 C C . ALA B 1 71 ? 15.523 -1.214 13.594 1 84.81 71 ALA B C 1
ATOM 2876 O O . ALA B 1 71 ? 15.211 -1.312 12.406 1 84.81 71 ALA B O 1
ATOM 2877 N N . GLU B 1 72 ? 15.125 -1.988 14.547 1 86.06 72 GLU B N 1
ATOM 2878 C CA . GLU B 1 72 ? 14.164 -3.037 14.219 1 86.06 72 GLU B CA 1
ATOM 2879 C C . GLU B 1 72 ? 12.836 -2.445 13.758 1 86.06 72 GLU B C 1
ATOM 2881 O O . GLU B 1 72 ? 12.227 -2.936 12.805 1 86.06 72 GLU B O 1
ATOM 2886 N N . LEU B 1 73 ? 12.461 -1.439 14.414 1 88.81 73 LEU B N 1
ATOM 2887 C CA . LEU B 1 73 ? 11.219 -0.783 14.039 1 88.81 73 LEU B CA 1
ATOM 2888 C C . LEU B 1 73 ? 11.328 -0.138 12.664 1 88.81 73 LEU B C 1
ATOM 2890 O O . LEU B 1 73 ? 10.367 -0.151 11.883 1 88.81 73 LEU B O 1
ATOM 2894 N N . ALA B 1 74 ? 12.484 0.35 12.422 1 90.19 74 ALA B N 1
ATOM 2895 C CA . ALA B 1 74 ? 12.711 0.962 11.117 1 90.19 74 ALA B CA 1
ATOM 2896 C C . ALA B 1 74 ? 12.594 -0.07 10 1 90.19 74 ALA B C 1
ATOM 2898 O O . ALA B 1 74 ? 12.07 0.227 8.93 1 90.19 74 ALA B O 1
ATOM 2899 N N . LEU B 1 75 ? 13.031 -1.234 10.273 1 89.75 75 LEU B N 1
ATOM 2900 C CA . LEU B 1 75 ? 12.938 -2.305 9.281 1 89.75 75 LEU B CA 1
ATOM 2901 C C . LEU B 1 75 ? 11.484 -2.703 9.055 1 89.75 75 LEU B C 1
ATOM 2903 O O . LEU B 1 75 ? 11.07 -2.938 7.918 1 89.75 75 LEU B O 1
ATOM 2907 N N . VAL B 1 76 ? 10.789 -2.768 10.117 1 92.25 76 VAL B N 1
ATOM 2908 C CA . VAL B 1 76 ? 9.375 -3.107 10.023 1 92.25 76 VAL B CA 1
ATOM 2909 C C . VAL B 1 76 ? 8.633 -2.027 9.234 1 92.25 76 VAL B C 1
ATOM 2911 O O . VAL B 1 76 ? 7.793 -2.336 8.391 1 92.25 76 VAL B O 1
ATOM 2914 N N . VAL B 1 77 ? 8.977 -0.818 9.492 1 93.25 77 VAL B N 1
ATOM 2915 C CA . VAL B 1 77 ? 8.344 0.304 8.805 1 93.25 77 VAL B CA 1
ATOM 2916 C C . VAL B 1 77 ? 8.664 0.245 7.316 1 93.25 77 VAL B C 1
ATOM 2918 O O . VAL B 1 77 ? 7.781 0.415 6.477 1 93.25 77 VAL B O 1
ATOM 2921 N N . MET B 1 78 ? 9.883 -0.031 7.035 1 92.94 78 MET B N 1
ATOM 2922 C CA . MET B 1 78 ? 10.297 -0.136 5.641 1 92.94 78 MET B CA 1
ATOM 2923 C C . MET B 1 78 ? 9.539 -1.256 4.93 1 92.94 78 MET B C 1
ATOM 2925 O O . MET B 1 78 ? 9.133 -1.104 3.777 1 92.94 78 MET B O 1
ATOM 2929 N N . TYR B 1 79 ? 9.367 -2.338 5.598 1 94.25 79 TYR B N 1
ATOM 2930 C CA . TYR B 1 79 ? 8.641 -3.484 5.062 1 94.25 79 TYR B CA 1
ATOM 2931 C C . TYR B 1 79 ? 7.18 -3.143 4.82 1 94.25 79 TYR B C 1
ATOM 2933 O O . TYR B 1 79 ? 6.648 -3.391 3.734 1 94.25 79 TYR B O 1
ATOM 2941 N N . LEU B 1 80 ? 6.555 -2.486 5.727 1 94.5 80 LEU B N 1
ATOM 2942 C CA . LEU B 1 80 ? 5.121 -2.217 5.684 1 94.5 80 LEU B CA 1
ATOM 2943 C C . LEU B 1 80 ? 4.816 -1.046 4.754 1 94.5 80 LEU B C 1
ATOM 2945 O O . LEU B 1 80 ? 3.668 -0.847 4.352 1 94.5 80 LEU B O 1
ATOM 2949 N N . ASN B 1 81 ? 5.793 -0.296 4.395 1 94.62 81 ASN B N 1
ATOM 2950 C CA . ASN B 1 81 ? 5.57 0.853 3.521 1 94.62 81 ASN B CA 1
ATOM 2951 C C . ASN B 1 81 ? 5.598 0.452 2.051 1 94.62 81 ASN B C 1
ATOM 2953 O O . ASN B 1 81 ? 5.332 1.276 1.174 1 94.62 81 ASN B O 1
ATOM 2957 N N . LYS B 1 82 ? 5.836 -0.809 1.783 1 94.81 82 LYS B N 1
ATOM 2958 C CA . LYS B 1 82 ? 5.727 -1.346 0.43 1 94.81 82 LYS B CA 1
ATOM 2959 C C . LYS B 1 82 ? 4.297 -1.774 0.121 1 94.81 82 LYS B C 1
ATOM 2961 O O . LYS B 1 82 ? 3.691 -2.531 0.882 1 94.81 82 LYS B O 1
ATOM 2966 N N . ALA B 1 83 ? 3.826 -1.325 -1 1 95.56 83 ALA B N 1
ATOM 2967 C CA . ALA B 1 83 ? 2.467 -1.686 -1.391 1 95.56 83 ALA B CA 1
ATOM 2968 C C . ALA B 1 83 ? 2.324 -3.197 -1.553 1 95.56 83 ALA B C 1
ATOM 2970 O O . ALA B 1 83 ? 1.309 -3.775 -1.16 1 95.56 83 ALA B O 1
ATOM 2971 N N . GLU B 1 84 ? 3.336 -3.814 -2.061 1 95.44 84 GLU B N 1
ATOM 2972 C CA . GLU B 1 84 ? 3.297 -5.254 -2.301 1 95.44 84 GLU B CA 1
ATOM 2973 C C . GLU B 1 84 ? 3.223 -6.031 -0.988 1 95.44 84 GLU B C 1
ATOM 2975 O O . GLU B 1 84 ? 2.506 -7.031 -0.893 1 95.44 84 GLU B O 1
ATOM 2980 N N . ALA B 1 85 ? 3.943 -5.621 -0.051 1 95.69 85 ALA B N 1
ATOM 2981 C CA . ALA B 1 85 ? 3.92 -6.297 1.245 1 95.69 85 ALA B CA 1
ATOM 2982 C C . ALA B 1 85 ? 2.531 -6.227 1.874 1 95.69 85 ALA B C 1
ATOM 2984 O O . ALA B 1 85 ? 2.029 -7.223 2.398 1 95.69 85 ALA B O 1
ATOM 2985 N N . ARG B 1 86 ? 1.953 -5.055 1.777 1 95.69 86 ARG B N 1
ATOM 2986 C CA . ARG B 1 86 ? 0.612 -4.891 2.328 1 95.69 86 ARG B CA 1
ATOM 2987 C C . ARG B 1 86 ? -0.396 -5.758 1.579 1 95.69 86 ARG B C 1
ATOM 2989 O O . ARG B 1 86 ? -1.3 -6.336 2.188 1 95.69 86 ARG B O 1
ATOM 2996 N N . ASP B 1 87 ? -0.241 -5.785 0.382 1 96.56 87 ASP B N 1
ATOM 2997 C CA . ASP B 1 87 ? -1.139 -6.602 -0.429 1 96.56 87 ASP B CA 1
ATOM 2998 C C . ASP B 1 87 ? -1.045 -8.078 -0.037 1 96.56 87 ASP B C 1
ATOM 3000 O O . ASP B 1 87 ? -2.064 -8.758 0.095 1 96.56 87 ASP B O 1
ATOM 3004 N N . LYS B 1 88 ? 0.182 -8.578 0.181 1 97.38 88 LYS B N 1
ATOM 3005 C CA . LYS B 1 88 ? 0.362 -9.984 0.515 1 97.38 88 LYS B CA 1
ATOM 3006 C C . LYS B 1 88 ? -0.155 -10.289 1.918 1 97.38 88 LYS B C 1
ATOM 3008 O O . LYS B 1 88 ? -0.659 -11.383 2.176 1 97.38 88 LYS B O 1
ATOM 3013 N N . LEU B 1 89 ? -0.048 -9.367 2.781 1 96.75 89 LEU B N 1
ATOM 3014 C CA . LEU B 1 89 ? -0.637 -9.523 4.105 1 96.75 89 LEU B CA 1
ATOM 3015 C C . LEU B 1 89 ? -2.156 -9.641 4.016 1 96.75 89 LEU B C 1
ATOM 3017 O O . LEU B 1 89 ? -2.756 -10.508 4.652 1 96.75 89 LEU B O 1
ATOM 3021 N N . CYS B 1 90 ? -2.701 -8.742 3.236 1 97.19 90 CYS B N 1
ATOM 3022 C CA . CYS B 1 90 ? -4.145 -8.789 3.037 1 97.19 90 CYS B CA 1
ATOM 3023 C C . CYS B 1 90 ? -4.562 -10.086 2.359 1 97.19 90 CYS B C 1
ATOM 3025 O O . CYS B 1 90 ? -5.617 -10.641 2.668 1 97.19 90 CYS B O 1
ATOM 3027 N N . ARG B 1 91 ? -3.723 -10.5 1.474 1 98 91 ARG B N 1
ATOM 3028 C CA . ARG B 1 91 ? -3.99 -11.773 0.812 1 98 91 ARG B CA 1
ATOM 3029 C C . ARG B 1 91 ? -3.99 -12.922 1.815 1 98 91 ARG B C 1
ATOM 3031 O O . ARG B 1 91 ? -4.816 -13.828 1.725 1 98 91 ARG B O 1
ATOM 3038 N N . ALA B 1 92 ? -3.121 -12.891 2.691 1 98.19 92 ALA B N 1
ATOM 3039 C CA . ALA B 1 92 ? -3.072 -13.914 3.73 1 98.19 92 ALA B CA 1
ATOM 3040 C C . ALA B 1 92 ? -4.348 -13.906 4.57 1 98.19 92 ALA B C 1
ATOM 3042 O O . ALA B 1 92 ? -4.887 -14.969 4.902 1 98.19 92 ALA B O 1
ATOM 3043 N N . ILE B 1 93 ? -4.789 -12.719 4.883 1 97.5 93 ILE B N 1
ATOM 3044 C CA . ILE B 1 93 ? -6.023 -12.586 5.648 1 97.5 93 ILE B CA 1
ATOM 3045 C C . ILE B 1 93 ? -7.199 -13.125 4.832 1 97.5 93 ILE B C 1
ATOM 3047 O O . ILE B 1 93 ? -8.047 -13.852 5.355 1 97.5 93 ILE B O 1
ATOM 3051 N N . GLN B 1 94 ? -7.242 -12.781 3.615 1 97.75 94 GLN B N 1
ATOM 3052 C CA . GLN B 1 94 ? -8.312 -13.211 2.721 1 97.75 94 GLN B CA 1
ATOM 3053 C C . GLN B 1 94 ? -8.391 -14.734 2.65 1 97.75 94 GLN B C 1
ATOM 3055 O O . GLN B 1 94 ? -9.438 -15.32 2.943 1 97.75 94 GLN B O 1
ATOM 3060 N N . TYR B 1 95 ? -7.301 -15.352 2.32 1 98.44 95 TYR B N 1
ATOM 3061 C CA . TYR B 1 95 ? -7.305 -16.797 2.092 1 98.44 95 TYR B CA 1
ATOM 3062 C C . TYR B 1 95 ? -7.344 -17.547 3.412 1 98.44 95 TYR B C 1
ATOM 3064 O O . TYR B 1 95 ? -7.887 -18.656 3.484 1 98.44 95 TYR B O 1
ATOM 3072 N N . GLY B 1 96 ? -6.746 -16.953 4.426 1 98.31 96 GLY B N 1
ATOM 3073 C CA . GLY B 1 96 ? -6.941 -17.547 5.742 1 98.31 96 GLY B CA 1
ATOM 3074 C C . GLY B 1 96 ? -8.398 -17.594 6.16 1 98.31 96 GLY B C 1
ATOM 3075 O O . GLY B 1 96 ? -8.852 -18.609 6.715 1 98.31 96 GLY B O 1
ATOM 3076 N N . SER B 1 97 ? -9.055 -16.531 5.957 1 97.94 97 SER B N 1
ATOM 3077 C CA . SER B 1 97 ? -10.477 -16.484 6.27 1 97.94 97 SER B CA 1
ATOM 3078 C C . SER B 1 97 ? -11.273 -17.438 5.391 1 97.94 97 SER B C 1
ATOM 3080 O O . SER B 1 97 ? -12.258 -18.031 5.836 1 97.94 97 SER B O 1
ATOM 3082 N N . LYS B 1 98 ? -10.891 -17.562 4.156 1 97.88 98 LYS B N 1
ATOM 3083 C CA . LYS B 1 98 ? -11.539 -18.516 3.268 1 97.88 98 LYS B CA 1
ATOM 3084 C C . LYS B 1 98 ? -11.367 -19.938 3.789 1 97.88 98 LYS B C 1
ATOM 3086 O O . LYS B 1 98 ? -12.305 -20.75 3.74 1 97.88 98 LYS B O 1
ATOM 3091 N N . PHE B 1 99 ? -10.164 -20.234 4.246 1 98.19 99 PHE B N 1
ATOM 3092 C CA . PHE B 1 99 ? -9.891 -21.547 4.832 1 98.19 99 PHE B CA 1
ATOM 3093 C C . PHE B 1 99 ? -10.797 -21.797 6.031 1 98.19 99 PHE B C 1
ATOM 3095 O O . PHE B 1 99 ? -11.391 -22.875 6.152 1 98.19 99 PHE B O 1
ATOM 3102 N N . LEU B 1 100 ? -10.969 -20.781 6.887 1 97.44 100 LEU B N 1
ATOM 3103 C CA . LEU B 1 100 ? -11.758 -20.906 8.102 1 97.44 100 LEU B CA 1
ATOM 3104 C C . LEU B 1 100 ? -13.242 -21.016 7.777 1 97.44 100 LEU B C 1
ATOM 3106 O O . LEU B 1 100 ? -13.977 -21.75 8.438 1 97.44 100 LEU B O 1
ATOM 3110 N N . SER B 1 101 ? -13.742 -20.312 6.781 1 96.5 101 SER B N 1
ATOM 3111 C CA . SER B 1 101 ? -15.156 -20.312 6.422 1 96.5 101 SER B CA 1
ATOM 3112 C C . SER B 1 101 ? -15.539 -21.625 5.723 1 96.5 101 SER B C 1
ATOM 3114 O O . SER B 1 101 ? -16.656 -22.109 5.879 1 96.5 101 SER B O 1
ATOM 3116 N N . GLY B 1 102 ? -14.602 -22.156 4.895 1 94.62 102 GLY B N 1
ATOM 3117 C CA . GLY B 1 102 ? -14.906 -23.328 4.098 1 94.62 102 GLY B CA 1
ATOM 3118 C C . GLY B 1 102 ? -16.031 -23.094 3.104 1 94.62 102 GLY B C 1
ATOM 3119 O O . GLY B 1 102 ? -16.766 -24.031 2.756 1 94.62 102 GLY B O 1
ATOM 3120 N N . GLY B 1 103 ? -16.281 -21.938 2.854 1 91.75 103 GLY B N 1
ATOM 3121 C CA . GLY B 1 103 ? -17.328 -21.641 1.897 1 91.75 103 GLY B CA 1
ATOM 3122 C C . GLY B 1 103 ? -18.672 -21.359 2.555 1 91.75 103 GLY B C 1
ATOM 3123 O O . GLY B 1 103 ? -19.641 -21 1.879 1 91.75 103 GLY B O 1
ATOM 3124 N N . GLN B 1 104 ? -18.75 -21.391 3.834 1 95.19 104 GLN B N 1
ATOM 3125 C CA . GLN B 1 104 ? -20 -21.172 4.543 1 95.19 104 GLN B CA 1
ATOM 3126 C C . GLN B 1 104 ? -20.172 -19.703 4.898 1 95.19 104 GLN B C 1
ATOM 3128 O O . GLN B 1 104 ? -19.219 -19.016 5.242 1 95.19 104 GLN B O 1
ATOM 3133 N N . PRO B 1 105 ? -21.422 -19.312 4.824 1 94.75 105 PRO B N 1
ATOM 3134 C CA . PRO B 1 105 ? -21.672 -17.922 5.176 1 94.75 105 PRO B CA 1
ATOM 3135 C C . PRO B 1 105 ? -21.375 -17.609 6.641 1 94.75 105 PRO B C 1
ATOM 3137 O O . PRO B 1 105 ? -21.547 -18.484 7.504 1 94.75 105 PRO B O 1
ATOM 3140 N N . GLY B 1 106 ? -20.891 -16.469 6.938 1 94.69 106 GLY B N 1
ATOM 3141 C CA . GLY B 1 106 ? -20.562 -16.016 8.273 1 94.69 106 GLY B CA 1
ATOM 3142 C C . GLY B 1 106 ? -19.516 -14.914 8.289 1 94.69 106 GLY B C 1
ATOM 3143 O O . GLY B 1 106 ? -19.266 -14.281 7.262 1 94.69 106 GLY B O 1
ATOM 3144 N N . THR B 1 107 ? -18.984 -14.703 9.469 1 95 107 THR B N 1
ATOM 3145 C CA . THR B 1 107 ? -18 -13.633 9.641 1 95 107 THR B CA 1
ATOM 3146 C C . THR B 1 107 ? -16.75 -13.898 8.82 1 95 107 THR B C 1
ATOM 3148 O O . THR B 1 107 ? -16.219 -13 8.164 1 95 107 THR B O 1
ATOM 3151 N N . ALA B 1 108 ? -16.328 -15.156 8.844 1 96.69 108 ALA B N 1
ATOM 3152 C CA . ALA B 1 108 ? -15.109 -15.508 8.109 1 96.69 108 ALA B CA 1
ATOM 3153 C C . ALA B 1 108 ? -15.297 -15.289 6.609 1 96.69 108 ALA B C 1
ATOM 3155 O O . ALA B 1 108 ? -14.383 -14.812 5.93 1 96.69 108 ALA B O 1
ATOM 3156 N N . GLN B 1 109 ? -16.375 -15.656 6.09 1 96.62 109 GLN B N 1
ATOM 3157 C CA . GLN B 1 109 ? -16.641 -15.453 4.672 1 96.62 109 GLN B CA 1
ATOM 3158 C C . GLN B 1 109 ? -16.75 -13.969 4.336 1 96.62 109 GLN B C 1
ATOM 3160 O O . GLN B 1 109 ? -16.312 -13.531 3.271 1 96.62 109 GLN B O 1
ATOM 3165 N N . ASN B 1 110 ? -17.359 -13.227 5.207 1 93.94 110 ASN B N 1
ATOM 3166 C CA . ASN B 1 110 ? -17.469 -11.789 4.996 1 93.94 110 ASN B CA 1
ATOM 3167 C C . ASN B 1 110 ? -16.094 -11.117 4.949 1 93.94 110 ASN B C 1
ATOM 3169 O O . ASN B 1 110 ? -15.867 -10.219 4.145 1 93.94 110 ASN B O 1
ATOM 3173 N N . VAL B 1 111 ? -15.234 -11.586 5.832 1 95.62 111 VAL B N 1
ATOM 3174 C CA . VAL B 1 111 ? -13.875 -11.062 5.848 1 95.62 111 VAL B CA 1
ATOM 3175 C C . VAL B 1 111 ? -13.172 -11.422 4.543 1 95.62 111 VAL B C 1
ATOM 3177 O O . VAL B 1 111 ? -12.453 -10.594 3.969 1 95.62 111 VAL B O 1
ATOM 3180 N N . ASP B 1 112 ? -13.367 -12.609 4.086 1 96.62 112 ASP B N 1
ATOM 3181 C CA . ASP B 1 112 ? -12.797 -13.047 2.812 1 96.62 112 ASP B CA 1
ATOM 3182 C C . ASP B 1 112 ? -13.258 -12.148 1.668 1 96.62 112 ASP B C 1
ATOM 3184 O O . ASP B 1 112 ? -12.43 -11.57 0.953 1 96.62 112 ASP B O 1
ATOM 3188 N N . LYS B 1 113 ? -14.523 -11.914 1.555 1 93 113 LYS B N 1
ATOM 3189 C CA . LYS B 1 113 ? -15.102 -11.125 0.463 1 93 113 LYS B CA 1
ATOM 3190 C C . LYS B 1 113 ? -14.68 -9.664 0.561 1 93 113 LYS B C 1
ATOM 3192 O O . LYS B 1 113 ? -14.289 -9.055 -0.438 1 93 113 LYS B O 1
ATOM 3197 N N . SER B 1 114 ? -14.75 -9.164 1.743 1 93.19 114 SER B N 1
ATOM 3198 C CA . SER B 1 114 ? -14.422 -7.758 1.923 1 93.19 114 SER B CA 1
ATOM 3199 C C . SER B 1 114 ? -12.938 -7.504 1.681 1 93.19 114 SER B C 1
ATOM 3201 O O . SER B 1 114 ? -12.562 -6.484 1.094 1 93.19 114 SER B O 1
ATOM 3203 N N . THR B 1 115 ? -12.141 -8.43 2.154 1 95.81 115 THR B N 1
ATOM 3204 C CA . THR B 1 115 ? -10.703 -8.273 1.964 1 95.81 115 THR B CA 1
ATOM 3205 C C . THR B 1 115 ? -10.336 -8.453 0.496 1 95.81 115 THR B C 1
ATOM 3207 O O . THR B 1 115 ? -9.438 -7.77 -0.011 1 95.81 115 THR B O 1
ATOM 3210 N N . SER B 1 116 ? -10.961 -9.383 -0.162 1 95.12 116 SER B N 1
ATOM 3211 C CA . SER B 1 116 ? -10.75 -9.562 -1.595 1 95.12 116 SER B CA 1
ATOM 3212 C C . SER B 1 116 ? -11.078 -8.289 -2.363 1 95.12 116 SER B C 1
ATOM 3214 O O . SER B 1 116 ? -10.328 -7.871 -3.246 1 95.12 116 SER B O 1
ATOM 3216 N N . LEU B 1 117 ? -12.156 -7.703 -1.992 1 92.75 117 LEU B N 1
ATOM 3217 C CA . LEU B 1 117 ? -12.562 -6.449 -2.619 1 92.75 117 LEU B CA 1
ATOM 3218 C C . LEU B 1 117 ? -11.57 -5.336 -2.301 1 92.75 117 LEU B C 1
ATOM 3220 O O . LEU B 1 117 ? -11.234 -4.527 -3.17 1 92.75 117 LEU B O 1
ATOM 3224 N N . ALA B 1 118 ? -11.148 -5.328 -1.061 1 94.75 118 ALA B N 1
ATOM 3225 C CA . ALA B 1 118 ? -10.164 -4.336 -0.64 1 94.75 118 ALA B CA 1
ATOM 3226 C C . ALA B 1 118 ? -8.883 -4.449 -1.466 1 94.75 118 ALA B C 1
ATOM 3228 O O . ALA B 1 118 ? -8.312 -3.434 -1.875 1 94.75 118 ALA B O 1
ATOM 3229 N N . ARG B 1 119 ? -8.445 -5.594 -1.709 1 95.25 119 ARG B N 1
ATOM 3230 C CA . ARG B 1 119 ? -7.246 -5.809 -2.506 1 95.25 119 ARG B CA 1
ATOM 3231 C C . ARG B 1 119 ? -7.434 -5.293 -3.93 1 95.25 119 ARG B C 1
ATOM 3233 O O . ARG B 1 119 ? -6.516 -4.699 -4.504 1 95.25 119 ARG B O 1
ATOM 3240 N N . LYS B 1 120 ? -8.547 -5.449 -4.473 1 94.44 120 LYS B N 1
ATOM 3241 C CA . LYS B 1 120 ? -8.812 -5.02 -5.844 1 94.44 120 LYS B CA 1
ATOM 3242 C C . LYS B 1 120 ? -8.727 -3.5 -5.969 1 94.44 120 LYS B C 1
ATOM 3244 O O . LYS B 1 120 ? -8.172 -2.982 -6.941 1 94.44 120 LYS B O 1
ATOM 3249 N N . VAL B 1 121 ? -9.242 -2.844 -5.023 1 92.88 121 VAL B N 1
ATOM 3250 C CA . VAL B 1 121 ? -9.211 -1.386 -5.082 1 92.88 121 VAL B CA 1
ATOM 3251 C C . VAL B 1 121 ? -7.777 -0.892 -4.891 1 92.88 121 VAL B C 1
ATOM 3253 O O . VAL B 1 121 ? -7.344 0.048 -5.562 1 92.88 121 VAL B O 1
ATOM 3256 N N . PHE B 1 122 ? -7.02 -1.528 -4.051 1 94.06 122 PHE B N 1
ATOM 3257 C CA . PHE B 1 122 ? -5.648 -1.112 -3.771 1 94.06 122 PHE B CA 1
ATOM 3258 C C . PHE B 1 122 ? -4.73 -1.454 -4.938 1 94.06 122 PHE B C 1
ATOM 3260 O O . PHE B 1 122 ? -3.635 -0.902 -5.051 1 94.06 122 PHE B O 1
ATOM 3267 N N . ARG B 1 123 ? -5.223 -2.314 -5.77 1 93.62 123 ARG B N 1
ATOM 3268 C CA . ARG B 1 123 ? -4.414 -2.73 -6.91 1 93.62 123 ARG B CA 1
ATOM 3269 C C . ARG B 1 123 ? -4.777 -1.935 -8.156 1 93.62 123 ARG B C 1
ATOM 3271 O O . ARG B 1 123 ? -4.324 -2.254 -9.258 1 93.62 123 ARG B O 1
ATOM 3278 N N . LEU B 1 124 ? -5.504 -0.936 -7.953 1 92.25 124 LEU B N 1
ATOM 3279 C CA . LEU B 1 124 ? -5.852 -0.119 -9.109 1 92.25 124 LEU B CA 1
ATOM 3280 C C . LEU B 1 124 ? -4.602 0.36 -9.836 1 92.25 124 LEU B C 1
ATOM 3282 O O . LEU B 1 124 ? -3.676 0.883 -9.211 1 92.25 124 LEU B O 1
ATOM 3286 N N . PHE B 1 125 ? -4.492 0.07 -11.141 1 92.56 125 PHE B N 1
ATOM 3287 C CA . PHE B 1 125 ? -3.428 0.486 -12.047 1 92.56 125 PHE B CA 1
ATOM 3288 C C . PHE B 1 125 ? -2.154 -0.307 -11.789 1 92.56 125 PHE B C 1
ATOM 3290 O O . PHE B 1 125 ? -1.085 0.041 -12.297 1 92.56 125 PHE B O 1
ATOM 3297 N N . LYS B 1 126 ? -2.207 -1.272 -10.984 1 94.12 126 LYS B N 1
ATOM 3298 C CA . LYS B 1 126 ? -1.034 -2.098 -10.703 1 94.12 126 LYS B CA 1
ATOM 3299 C C . LYS B 1 126 ? -0.562 -2.82 -11.969 1 94.12 126 LYS B C 1
ATOM 3301 O O . LYS B 1 126 ? 0.566 -3.314 -12.016 1 94.12 126 LYS B O 1
ATOM 3306 N N . PHE B 1 127 ? -1.458 -2.887 -12.992 1 94 127 PHE B N 1
ATOM 3307 C CA . PHE B 1 127 ? -1.09 -3.561 -14.227 1 94 127 PHE B CA 1
ATOM 3308 C C . PHE B 1 127 ? 0.076 -2.85 -14.906 1 94 127 PHE B C 1
ATOM 3310 O O . PHE B 1 127 ? 0.787 -3.447 -15.719 1 94 127 PHE B O 1
ATOM 3317 N N . VAL B 1 128 ? 0.322 -1.657 -14.555 1 92.75 128 VAL B N 1
ATOM 3318 C CA . VAL B 1 128 ? 1.397 -0.865 -15.141 1 92.75 128 VAL B CA 1
ATOM 3319 C C . VAL B 1 128 ? 2.748 -1.464 -14.758 1 92.75 128 VAL B C 1
ATOM 3321 O O . VAL B 1 128 ? 3.711 -1.385 -15.531 1 92.75 128 VAL B O 1
ATOM 3324 N N . ASN B 1 129 ? 2.832 -2.086 -13.602 1 91.94 129 ASN B N 1
ATOM 3325 C CA . ASN B 1 129 ? 4.066 -2.738 -13.18 1 91.94 129 ASN B CA 1
ATOM 3326 C C . ASN B 1 129 ? 4.496 -3.816 -14.172 1 91.94 129 ASN B C 1
ATOM 3328 O O . ASN B 1 129 ? 5.648 -3.834 -14.617 1 91.94 129 ASN B O 1
ATOM 3332 N N . ASP B 1 130 ? 3.539 -4.605 -14.516 1 92 130 ASP B N 1
ATOM 3333 C CA . ASP B 1 130 ? 3.861 -5.715 -15.406 1 92 130 ASP B CA 1
ATOM 3334 C C . ASP B 1 130 ? 3.996 -5.234 -16.844 1 92 130 ASP B C 1
ATOM 3336 O O . ASP B 1 130 ? 4.703 -5.852 -17.656 1 92 130 ASP B O 1
ATOM 3340 N N . LEU B 1 131 ? 3.287 -4.148 -17.156 1 92.44 131 LEU B N 1
ATOM 3341 C CA . LEU B 1 131 ? 3.516 -3.537 -18.453 1 92.44 131 LEU B CA 1
ATOM 3342 C C . LEU B 1 131 ? 4.945 -3.02 -18.578 1 92.44 131 LEU B C 1
ATOM 3344 O O . LEU B 1 131 ? 5.59 -3.186 -19.609 1 92.44 131 LEU B O 1
ATOM 3348 N N . HIS B 1 132 ? 5.422 -2.426 -17.516 1 92.5 132 HIS B N 1
ATOM 3349 C CA . HIS B 1 132 ? 6.812 -1.983 -17.453 1 92.5 132 HIS B CA 1
ATOM 3350 C C . HIS B 1 132 ? 7.77 -3.16 -17.594 1 92.5 132 HIS B C 1
ATOM 3352 O O . HIS B 1 132 ? 8.781 -3.064 -18.297 1 92.5 132 HIS B O 1
ATOM 3358 N N . GLY B 1 133 ? 7.422 -4.211 -17 1 89.81 133 GLY B N 1
ATOM 3359 C CA . GLY B 1 133 ? 8.234 -5.41 -17.125 1 89.81 133 GLY B CA 1
ATOM 3360 C C . GLY B 1 133 ? 8.266 -5.961 -18.531 1 89.81 133 GLY B C 1
ATOM 3361 O O . GLY B 1 133 ? 9.297 -6.457 -18.984 1 89.81 133 GLY B O 1
ATOM 3362 N N . LEU B 1 134 ? 7.145 -5.852 -19.172 1 89.94 134 LEU B N 1
ATOM 3363 C CA . LEU B 1 134 ? 7.012 -6.355 -20.531 1 89.94 134 LEU B CA 1
ATOM 3364 C C . LEU B 1 134 ? 7.91 -5.578 -21.5 1 89.94 134 LEU B C 1
ATOM 3366 O O . LEU B 1 134 ? 8.508 -6.16 -22.406 1 89.94 134 LEU B O 1
ATOM 3370 N N . ILE B 1 135 ? 8.109 -4.316 -21.266 1 88.69 135 ILE B N 1
ATOM 3371 C CA . ILE B 1 135 ? 8.852 -3.475 -22.188 1 88.69 135 ILE B CA 1
ATOM 3372 C C . ILE B 1 135 ? 10.312 -3.371 -21.75 1 88.69 135 ILE B C 1
ATOM 3374 O O . ILE B 1 135 ? 11.156 -2.854 -22.469 1 88.69 135 ILE B O 1
ATOM 3378 N N . SER B 1 136 ? 10.57 -3.807 -20.562 1 88.31 136 SER B N 1
ATOM 3379 C CA . SER B 1 136 ? 11.938 -3.777 -20.078 1 88.31 136 SER B CA 1
ATOM 3380 C C . SER B 1 136 ? 12.758 -4.926 -20.641 1 88.31 136 SER B C 1
ATOM 3382 O O . SER B 1 136 ? 12.258 -6.039 -20.797 1 88.31 136 SER B O 1
ATOM 3384 N N . PRO B 1 137 ? 13.984 -4.605 -20.938 1 85.88 137 PRO B N 1
ATOM 3385 C CA . PRO B 1 137 ? 14.828 -5.664 -21.5 1 85.88 137 PRO B CA 1
ATOM 3386 C C . PRO B 1 137 ? 15.195 -6.727 -20.469 1 85.88 137 PRO B C 1
ATOM 3388 O O . PRO B 1 137 ? 15.273 -6.43 -19.266 1 85.88 137 PRO B O 1
ATOM 3391 N N . MET B 1 138 ? 15.258 -7.922 -20.984 1 82.75 138 MET B N 1
ATOM 3392 C CA . MET B 1 138 ? 15.68 -9.016 -20.109 1 82.75 138 MET B CA 1
ATOM 3393 C C . MET B 1 138 ? 17.203 -9.023 -19.938 1 82.75 138 MET B C 1
ATOM 3395 O O . MET B 1 138 ? 17.922 -8.516 -20.812 1 82.75 138 MET B O 1
ATOM 3399 N N . PRO B 1 139 ? 17.578 -9.547 -18.766 1 81.06 139 PRO B N 1
ATOM 3400 C CA . PRO B 1 139 ? 19.016 -9.617 -18.562 1 81.06 139 PRO B CA 1
ATOM 3401 C C . PRO B 1 139 ? 19.75 -10.32 -19.703 1 81.06 139 PRO B C 1
ATOM 3403 O O . PRO B 1 139 ? 19.219 -11.273 -20.281 1 81.06 139 PRO B O 1
ATOM 3406 N N . LYS B 1 140 ? 20.953 -9.844 -19.891 1 83.31 140 LYS B N 1
ATOM 3407 C CA . LYS B 1 140 ? 21.781 -10.406 -20.953 1 83.31 140 L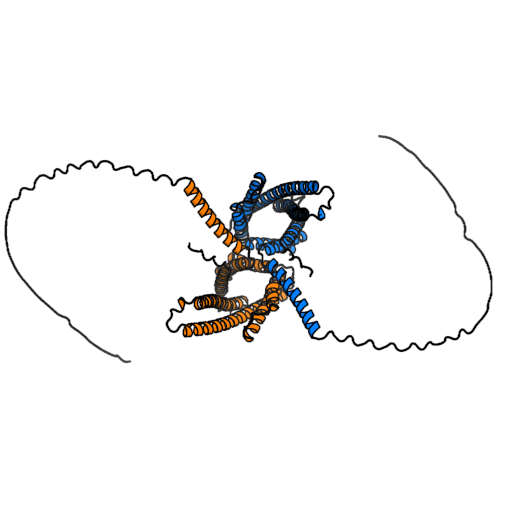YS B CA 1
ATOM 3408 C C . LYS B 1 140 ? 22.141 -11.859 -20.656 1 83.31 140 LYS B C 1
ATOM 3410 O O . LYS B 1 140 ? 22.422 -12.211 -19.516 1 83.31 140 LYS B O 1
ATOM 3415 N N . GLY B 1 141 ? 22.031 -12.773 -21.656 1 84.12 141 GLY B N 1
ATOM 3416 C CA . GLY B 1 141 ? 22.453 -14.156 -21.516 1 84.12 141 GLY B CA 1
ATOM 3417 C C . GLY B 1 141 ? 21.297 -15.102 -21.219 1 84.12 141 GLY B C 1
ATOM 3418 O O . GLY B 1 141 ? 21.5 -16.312 -21.109 1 84.12 141 GLY B O 1
ATOM 3419 N N . THR B 1 142 ? 20.188 -14.602 -21.047 1 87.75 142 THR B N 1
ATOM 3420 C CA . THR B 1 142 ? 19.031 -15.461 -20.797 1 87.75 142 THR B CA 1
ATOM 3421 C C . THR B 1 142 ? 18.578 -16.141 -22.078 1 87.75 142 THR B C 1
ATOM 3423 O O . THR B 1 142 ? 18.406 -15.492 -23.109 1 87.75 142 THR B O 1
ATOM 3426 N N . PRO B 1 143 ? 18.484 -17.422 -22.016 1 92.44 143 PRO B N 1
ATOM 3427 C CA . PRO B 1 143 ? 18.031 -18.141 -23.203 1 92.44 143 PRO B CA 1
ATOM 3428 C C . PRO B 1 143 ? 16.672 -17.641 -23.703 1 92.44 143 PRO B C 1
ATOM 3430 O O . PRO B 1 143 ? 15.82 -17.25 -22.906 1 92.44 143 PRO B O 1
ATOM 3433 N N . LEU B 1 144 ? 16.453 -17.75 -24.938 1 92.38 144 LEU B N 1
ATOM 3434 C CA . LEU B 1 144 ? 15.297 -17.188 -25.625 1 92.38 144 LEU B CA 1
ATOM 3435 C C . LEU B 1 144 ? 14.008 -17.797 -25.094 1 92.38 144 LEU B C 1
ATOM 3437 O O . LEU B 1 144 ? 13.039 -17.078 -24.844 1 92.38 144 LEU B O 1
ATOM 3441 N N . PRO B 1 145 ? 13.953 -19.109 -24.953 1 94.56 145 PRO B N 1
ATOM 3442 C CA . PRO B 1 145 ? 12.703 -19.672 -24.438 1 94.56 145 PRO B CA 1
ATOM 3443 C C . PRO B 1 145 ? 12.312 -19.109 -23.078 1 94.56 145 PRO B C 1
ATOM 3445 O O . PRO B 1 145 ? 11.133 -18.891 -22.797 1 94.56 145 PRO B O 1
ATOM 3448 N N . LEU B 1 146 ? 13.266 -18.859 -22.266 1 94.69 146 LEU B N 1
ATOM 3449 C CA . LEU B 1 146 ? 12.984 -18.312 -20.938 1 94.69 146 LEU B CA 1
ATOM 3450 C C . LEU B 1 146 ? 12.547 -16.844 -21.047 1 94.69 146 LEU B C 1
ATOM 3452 O O . LEU B 1 146 ? 11.695 -16.406 -20.281 1 94.69 146 LEU B O 1
ATOM 3456 N N . VAL B 1 147 ? 13.102 -16.172 -21.969 1 94.19 147 VAL B N 1
ATOM 3457 C CA . VAL B 1 147 ? 12.719 -14.781 -22.203 1 94.19 147 VAL B CA 1
ATOM 3458 C C . VAL B 1 147 ? 11.258 -14.719 -22.641 1 94.19 147 VAL B C 1
ATOM 3460 O O . VAL B 1 147 ? 10.484 -13.906 -22.125 1 94.19 147 VAL B O 1
ATOM 3463 N N . LEU B 1 148 ? 10.969 -15.594 -23.547 1 95.31 148 LEU B N 1
ATOM 3464 C CA . LEU B 1 148 ? 9.609 -15.602 -24.078 1 95.31 148 LEU B CA 1
ATOM 3465 C C . LEU B 1 148 ? 8.609 -15.992 -22.984 1 95.31 148 LEU B C 1
ATOM 3467 O O . LEU B 1 148 ? 7.516 -15.422 -22.906 1 95.31 148 LEU B O 1
ATOM 3471 N N . LEU B 1 149 ? 8.992 -16.938 -22.188 1 96.12 149 LEU B N 1
ATOM 3472 C CA . LEU B 1 149 ? 8.133 -17.328 -21.078 1 96.12 149 LEU B CA 1
ATOM 3473 C C . LEU B 1 149 ? 7.965 -16.188 -20.078 1 96.12 149 LEU B C 1
ATOM 3475 O O . LEU B 1 149 ? 6.863 -15.953 -19.578 1 96.12 149 LEU B O 1
ATOM 3479 N N . GLY B 1 150 ? 9.008 -15.484 -19.828 1 94.75 150 GLY B N 1
ATOM 3480 C CA . GLY B 1 150 ? 8.945 -14.336 -18.938 1 94.75 150 GLY B CA 1
ATOM 3481 C C . GLY B 1 150 ? 8.055 -13.227 -19.453 1 94.75 150 GLY B C 1
ATOM 3482 O O . GLY B 1 150 ? 7.258 -12.664 -18.688 1 94.75 150 GLY B O 1
ATOM 3483 N N . LYS B 1 151 ? 8.164 -12.977 -20.688 1 95.88 151 LYS B N 1
ATOM 3484 C CA . LYS B 1 151 ? 7.328 -11.945 -21.297 1 95.88 151 LYS B CA 1
ATOM 3485 C C . LYS B 1 151 ? 5.863 -12.367 -21.312 1 95.88 151 LYS B C 1
ATOM 3487 O O . LYS B 1 151 ? 4.973 -11.539 -21.078 1 95.88 151 LYS B O 1
ATOM 3492 N N . SER B 1 152 ? 5.691 -13.609 -21.578 1 97 152 SER B N 1
ATOM 3493 C CA . SER B 1 152 ? 4.324 -14.125 -21.531 1 97 152 SER B CA 1
ATOM 3494 C C . SER B 1 152 ? 3.727 -14.008 -20.141 1 97 152 SER B C 1
ATOM 3496 O O . SER B 1 152 ? 2.561 -13.641 -19.984 1 97 152 SER B O 1
ATOM 3498 N N . LYS B 1 153 ? 4.484 -14.32 -19.188 1 96.75 153 LYS B N 1
ATOM 3499 C CA . LYS B 1 153 ? 4.043 -14.188 -17.797 1 96.75 153 LYS B CA 1
ATOM 3500 C C . LYS B 1 153 ? 3.615 -12.758 -17.5 1 96.75 153 LYS B C 1
ATOM 3502 O O . LYS B 1 153 ? 2.537 -12.531 -16.953 1 96.75 153 LYS B O 1
ATOM 3507 N N . ASN B 1 154 ? 4.426 -11.805 -17.891 1 96.62 154 ASN B N 1
ATOM 3508 C CA . ASN B 1 154 ? 4.125 -10.398 -17.641 1 96.62 154 ASN B CA 1
ATOM 3509 C C . ASN B 1 154 ? 2.871 -9.953 -18.391 1 96.62 154 ASN B C 1
ATOM 3511 O O . ASN B 1 154 ? 2.062 -9.195 -17.859 1 96.62 154 ASN B O 1
ATOM 3515 N N . ALA B 1 155 ? 2.76 -10.453 -19.547 1 97.06 155 ALA B N 1
ATOM 3516 C CA . ALA B 1 155 ? 1.599 -10.094 -20.359 1 97.06 155 ALA B CA 1
ATOM 3517 C C . ALA B 1 155 ? 0.312 -10.633 -19.734 1 97.06 155 ALA B C 1
ATOM 3519 O O . ALA B 1 155 ? -0.682 -9.914 -19.625 1 97.06 155 ALA B O 1
ATOM 3520 N N . LEU B 1 156 ? 0.38 -11.828 -19.375 1 97.88 156 LEU B N 1
ATOM 3521 C CA . LEU B 1 156 ? -0.793 -12.461 -18.781 1 97.88 156 LEU B CA 1
ATOM 3522 C C . LEU B 1 156 ? -1.139 -11.828 -17.438 1 97.88 156 LEU B C 1
ATOM 3524 O O . LEU B 1 156 ? -2.311 -11.57 -17.156 1 97.88 156 LEU B O 1
ATOM 3528 N N . LEU B 1 157 ? -0.151 -11.57 -16.719 1 96.94 157 LEU B N 1
ATOM 3529 C CA . LEU B 1 157 ? -0.383 -10.953 -15.414 1 96.94 157 LEU B CA 1
ATOM 3530 C C . LEU B 1 157 ? -0.931 -9.539 -15.57 1 96.94 157 LEU B C 1
ATOM 3532 O O . LEU B 1 157 ? -1.831 -9.141 -14.828 1 96.94 157 LEU B O 1
ATOM 3536 N N . SER B 1 158 ? -0.344 -8.797 -16.5 1 96.75 158 SER B N 1
ATOM 3537 C CA . SER B 1 158 ? -0.844 -7.453 -16.766 1 96.75 158 SER B CA 1
ATOM 3538 C C . SER B 1 158 ? -2.309 -7.48 -17.172 1 96.75 158 SER B C 1
ATOM 3540 O O . SER B 1 158 ? -3.102 -6.645 -16.75 1 96.75 158 SER B O 1
ATOM 3542 N N . THR B 1 159 ? -2.639 -8.391 -17.953 1 97.19 159 THR B N 1
ATOM 3543 C CA . THR B 1 159 ? -4.02 -8.539 -18.406 1 97.19 159 THR B CA 1
ATOM 3544 C C . THR B 1 159 ? -4.934 -8.898 -17.234 1 97.19 159 THR B C 1
ATOM 3546 O O . THR B 1 159 ? -6.027 -8.344 -17.109 1 97.19 159 THR B O 1
ATOM 3549 N N . PHE B 1 160 ? -4.508 -9.836 -16.484 1 96.69 160 PHE B N 1
ATOM 3550 C CA . PHE B 1 160 ? -5.254 -10.211 -15.289 1 96.69 160 PHE B CA 1
ATOM 3551 C C . PHE B 1 160 ? -5.559 -8.984 -14.43 1 96.69 160 PHE B C 1
ATOM 3553 O O . PHE B 1 160 ? -6.707 -8.758 -14.055 1 96.69 160 PHE B O 1
ATOM 3560 N N . LEU B 1 161 ? -4.543 -8.227 -14.148 1 96.25 161 LEU B N 1
ATOM 3561 C CA . LEU B 1 161 ? -4.676 -7.078 -13.258 1 96.25 161 LEU B CA 1
ATOM 3562 C C . LEU B 1 161 ? -5.535 -5.992 -13.906 1 96.25 161 LEU B C 1
ATOM 3564 O O . LEU B 1 161 ? -6.262 -5.277 -13.211 1 96.25 161 LEU B O 1
ATOM 3568 N N . PHE B 1 162 ? -5.469 -5.902 -15.18 1 95.75 162 PHE B N 1
ATOM 3569 C CA . PHE B 1 162 ? -6.297 -4.934 -15.891 1 95.75 162 PHE B CA 1
ATOM 3570 C C . PHE B 1 162 ? -7.77 -5.32 -15.805 1 95.75 162 PHE B C 1
ATOM 3572 O O . PHE B 1 162 ? -8.617 -4.4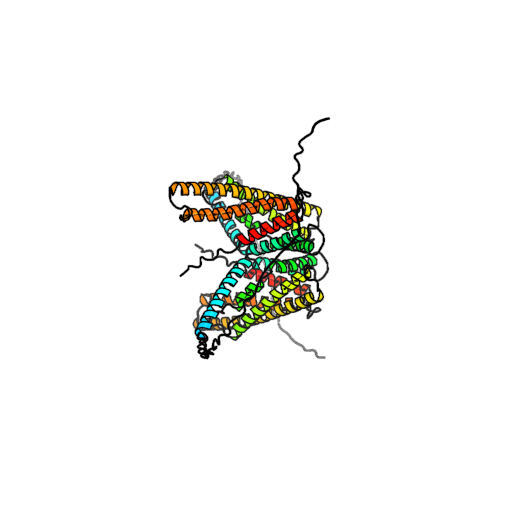84 -15.484 1 95.75 162 PHE B O 1
ATOM 3579 N N . LEU B 1 163 ? -8.008 -6.52 -16.062 1 95.81 163 LEU B N 1
ATOM 3580 C CA . LEU B 1 163 ? -9.383 -6.996 -16.016 1 95.81 163 LEU B CA 1
ATOM 3581 C C . LEU B 1 163 ? -9.93 -6.965 -14.594 1 95.81 163 LEU B C 1
ATOM 3583 O O . LEU B 1 163 ? -11.125 -6.758 -14.383 1 95.81 163 LEU B O 1
ATOM 3587 N N . ASP B 1 164 ? -9.031 -7.184 -13.695 1 93.69 164 ASP B N 1
ATOM 3588 C CA . ASP B 1 164 ? -9.414 -7.148 -12.289 1 93.69 164 ASP B CA 1
ATOM 3589 C C . ASP B 1 164 ? -9.992 -5.785 -11.914 1 93.69 164 ASP B C 1
ATOM 3591 O O . ASP B 1 164 ? -10.844 -5.691 -11.031 1 93.69 164 ASP B O 1
ATOM 3595 N N . GLN B 1 165 ? -9.641 -4.715 -12.578 1 93.31 165 GLN B N 1
ATOM 3596 C CA . GLN B 1 165 ? -10.211 -3.387 -12.359 1 93.31 165 GLN B CA 1
ATOM 3597 C C . GLN B 1 165 ? -11.672 -3.34 -12.781 1 93.31 165 GLN B C 1
ATOM 3599 O O . GLN B 1 165 ? -12.5 -2.703 -12.117 1 93.31 165 GLN B O 1
ATOM 3604 N N . ILE B 1 166 ? -11.914 -4.008 -13.773 1 93 166 ILE B N 1
ATOM 3605 C CA . ILE B 1 166 ? -13.289 -4.035 -14.266 1 93 166 ILE B CA 1
ATOM 3606 C C . ILE B 1 166 ? -14.164 -4.855 -13.32 1 93 166 ILE B C 1
ATOM 3608 O O . ILE B 1 166 ? -15.312 -4.5 -13.062 1 93 166 ILE B O 1
ATOM 3612 N N . VAL B 1 167 ? -13.609 -5.895 -12.906 1 93.12 167 VAL B N 1
ATOM 3613 C CA . VAL B 1 167 ? -14.328 -6.723 -11.938 1 93.12 167 VAL B CA 1
ATOM 3614 C C . VAL B 1 167 ? -14.656 -5.895 -10.695 1 93.12 167 VAL B C 1
ATOM 3616 O O . VAL B 1 167 ? -15.773 -5.98 -10.172 1 93.12 167 VAL B O 1
ATOM 3619 N N . TRP B 1 168 ? -13.703 -5.094 -10.234 1 93.31 168 TRP B N 1
ATOM 3620 C CA . TRP B 1 168 ? -13.953 -4.223 -9.094 1 93.31 168 TRP B CA 1
ATOM 3621 C C . TRP B 1 168 ? -15.086 -3.244 -9.391 1 93.31 168 TRP B C 1
ATOM 3623 O O . TRP B 1 168 ? -15.953 -3.006 -8.547 1 93.31 168 TRP B O 1
ATOM 3633 N N . LEU B 1 169 ? -15.117 -2.701 -10.57 1 93.12 169 LEU B N 1
ATOM 3634 C CA . LEU B 1 169 ? -16.172 -1.775 -10.969 1 93.12 169 LEU B CA 1
ATOM 3635 C C . LEU B 1 169 ? -17.531 -2.463 -10.938 1 93.12 169 LEU B C 1
ATOM 3637 O O . LEU B 1 169 ? -18.547 -1.839 -10.602 1 93.12 169 LEU B O 1
ATOM 3641 N N . GLY B 1 170 ? -17.547 -3.711 -11.281 1 92.44 170 GLY B N 1
ATOM 3642 C CA . GLY B 1 170 ? -18.781 -4.48 -11.219 1 92.44 170 GLY B CA 1
ATOM 3643 C C . GLY B 1 170 ? -19.25 -4.738 -9.805 1 92.44 170 GLY B C 1
ATOM 3644 O O . GLY B 1 170 ? -20.422 -4.539 -9.484 1 92.44 170 GLY B O 1
ATOM 3645 N N . ARG B 1 171 ? -18.359 -5.109 -8.93 1 90.06 171 ARG B N 1
ATOM 3646 C CA . ARG B 1 171 ? -18.703 -5.43 -7.551 1 90.06 171 ARG B CA 1
ATOM 3647 C C . ARG B 1 171 ? -19.125 -4.18 -6.785 1 90.06 171 ARG B C 1
ATOM 3649 O O . ARG B 1 171 ? -19.906 -4.258 -5.84 1 90.06 171 ARG B O 1
ATOM 3656 N N . SER B 1 172 ? -18.594 -3.01 -7.156 1 89.31 172 SER B N 1
ATOM 3657 C CA . SER B 1 172 ? -18.938 -1.75 -6.508 1 89.31 172 SER B CA 1
ATOM 3658 C C . SER B 1 172 ? -20.297 -1.233 -6.988 1 89.31 172 SER B C 1
ATOM 3660 O O . SER B 1 172 ? -20.859 -0.329 -6.379 1 89.31 172 SER B O 1
ATOM 3662 N N . GLY B 1 173 ? -20.812 -1.771 -8.102 1 89.38 173 GLY B N 1
ATOM 3663 C CA . GLY B 1 173 ? -22.094 -1.354 -8.641 1 89.38 173 GLY B CA 1
ATOM 3664 C C . GLY B 1 173 ? -21.969 -0.246 -9.672 1 89.38 173 GLY B C 1
ATOM 3665 O O . GLY B 1 173 ? -22.984 0.224 -10.203 1 89.38 173 GLY B O 1
ATOM 3666 N N . ILE B 1 174 ? -20.812 0.186 -9.852 1 89.38 174 ILE B N 1
ATOM 3667 C CA . ILE B 1 174 ? -20.594 1.224 -10.859 1 89.38 174 ILE B CA 1
ATOM 3668 C C . ILE B 1 174 ? -20.891 0.664 -12.25 1 89.38 174 ILE B C 1
ATOM 3670 O O . ILE B 1 174 ? -21.641 1.272 -13.023 1 89.38 174 ILE B O 1
ATOM 3674 N N . TYR B 1 175 ? -20.234 -0.494 -12.477 1 88.81 175 TYR B N 1
ATOM 3675 C CA . TYR B 1 175 ? -20.547 -1.227 -13.695 1 88.81 175 TYR B CA 1
ATOM 3676 C C . TYR B 1 175 ? -21.766 -2.121 -13.5 1 88.81 175 TYR B C 1
ATOM 3678 O O . TYR B 1 175 ? -21.719 -3.066 -12.711 1 88.81 175 TYR B O 1
ATOM 3686 N N . LYS B 1 176 ? -22.844 -2.029 -14.266 1 89.19 176 LYS B N 1
ATOM 3687 C CA . LYS B 1 176 ? -24.141 -2.594 -13.961 1 89.19 176 LYS B CA 1
ATOM 3688 C C . LYS B 1 176 ? -24.344 -3.939 -14.656 1 89.19 176 LYS B C 1
ATOM 3690 O O . LYS B 1 176 ? -25.172 -4.75 -14.234 1 89.19 176 LYS B O 1
ATOM 3695 N N . ASN B 1 177 ? -23.609 -4.223 -15.68 1 91.12 177 ASN B N 1
ATOM 3696 C CA . ASN B 1 177 ? -23.766 -5.508 -16.344 1 91.12 177 ASN B CA 1
ATOM 3697 C C . ASN B 1 177 ? -23.078 -6.629 -15.562 1 91.12 177 ASN B C 1
ATOM 3699 O O . ASN B 1 177 ? -21.906 -6.926 -15.789 1 91.12 177 ASN B O 1
ATOM 3703 N N . LYS B 1 178 ? -23.891 -7.254 -14.734 1 88.69 178 LYS B N 1
ATOM 3704 C CA . LYS B 1 178 ? -23.375 -8.258 -13.812 1 88.69 178 LYS B CA 1
ATOM 3705 C C . LYS B 1 178 ? -22.875 -9.492 -14.562 1 88.69 178 LYS B C 1
ATOM 3707 O O . LYS B 1 178 ? -21.844 -10.062 -14.203 1 88.69 178 LYS B O 1
ATOM 3712 N N . GLU B 1 179 ? -23.547 -9.891 -15.578 1 91.88 179 GLU B N 1
ATOM 3713 C CA . GLU B 1 179 ? -23.156 -11.07 -16.344 1 91.88 179 GLU B CA 1
ATOM 3714 C C . GLU B 1 179 ? -21.797 -10.875 -17 1 91.88 179 GLU B C 1
ATOM 3716 O O . GLU B 1 179 ? -20.938 -11.758 -16.953 1 91.88 179 GLU B O 1
ATOM 3721 N N . ARG B 1 180 ? -21.609 -9.75 -17.594 1 92.19 180 ARG B N 1
ATOM 3722 C CA . ARG B 1 180 ? -20.328 -9.445 -18.234 1 92.19 180 ARG B CA 1
ATOM 3723 C C . ARG B 1 180 ? -19.203 -9.336 -17.219 1 92.19 180 ARG B C 1
ATOM 3725 O O . ARG B 1 180 ? -18.078 -9.773 -17.469 1 92.19 180 ARG B O 1
ATOM 3732 N N . ALA B 1 181 ? -19.5 -8.727 -16.125 1 91.5 181 ALA B N 1
ATOM 3733 C CA . ALA B 1 181 ? -18.484 -8.609 -15.062 1 91.5 181 ALA B CA 1
ATOM 3734 C C . ALA B 1 181 ? -18.031 -9.984 -14.586 1 91.5 181 ALA B C 1
ATOM 3736 O O . ALA B 1 181 ? -16.844 -10.195 -14.336 1 91.5 181 ALA B O 1
ATOM 3737 N N . GLU B 1 182 ? -18.953 -10.891 -14.469 1 92.25 182 GLU B N 1
ATOM 3738 C CA . GLU B 1 182 ? -18.609 -12.242 -14.031 1 92.25 182 GLU B CA 1
ATOM 3739 C C . GLU B 1 182 ? -17.75 -12.953 -15.062 1 92.25 182 GLU B C 1
ATOM 3741 O O . GLU B 1 182 ? -16.797 -13.664 -14.711 1 92.25 182 GLU B O 1
ATOM 3746 N N . LEU B 1 183 ? -18.141 -12.727 -16.297 1 94.75 183 LEU B N 1
ATOM 3747 C CA . LEU B 1 183 ? -17.344 -13.32 -17.375 1 94.75 183 LEU B CA 1
ATOM 3748 C C . LEU B 1 183 ? -15.93 -12.766 -17.375 1 94.75 183 LEU B C 1
ATOM 3750 O O . LEU B 1 183 ? -14.961 -13.523 -17.516 1 94.75 183 LEU B O 1
ATOM 3754 N N . LEU B 1 184 ? -15.844 -11.492 -17.266 1 94.75 184 LEU B N 1
ATOM 3755 C CA . LEU B 1 184 ? -14.523 -10.867 -17.234 1 94.75 184 LEU B CA 1
ATOM 3756 C C . LEU B 1 184 ? -13.727 -11.328 -16.016 1 94.75 184 LEU B C 1
ATOM 3758 O O . LEU B 1 184 ? -12.5 -11.453 -16.078 1 94.75 184 LEU B O 1
ATOM 3762 N N . GLY B 1 185 ? -14.461 -11.602 -14.938 1 95.38 185 GLY B N 1
ATOM 3763 C CA . GLY B 1 185 ? -13.805 -12.172 -13.766 1 95.38 185 GLY B CA 1
ATOM 3764 C C . GLY B 1 185 ? -13.203 -13.539 -14.031 1 95.38 185 GLY B C 1
ATOM 3765 O O . GLY B 1 185 ? -12.078 -13.82 -13.602 1 95.38 185 GLY B O 1
ATOM 3766 N N . ARG B 1 186 ? -13.875 -14.297 -14.742 1 96.06 186 ARG B N 1
ATOM 3767 C CA . ARG B 1 186 ? -13.383 -15.625 -15.086 1 96.06 186 ARG B CA 1
ATOM 3768 C C . ARG B 1 186 ? -12.164 -15.539 -16 1 96.06 186 ARG B C 1
ATOM 3770 O O . ARG B 1 186 ? -11.164 -16.234 -15.781 1 96.06 186 ARG B O 1
ATOM 3777 N N . ILE B 1 187 ? -12.258 -14.727 -16.953 1 97.19 187 ILE B N 1
ATOM 3778 C CA . ILE B 1 187 ? -11.148 -14.547 -17.891 1 97.19 187 ILE B CA 1
ATOM 3779 C C . ILE B 1 187 ? -9.922 -14.055 -17.125 1 97.19 187 ILE B C 1
ATOM 3781 O O . ILE B 1 187 ? -8.805 -14.5 -17.391 1 97.19 187 ILE B O 1
ATOM 3785 N N . SER B 1 188 ? -10.188 -13.117 -16.25 1 96.94 188 SER B N 1
ATOM 3786 C CA . SER B 1 188 ? -9.086 -12.594 -15.453 1 96.94 188 SER B CA 1
ATOM 3787 C C . SER B 1 188 ? -8.391 -13.711 -14.68 1 96.94 188 SER B C 1
ATOM 3789 O O . SER B 1 188 ? -7.16 -13.781 -14.656 1 96.94 188 SER B O 1
ATOM 3791 N N . LEU B 1 189 ? -9.125 -14.633 -14.148 1 96.94 189 LEU B N 1
ATOM 3792 C CA . LEU B 1 189 ? -8.57 -15.719 -13.352 1 96.94 189 LEU B CA 1
ATOM 3793 C C . LEU B 1 189 ? -7.812 -16.703 -14.234 1 96.94 189 LEU B C 1
ATOM 3795 O O . LEU B 1 189 ? -6.801 -17.266 -13.812 1 96.94 189 LEU B O 1
ATOM 3799 N N . PHE B 1 190 ? -8.289 -16.875 -15.438 1 97.88 190 PHE B N 1
ATOM 3800 C CA . PHE B 1 190 ? -7.566 -17.734 -16.375 1 97.88 190 PHE B CA 1
ATOM 3801 C C . PHE B 1 190 ? -6.223 -17.109 -16.75 1 97.88 190 PHE B C 1
ATOM 3803 O O . PHE B 1 190 ? -5.23 -17.828 -16.922 1 97.88 190 PHE B O 1
ATOM 3810 N N . CYS B 1 191 ? -6.238 -15.852 -16.906 1 97.81 191 CYS B N 1
ATOM 3811 C CA . CYS B 1 191 ? -4.984 -15.164 -17.188 1 97.81 191 CYS B CA 1
ATOM 3812 C C . CYS B 1 191 ? -4.012 -15.297 -16.016 1 97.81 191 CYS B C 1
ATOM 3814 O O . CYS B 1 191 ? -2.816 -15.508 -16.219 1 97.81 191 CYS B O 1
ATOM 3816 N N . TRP B 1 192 ? -4.539 -15.18 -14.875 1 97.75 192 TRP B N 1
ATOM 3817 C CA . TRP B 1 192 ? -3.689 -15.359 -13.703 1 97.75 192 TRP B CA 1
ATOM 3818 C C . TRP B 1 192 ? -3.154 -16.781 -13.625 1 97.75 192 TRP B C 1
ATOM 3820 O O . TRP B 1 192 ? -1.976 -17 -13.328 1 97.75 192 TRP B O 1
ATOM 3830 N N . MET B 1 193 ? -3.965 -17.75 -13.906 1 98.06 193 MET B N 1
ATOM 3831 C CA . MET B 1 193 ? -3.529 -19.141 -13.922 1 98.06 193 MET B CA 1
ATOM 3832 C C . MET B 1 193 ? -2.443 -19.359 -14.969 1 98.06 193 MET B C 1
ATOM 3834 O O . MET B 1 193 ? -1.424 -20 -14.695 1 98.06 193 MET B O 1
ATOM 3838 N N . GLY B 1 194 ? -2.73 -18.812 -16.125 1 98.12 194 GLY B N 1
ATOM 3839 C CA . GLY B 1 194 ? -1.734 -18.906 -17.188 1 98.12 194 GLY B CA 1
ATOM 3840 C C . GLY B 1 194 ? -0.409 -18.281 -16.812 1 98.12 194 GLY B C 1
ATOM 3841 O O . GLY B 1 194 ? 0.655 -18.828 -17.109 1 98.12 194 GLY B O 1
ATOM 3842 N N . SER B 1 195 ? -0.497 -17.156 -16.219 1 98 195 SER B N 1
ATOM 3843 C CA . SER B 1 195 ? 0.718 -16.484 -15.766 1 98 195 SER B CA 1
ATOM 3844 C C . SER B 1 195 ? 1.468 -17.344 -14.742 1 98 195 SER B C 1
ATOM 3846 O O . SER B 1 195 ? 2.697 -17.422 -14.773 1 98 195 SER B O 1
ATOM 3848 N N . SER B 1 196 ? 0.738 -17.984 -13.875 1 98 196 SER B N 1
ATOM 3849 C CA . SER B 1 196 ? 1.344 -18.844 -12.859 1 98 196 SER B CA 1
ATOM 3850 C C . SER B 1 196 ? 2.018 -20.047 -13.492 1 98 196 SER B C 1
ATOM 3852 O O . SER B 1 196 ? 3.082 -20.484 -13.039 1 98 196 SER B O 1
ATOM 3854 N N . VAL B 1 197 ? 1.44 -20.562 -14.5 1 98.38 197 VAL B N 1
ATOM 3855 C CA . VAL B 1 197 ? 2.035 -21.672 -15.227 1 98.38 197 VAL B CA 1
ATOM 3856 C C . VAL B 1 197 ? 3.344 -21.219 -15.875 1 98.38 197 VAL B C 1
ATOM 3858 O O . VAL B 1 197 ? 4.363 -21.906 -15.766 1 98.38 197 VAL B O 1
ATOM 3861 N N . CYS B 1 198 ? 3.309 -20.094 -16.516 1 97.94 198 CYS B N 1
ATOM 3862 C CA . CYS B 1 198 ? 4.52 -19.562 -17.125 1 97.94 198 CYS B CA 1
ATOM 3863 C C . CYS B 1 198 ? 5.605 -19.328 -16.078 1 97.94 198 CYS B C 1
ATOM 3865 O O . CYS B 1 198 ? 6.773 -19.641 -16.312 1 97.94 198 CYS B O 1
ATOM 3867 N N . THR B 1 199 ? 5.199 -18.828 -14.969 1 97.44 199 THR B N 1
ATOM 3868 C CA . THR B 1 199 ? 6.148 -18.609 -13.891 1 97.44 199 THR B CA 1
ATOM 3869 C C . THR B 1 199 ? 6.785 -19.922 -13.438 1 97.44 199 THR B C 1
ATOM 3871 O O . THR B 1 199 ? 7.996 -19.984 -13.242 1 97.44 199 THR B O 1
ATOM 3874 N N . THR B 1 200 ? 5.953 -20.891 -13.297 1 98.06 200 THR B N 1
ATOM 3875 C CA . THR B 1 200 ? 6.445 -22.203 -12.891 1 98.06 200 THR B CA 1
ATOM 3876 C C . THR B 1 200 ? 7.473 -22.734 -13.891 1 98.06 200 THR B C 1
ATOM 3878 O O . THR B 1 200 ? 8.539 -23.203 -13.492 1 98.06 200 THR B O 1
ATOM 3881 N N . LEU B 1 201 ? 7.215 -22.594 -15.109 1 97.94 201 LEU B N 1
ATOM 3882 C CA . LEU B 1 201 ? 8.117 -23.062 -16.156 1 97.94 201 LEU B CA 1
ATOM 3883 C C . LEU B 1 201 ? 9.414 -22.266 -16.156 1 97.94 201 LEU B C 1
ATOM 3885 O O . LEU B 1 201 ? 10.5 -22.828 -16.328 1 97.94 201 LEU B O 1
ATOM 3889 N N . VAL B 1 202 ? 9.305 -21 -16.016 1 96.56 202 VAL B N 1
ATOM 3890 C CA . VAL B 1 202 ? 10.492 -20.141 -15.953 1 96.56 202 VAL B CA 1
ATOM 3891 C C . VAL B 1 202 ? 11.383 -20.578 -14.789 1 96.56 202 VAL B C 1
ATOM 3893 O O . VAL B 1 202 ? 12.602 -20.719 -14.945 1 96.56 202 VAL B O 1
ATOM 3896 N N . GLU B 1 203 ? 10.742 -20.812 -13.648 1 97.38 203 GLU B N 1
ATOM 3897 C CA . GLU B 1 203 ? 11.523 -21.188 -12.469 1 97.38 203 GLU B CA 1
ATOM 3898 C C . GLU B 1 203 ? 12.188 -22.547 -12.648 1 97.38 203 GLU B C 1
ATOM 3900 O O . GLU B 1 203 ? 13.32 -22.75 -12.211 1 97.38 203 GLU B O 1
ATOM 3905 N N . ILE B 1 204 ? 11.484 -23.484 -13.25 1 97.31 204 ILE B N 1
ATOM 3906 C CA . ILE B 1 204 ? 12.07 -24.781 -13.531 1 97.31 204 ILE B CA 1
ATOM 3907 C C . ILE B 1 204 ? 13.297 -24.625 -14.414 1 97.31 204 ILE B C 1
ATOM 3909 O O . ILE B 1 204 ? 14.344 -25.234 -14.156 1 97.31 204 ILE B O 1
ATOM 3913 N N . GLY B 1 205 ? 13.172 -23.812 -15.453 1 95.94 205 GLY B N 1
ATOM 3914 C CA . GLY B 1 205 ? 14.297 -23.562 -16.344 1 95.94 205 GLY B CA 1
ATOM 3915 C C . GLY B 1 205 ? 15.477 -22.922 -15.648 1 95.94 205 GLY B C 1
ATOM 3916 O O . GLY B 1 205 ? 16.625 -23.312 -15.844 1 95.94 205 GLY B O 1
ATOM 3917 N N . GLU B 1 206 ? 15.188 -21.953 -14.859 1 95.06 206 GLU B N 1
ATOM 3918 C CA . GLU B 1 206 ? 16.25 -21.219 -14.164 1 95.06 206 GLU B CA 1
ATOM 3919 C C . GLU B 1 206 ? 16.938 -22.109 -13.141 1 95.06 206 GLU B C 1
ATOM 3921 O O . GLU B 1 206 ? 18.172 -22.047 -12.984 1 95.06 206 GLU B O 1
ATOM 3926 N N . ILE B 1 207 ? 16.203 -22.891 -12.445 1 96.25 207 ILE B N 1
ATOM 3927 C CA . ILE B 1 207 ? 16.781 -23.797 -11.469 1 96.25 207 ILE B CA 1
ATOM 3928 C C . ILE B 1 207 ? 17.672 -24.828 -12.18 1 96.25 207 ILE B C 1
ATOM 3930 O O . ILE B 1 207 ? 18.75 -25.188 -11.68 1 96.25 207 ILE B O 1
ATOM 3934 N N . GLY B 1 208 ? 17.25 -25.25 -13.336 1 95.44 208 GLY B N 1
ATOM 3935 C CA . GLY B 1 208 ? 18.078 -26.125 -14.133 1 95.44 208 GLY B CA 1
ATOM 3936 C C . GLY B 1 208 ? 19.391 -25.5 -14.555 1 95.44 208 GLY B C 1
ATOM 3937 O O . GLY B 1 208 ? 20.453 -26.125 -14.477 1 95.44 208 GLY B O 1
ATOM 3938 N N . ARG B 1 209 ? 19.281 -24.297 -14.961 1 93.06 209 ARG B N 1
ATOM 3939 C CA . ARG B 1 209 ? 20.484 -23.562 -15.367 1 93.06 209 ARG B CA 1
ATOM 3940 C C . ARG B 1 209 ? 21.422 -23.375 -14.188 1 93.06 209 ARG B C 1
ATOM 3942 O O . ARG B 1 209 ? 22.641 -23.547 -14.32 1 93.06 209 ARG B O 1
ATOM 3949 N N . LEU B 1 210 ? 20.891 -23.031 -13.055 1 94 210 LEU B N 1
ATOM 3950 C CA . LEU B 1 210 ? 21.688 -22.812 -11.852 1 94 210 LEU B CA 1
ATOM 3951 C C . LEU B 1 210 ? 22.328 -24.125 -11.398 1 94 210 LEU B C 1
ATOM 3953 O O . LEU B 1 210 ? 23.5 -24.141 -10.984 1 94 210 LEU B O 1
ATOM 3957 N N . SER B 1 211 ? 21.578 -25.203 -11.484 1 94.62 211 SER B N 1
ATOM 3958 C CA . SER B 1 211 ? 22.109 -26.516 -11.102 1 94.62 211 SER B CA 1
ATOM 3959 C C . SER B 1 211 ? 23.281 -26.906 -11.984 1 94.62 211 SER B C 1
ATOM 3961 O O . SER B 1 211 ? 24.281 -27.453 -11.492 1 94.62 211 SER B O 1
ATOM 3963 N N . SER B 1 212 ? 23.172 -26.625 -13.219 1 93.44 212 SER B N 1
ATOM 3964 C CA . SER B 1 212 ? 24.25 -26.938 -14.148 1 93.44 212 SER B CA 1
ATOM 3965 C C . SER B 1 212 ? 25.5 -26.125 -13.828 1 93.44 212 SER B C 1
ATOM 3967 O O . SER B 1 212 ? 26.625 -26.656 -13.852 1 93.44 212 SER B O 1
ATOM 3969 N N . SER B 1 213 ? 25.25 -24.844 -13.539 1 91.69 213 SER B N 1
ATOM 3970 C CA . SER B 1 213 ? 26.375 -23.984 -13.18 1 91.69 213 SER B CA 1
ATOM 3971 C C . SER B 1 213 ? 27.031 -24.422 -11.883 1 91.69 213 SER B C 1
ATOM 3973 O O . SER B 1 213 ? 28.266 -24.391 -11.758 1 91.69 213 SER B O 1
ATOM 3975 N N . MET B 1 214 ? 26.25 -24.828 -10.906 1 92.69 214 MET B N 1
ATOM 3976 C CA . MET B 1 214 ? 26.766 -25.281 -9.625 1 92.69 214 MET B CA 1
ATOM 3977 C C . MET B 1 214 ? 27.547 -26.594 -9.781 1 92.69 214 MET B C 1
ATOM 3979 O O . MET B 1 214 ? 28.578 -26.781 -9.133 1 92.69 214 MET B O 1
ATOM 3983 N N . LYS B 1 215 ? 27.109 -27.438 -10.648 1 91.5 215 LYS B N 1
ATOM 3984 C CA . LYS B 1 215 ? 27.812 -28.688 -10.922 1 91.5 215 LYS B CA 1
ATOM 3985 C C . LYS B 1 215 ? 29.172 -28.422 -11.547 1 91.5 215 LYS B C 1
ATOM 3987 O O . LYS B 1 215 ? 30.156 -29.094 -11.242 1 91.5 215 LYS B O 1
ATOM 3992 N N . LYS B 1 216 ? 29.234 -27.469 -12.359 1 90.94 216 LYS B N 1
ATOM 3993 C CA . LYS B 1 216 ? 30.5 -27.078 -12.977 1 90.94 216 LYS B CA 1
ATOM 3994 C C . LYS B 1 216 ? 31.484 -26.578 -11.93 1 90.94 216 LYS B C 1
ATOM 3996 O O . LYS B 1 216 ? 32.688 -26.906 -11.992 1 90.94 216 LYS B O 1
AT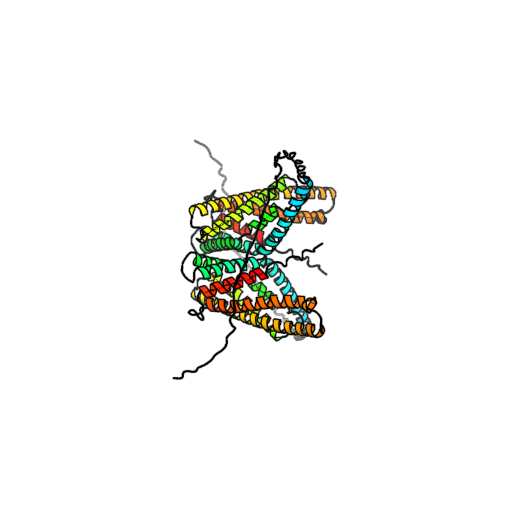OM 4001 N N . ILE B 1 217 ? 30.969 -25.797 -10.984 1 90.31 217 ILE B N 1
ATOM 4002 C CA . ILE B 1 217 ? 31.812 -25.281 -9.914 1 90.31 217 ILE B CA 1
ATOM 4003 C C . ILE B 1 217 ? 32.312 -26.422 -9.031 1 90.31 217 ILE B C 1
ATOM 4005 O O . ILE B 1 217 ? 33.469 -26.469 -8.648 1 90.31 217 ILE B O 1
ATOM 4009 N N . GLU B 1 218 ? 31.453 -27.328 -8.758 1 88.5 218 GLU B N 1
ATOM 4010 C CA . GLU B 1 218 ? 31.781 -28.469 -7.926 1 88.5 218 GLU B CA 1
ATOM 4011 C C . GLU B 1 218 ? 32.875 -29.344 -8.578 1 88.5 218 GLU B C 1
ATOM 4013 O O . GLU B 1 218 ? 33.781 -29.828 -7.898 1 88.5 218 GLU B O 1
ATOM 4018 N N . LYS B 1 219 ? 32.75 -29.531 -9.82 1 88.44 219 LYS B N 1
ATOM 4019 C CA . LYS B 1 219 ? 33.719 -30.328 -10.555 1 88.44 219 LYS B CA 1
ATOM 4020 C C . LYS B 1 219 ? 35.094 -29.672 -10.539 1 88.44 219 LYS B C 1
ATOM 4022 O O . LYS B 1 219 ? 36.125 -30.359 -10.523 1 88.44 219 LYS B O 1
ATOM 4027 N N . GLY B 1 220 ? 34.969 -28.375 -10.531 1 85.81 220 GLY B N 1
ATOM 4028 C CA . GLY B 1 220 ? 36.219 -27.641 -10.5 1 85.81 220 GLY B CA 1
ATOM 4029 C C . GLY B 1 220 ? 36.875 -27.656 -9.133 1 85.81 220 GLY B C 1
ATOM 4030 O O . GLY B 1 220 ? 38.094 -27.5 -9.031 1 85.81 220 GLY B O 1
ATOM 4031 N N . LEU B 1 221 ? 36.062 -27.766 -8.07 1 83.75 221 LEU B N 1
ATOM 4032 C CA . LEU B 1 221 ? 36.594 -27.75 -6.715 1 83.75 221 LEU B CA 1
ATOM 4033 C C . LEU B 1 221 ? 37.094 -29.141 -6.312 1 83.75 221 LEU B C 1
ATOM 4035 O O . LEU B 1 221 ? 37.688 -29.297 -5.262 1 83.75 221 LEU B O 1
ATOM 4039 N N . LYS B 1 222 ? 37.406 -30.078 -7.176 1 74.25 222 LYS B N 1
ATOM 4040 C CA . LYS B 1 222 ? 37.906 -31.438 -7.059 1 74.25 222 LYS B CA 1
ATOM 4041 C C . LYS B 1 222 ? 37.625 -32 -5.672 1 74.25 222 LYS B C 1
ATOM 4043 O O . LYS B 1 222 ? 37 -33.062 -5.543 1 74.25 222 LYS B O 1
ATOM 4048 N N . ASN B 1 223 ? 38.344 -31.625 -4.543 1 67.38 223 ASN B N 1
ATOM 4049 C CA . ASN B 1 223 ? 38.281 -32.156 -3.191 1 67.38 223 ASN B CA 1
ATOM 4050 C C . ASN B 1 223 ? 37.906 -31.109 -2.164 1 67.38 223 ASN B C 1
ATOM 4052 O O . ASN B 1 223 ? 38.062 -31.328 -0.959 1 67.38 223 ASN B O 1
ATOM 4056 N N . GLY B 1 224 ? 37.5 -29.969 -2.695 1 70.75 224 GLY B N 1
ATOM 4057 C CA . GLY B 1 224 ? 37.25 -28.938 -1.698 1 70.75 224 GLY B CA 1
ATOM 4058 C C . GLY B 1 224 ? 35.812 -28.906 -1.19 1 70.75 224 GLY B C 1
ATOM 4059 O O . GLY B 1 224 ? 34.938 -29.531 -1.774 1 70.75 224 GLY B O 1
ATOM 4060 N N . ASN B 1 225 ? 35.688 -28.516 0.011 1 80.56 225 ASN B N 1
ATOM 4061 C CA . ASN B 1 225 ? 34.375 -28.312 0.608 1 80.56 225 ASN B CA 1
ATOM 4062 C C . ASN B 1 225 ? 33.531 -27.281 -0.168 1 80.56 225 ASN B C 1
ATOM 4064 O O . ASN B 1 225 ? 33.812 -26.094 -0.102 1 80.56 225 ASN B O 1
ATOM 4068 N N . LYS B 1 226 ? 32.688 -27.703 -1.015 1 80.44 226 LYS B N 1
ATOM 4069 C CA . LYS B 1 226 ? 31.875 -26.875 -1.892 1 80.44 226 LYS B CA 1
ATOM 4070 C C . LYS B 1 226 ? 31.141 -25.781 -1.103 1 80.44 226 LYS B C 1
ATOM 4072 O O . LYS B 1 226 ? 30.922 -24.688 -1.61 1 80.44 226 LYS B O 1
ATOM 4077 N N . TYR B 1 227 ? 30.875 -26.109 0.159 1 84.25 227 TYR B N 1
ATOM 4078 C CA . TYR B 1 227 ? 30.109 -25.156 0.951 1 84.25 227 TYR B CA 1
ATOM 4079 C C . TYR B 1 227 ? 31.016 -24.047 1.475 1 84.25 227 TYR B C 1
ATOM 4081 O O . TYR B 1 227 ? 30.531 -23.062 2.037 1 84.25 227 TYR B O 1
ATOM 4089 N N . GLN B 1 228 ? 32.281 -24.156 1.165 1 82.88 228 GLN B N 1
ATOM 4090 C CA . GLN B 1 228 ? 33.219 -23.094 1.546 1 82.88 228 GLN B CA 1
ATOM 4091 C C . GLN B 1 228 ? 33.469 -22.125 0.394 1 82.88 228 GLN B C 1
ATOM 4093 O O . GLN B 1 228 ? 34 -21.031 0.598 1 82.88 228 GLN B O 1
ATOM 4098 N N . ASP B 1 229 ? 33.031 -22.562 -0.718 1 86.56 229 ASP B N 1
ATOM 4099 C CA . ASP B 1 229 ? 33.156 -21.703 -1.886 1 86.56 229 ASP B CA 1
ATOM 4100 C C . ASP B 1 229 ? 32.062 -20.625 -1.904 1 86.56 229 ASP B C 1
ATOM 4102 O O . ASP B 1 229 ? 30.875 -20.953 -1.848 1 86.56 229 ASP B O 1
ATOM 4106 N N . GLU B 1 230 ? 32.469 -19.391 -1.985 1 88.44 230 GLU B N 1
ATOM 4107 C CA . GLU B 1 230 ? 31.562 -18.25 -1.926 1 88.44 230 GLU B CA 1
ATOM 4108 C C . GLU B 1 230 ? 30.625 -18.25 -3.127 1 88.44 230 GLU B C 1
ATOM 4110 O O . GLU B 1 230 ? 29.438 -17.938 -2.992 1 88.44 230 GLU B O 1
ATOM 4115 N N . GLU B 1 231 ? 31.188 -18.609 -4.227 1 89.25 231 GLU B N 1
ATOM 4116 C CA . GLU B 1 231 ? 30.359 -18.609 -5.426 1 89.25 231 GLU B CA 1
ATOM 4117 C C . GLU B 1 231 ? 29.281 -19.703 -5.355 1 89.25 231 GLU B C 1
ATOM 4119 O O . GLU B 1 231 ? 28.141 -19.469 -5.742 1 89.25 231 GLU B O 1
ATOM 4124 N N . TYR B 1 232 ? 29.734 -20.812 -4.914 1 91.12 232 TYR B N 1
ATOM 4125 C CA . TYR B 1 232 ? 28.781 -21.906 -4.758 1 91.12 232 TYR B CA 1
ATOM 4126 C C . TYR B 1 232 ? 27.688 -21.547 -3.768 1 91.12 232 TYR B C 1
ATOM 4128 O O . TYR B 1 232 ? 26.5 -21.797 -4.02 1 91.12 232 TYR B O 1
ATOM 4136 N N . ARG B 1 233 ? 28 -20.906 -2.74 1 91.12 233 ARG B N 1
ATOM 4137 C CA . ARG B 1 233 ? 27.031 -20.516 -1.725 1 91.12 233 ARG B CA 1
ATOM 4138 C C . ARG B 1 233 ? 26.047 -19.484 -2.271 1 91.12 233 ARG B C 1
ATOM 4140 O O . ARG B 1 233 ? 24.859 -19.516 -1.953 1 91.12 233 ARG B O 1
ATOM 4147 N N . ALA B 1 234 ? 26.531 -18.625 -2.988 1 91.88 234 ALA B N 1
ATOM 4148 C CA . ALA B 1 234 ? 25.672 -17.609 -3.586 1 91.88 234 ALA B CA 1
ATOM 4149 C C . ALA B 1 234 ? 24.656 -18.234 -4.535 1 91.88 234 ALA B C 1
ATOM 4151 O O . ALA B 1 234 ? 23.484 -17.859 -4.523 1 91.88 234 ALA B O 1
ATOM 4152 N N . LYS B 1 235 ? 25.172 -19.156 -5.281 1 92.94 235 LYS B N 1
ATOM 4153 C CA . LYS B 1 235 ? 24.281 -19.812 -6.227 1 92.94 235 LYS B CA 1
ATOM 4154 C C . LYS B 1 235 ? 23.281 -20.703 -5.5 1 92.94 235 LYS B C 1
ATOM 4156 O O . LYS B 1 235 ? 22.141 -20.844 -5.934 1 92.94 235 LYS B O 1
ATOM 4161 N N . LEU B 1 236 ? 23.75 -21.281 -4.457 1 92.31 236 LEU B N 1
ATOM 4162 C CA . LEU B 1 236 ? 22.859 -22.094 -3.645 1 92.31 236 LEU B CA 1
ATOM 4163 C C . LEU B 1 236 ? 21.734 -21.25 -3.053 1 92.31 236 LEU B C 1
ATOM 4165 O O . LEU B 1 236 ? 20.578 -21.656 -3.051 1 92.31 236 LEU B O 1
ATOM 4169 N N . LYS B 1 237 ? 22.031 -20.141 -2.543 1 92.88 237 LYS B N 1
ATOM 4170 C CA . LYS B 1 237 ? 21.031 -19.219 -2.01 1 92.88 237 LYS B CA 1
ATOM 4171 C C . LYS B 1 237 ? 20.031 -18.812 -3.084 1 92.88 237 LYS B C 1
ATOM 4173 O O . LYS B 1 237 ? 18.812 -18.781 -2.84 1 92.88 237 LYS B O 1
ATOM 4178 N N . LYS B 1 238 ? 20.547 -18.562 -4.176 1 94.06 238 LYS B N 1
ATOM 4179 C CA . LYS B 1 238 ? 19.688 -18.188 -5.297 1 94.06 238 LYS B CA 1
ATOM 4180 C C . LYS B 1 238 ? 18.766 -19.344 -5.684 1 94.06 238 LYS B C 1
ATOM 4182 O O . LYS B 1 238 ? 17.578 -19.141 -5.973 1 94.06 238 LYS B O 1
ATOM 4187 N N . SER B 1 239 ? 19.328 -20.5 -5.707 1 94.81 239 SER B N 1
ATOM 4188 C CA . SER B 1 239 ? 18.562 -21.703 -6.035 1 94.81 239 SER B CA 1
ATOM 4189 C C . SER B 1 239 ? 17.438 -21.922 -5.023 1 94.81 239 SER B C 1
ATOM 4191 O O . SER B 1 239 ? 16.328 -22.297 -5.398 1 94.81 239 SER B O 1
ATOM 4193 N N . ASN B 1 240 ? 17.734 -21.688 -3.797 1 94.75 240 ASN B N 1
ATOM 4194 C CA . ASN B 1 240 ? 16.719 -21.828 -2.758 1 94.75 240 ASN B CA 1
ATOM 4195 C C . ASN B 1 240 ? 15.594 -20.812 -2.938 1 94.75 240 ASN B C 1
ATOM 4197 O O . ASN B 1 240 ? 14.414 -21.156 -2.775 1 94.75 240 ASN B O 1
ATOM 4201 N N . GLU B 1 241 ? 15.891 -19.609 -3.236 1 94.75 241 GLU B N 1
ATOM 4202 C CA . GLU B 1 241 ? 14.883 -18.578 -3.477 1 94.75 241 GLU B CA 1
ATOM 4203 C C . GLU B 1 241 ? 14 -18.922 -4.668 1 94.75 241 GLU B C 1
ATOM 4205 O O . GLU B 1 241 ? 12.781 -18.75 -4.621 1 94.75 241 GLU B O 1
ATOM 4210 N N . ARG B 1 242 ? 14.625 -19.453 -5.637 1 96.31 242 ARG B N 1
ATOM 4211 C CA . ARG B 1 242 ? 13.883 -19.797 -6.84 1 96.31 242 ARG B CA 1
ATOM 4212 C C . ARG B 1 242 ? 13.023 -21.031 -6.609 1 96.31 242 ARG B C 1
ATOM 4214 O O . ARG B 1 242 ? 11.93 -21.156 -7.18 1 96.31 242 ARG B O 1
ATOM 4221 N N . THR B 1 243 ? 13.531 -21.953 -5.852 1 97.12 243 THR B N 1
ATOM 4222 C CA . THR B 1 243 ? 12.734 -23.141 -5.512 1 97.12 243 THR B CA 1
ATOM 4223 C C . THR B 1 243 ? 11.484 -22.734 -4.742 1 97.12 243 THR B C 1
ATOM 4225 O O . THR B 1 243 ? 10.406 -23.281 -4.977 1 97.12 243 THR B O 1
ATOM 4228 N N . LEU B 1 244 ? 11.656 -21.812 -3.855 1 96.75 244 LEU B N 1
ATOM 4229 C CA . LEU B 1 244 ? 10.5 -21.312 -3.123 1 96.75 244 LEU B CA 1
ATOM 4230 C C . LEU B 1 244 ? 9.5 -20.672 -4.07 1 96.75 244 LEU B C 1
ATOM 4232 O O . LEU B 1 244 ? 8.289 -20.844 -3.92 1 96.75 244 LEU B O 1
ATOM 4236 N N . ALA B 1 245 ? 9.992 -19.953 -5.004 1 97.12 245 ALA B N 1
ATOM 4237 C CA . ALA B 1 245 ? 9.125 -19.328 -6.012 1 97.12 245 ALA B CA 1
ATOM 4238 C C . ALA B 1 245 ? 8.406 -20.391 -6.844 1 97.12 245 ALA B C 1
ATOM 4240 O O . ALA B 1 245 ? 7.25 -20.203 -7.227 1 97.12 245 ALA B O 1
ATOM 4241 N N . LEU B 1 246 ? 9.109 -21.453 -7.121 1 97.81 246 LEU B N 1
ATOM 4242 C CA . LEU B 1 246 ? 8.523 -22.562 -7.855 1 97.81 246 LEU B CA 1
ATOM 4243 C C . LEU B 1 246 ? 7.375 -23.203 -7.066 1 97.81 246 LEU B C 1
ATOM 4245 O O . LEU B 1 246 ? 6.289 -23.422 -7.609 1 97.81 246 LEU B O 1
ATOM 4249 N N . ILE B 1 247 ? 7.617 -23.438 -5.836 1 98.12 247 ILE B N 1
ATOM 4250 C CA . ILE B 1 247 ? 6.605 -24.031 -4.973 1 98.12 247 ILE B CA 1
ATOM 4251 C C . ILE B 1 247 ? 5.398 -23.094 -4.883 1 98.12 247 ILE B C 1
ATOM 4253 O O . ILE B 1 247 ? 4.254 -23.531 -4.996 1 98.12 247 ILE B O 1
ATOM 4257 N N . LYS B 1 248 ? 5.684 -21.875 -4.711 1 98 248 LYS B N 1
ATOM 4258 C CA . LYS B 1 248 ? 4.625 -20.875 -4.613 1 98 248 LYS B CA 1
ATOM 4259 C C . LYS B 1 248 ? 3.783 -20.828 -5.887 1 98 248 LYS B C 1
ATOM 4261 O O . LYS B 1 248 ? 2.553 -20.875 -5.824 1 98 248 LYS B O 1
ATOM 4266 N N . SER B 1 249 ? 4.445 -20.75 -7.016 1 98 249 SER B N 1
ATOM 4267 C CA . SER B 1 249 ? 3.723 -20.641 -8.281 1 98 249 SER B CA 1
ATOM 4268 C C . SER B 1 249 ? 2.922 -21.906 -8.562 1 98 249 SER B C 1
ATOM 4270 O O . SER B 1 249 ? 1.807 -21.844 -9.086 1 98 249 SER B O 1
ATOM 4272 N N . ALA B 1 250 ? 3.398 -23.047 -8.227 1 98.06 250 ALA B N 1
ATOM 4273 C CA . ALA B 1 250 ? 2.68 -24.297 -8.406 1 98.06 250 ALA B CA 1
ATOM 4274 C C . ALA B 1 250 ? 1.422 -24.344 -7.547 1 98.06 250 ALA B C 1
ATOM 4276 O O . ALA B 1 250 ? 0.356 -24.75 -8.008 1 98.06 250 ALA B O 1
ATOM 4277 N N . MET B 1 251 ? 1.59 -23.875 -6.367 1 98.06 251 MET B N 1
ATOM 4278 C CA . MET B 1 251 ? 0.44 -23.844 -5.469 1 98.06 251 MET B CA 1
ATOM 4279 C C . MET B 1 251 ? -0.583 -22.812 -5.941 1 98.06 251 MET B C 1
ATOM 4281 O O . MET B 1 251 ? -1.789 -23.016 -5.781 1 98.06 251 MET B O 1
ATOM 4285 N N . ASP B 1 252 ? -0.101 -21.766 -6.508 1 98.12 252 ASP B N 1
ATOM 4286 C CA . ASP B 1 252 ? -1.001 -20.719 -7.004 1 98.12 252 ASP B CA 1
ATOM 4287 C C . ASP B 1 252 ? -1.873 -21.25 -8.141 1 98.12 252 ASP B C 1
ATOM 4289 O O . ASP B 1 252 ? -3.002 -20.797 -8.328 1 98.12 252 ASP B O 1
ATOM 4293 N N . ILE B 1 253 ? -1.354 -22.188 -8.906 1 98.12 253 ILE B N 1
ATOM 4294 C CA . ILE B 1 253 ? -2.148 -22.812 -9.961 1 98.12 253 ILE B CA 1
ATOM 4295 C C . ILE B 1 253 ? -3.357 -23.516 -9.344 1 98.12 253 ILE B C 1
ATOM 4297 O O . ILE B 1 253 ? -4.477 -23.406 -9.859 1 98.12 253 ILE B O 1
ATOM 4301 N N . VAL B 1 254 ? -3.15 -24.188 -8.242 1 97.88 254 VAL B N 1
ATOM 4302 C CA . VAL B 1 254 ? -4.227 -24.875 -7.547 1 97.88 254 VAL B CA 1
ATOM 4303 C C . VAL B 1 254 ? -5.23 -23.859 -6.996 1 97.88 254 VAL B C 1
ATOM 4305 O O . VAL B 1 254 ? -6.441 -24.078 -7.078 1 97.88 254 VAL B O 1
ATOM 4308 N N . VAL B 1 255 ? -4.719 -22.812 -6.473 1 98.19 255 VAL B N 1
ATOM 4309 C CA . VAL B 1 255 ? -5.586 -21.75 -5.961 1 98.19 255 VAL B CA 1
ATOM 4310 C C . VAL B 1 255 ? -6.461 -21.203 -7.09 1 98.19 255 VAL B C 1
ATOM 4312 O O . VAL B 1 255 ? -7.672 -21.047 -6.922 1 98.19 255 VAL B O 1
ATOM 4315 N N . ALA B 1 256 ? -5.812 -20.969 -8.234 1 97.81 256 ALA B N 1
ATOM 4316 C CA . ALA B 1 256 ? -6.559 -20.453 -9.383 1 97.81 256 ALA B CA 1
ATOM 4317 C C . ALA B 1 256 ? -7.629 -21.453 -9.82 1 97.81 256 ALA B C 1
ATOM 4319 O O . ALA B 1 256 ? -8.766 -21.062 -10.109 1 97.81 256 ALA B O 1
ATOM 4320 N N . ALA B 1 257 ? -7.312 -22.719 -9.836 1 97.56 257 ALA B N 1
ATOM 4321 C CA . ALA B 1 257 ? -8.266 -23.766 -10.203 1 97.56 257 ALA B CA 1
ATOM 4322 C C . ALA B 1 257 ? -9.445 -23.797 -9.234 1 97.56 257 ALA B C 1
ATOM 4324 O O . ALA B 1 257 ? -10.578 -24.062 -9.641 1 97.56 257 ALA B O 1
ATOM 4325 N N . GLY B 1 258 ? -9.133 -23.609 -7.996 1 96.75 258 GLY B N 1
ATOM 4326 C CA . GLY B 1 258 ? -10.195 -23.562 -7.004 1 96.75 258 GLY B CA 1
ATOM 4327 C C . GLY B 1 258 ? -11.125 -22.375 -7.168 1 96.75 258 GLY B C 1
ATOM 4328 O O . GLY B 1 258 ? -12.344 -22.516 -7.043 1 96.75 258 GLY B O 1
ATOM 4329 N N . LEU B 1 259 ? -10.594 -21.234 -7.441 1 95.94 259 LEU B N 1
ATOM 4330 C CA . LEU B 1 259 ? -11.406 -20.031 -7.629 1 95.94 259 LEU B CA 1
ATOM 4331 C C . LEU B 1 259 ? -12.266 -20.141 -8.883 1 95.94 259 LEU B C 1
ATOM 4333 O O . LEU B 1 259 ? -13.367 -19.609 -8.93 1 95.94 259 LEU B O 1
ATOM 4337 N N . LEU B 1 260 ? -11.734 -20.859 -9.906 1 96.38 260 LEU B N 1
ATOM 4338 C CA . LEU B 1 260 ? -12.461 -21.078 -11.156 1 96.38 260 LEU B CA 1
ATOM 4339 C C . LEU B 1 260 ? -13.445 -22.234 -11.016 1 96.38 260 LEU B C 1
ATOM 4341 O O . LEU B 1 260 ? -14.273 -22.453 -11.906 1 96.38 260 LEU B O 1
ATOM 4345 N N . GLN B 1 261 ? -13.336 -22.953 -9.914 1 94.62 261 GLN B N 1
ATOM 4346 C CA . GLN B 1 261 ? -14.188 -24.109 -9.656 1 94.62 261 GLN B CA 1
ATOM 4347 C C . GLN B 1 261 ? -14.07 -25.141 -10.773 1 94.62 261 GLN B C 1
ATOM 4349 O O . GLN B 1 261 ? -15.078 -25.672 -11.25 1 94.62 261 GLN B O 1
ATOM 4354 N N . LEU B 1 262 ? -12.891 -25.344 -11.234 1 94.31 262 LEU B N 1
ATOM 4355 C CA . LEU B 1 262 ? -12.648 -26.328 -12.289 1 94.31 262 LEU B CA 1
ATOM 4356 C C . LEU B 1 262 ? -12.812 -27.75 -11.758 1 94.31 262 LEU B C 1
ATOM 4358 O O . LEU B 1 262 ? -13.18 -28.656 -12.508 1 94.31 262 LEU B O 1
ATOM 4362 N N . ALA B 1 263 ? -12.477 -27.938 -10.469 1 93.69 263 ALA B N 1
ATOM 4363 C CA . ALA B 1 263 ? -12.672 -29.219 -9.781 1 93.69 263 ALA B CA 1
ATOM 4364 C C . ALA B 1 263 ? -13.227 -29 -8.375 1 93.69 263 ALA B C 1
ATOM 4366 O O . ALA B 1 263 ? -12.547 -29.281 -7.383 1 93.69 263 ALA B O 1
ATOM 4367 N N . PRO B 1 264 ? -14.469 -28.672 -8.297 1 89.81 264 PRO B N 1
ATOM 4368 C CA . PRO B 1 264 ? -15.055 -28.266 -7.02 1 89.81 264 PRO B CA 1
ATOM 4369 C C . PRO B 1 264 ? -15.102 -29.406 -6.008 1 89.81 264 PRO B C 1
ATOM 4371 O O . PRO B 1 264 ? -15.125 -29.172 -4.797 1 89.81 264 PRO B O 1
ATOM 4374 N N . LYS B 1 265 ? -15.18 -30.594 -6.426 1 91.94 265 LYS B N 1
ATOM 4375 C CA . LYS B 1 265 ? -15.227 -31.719 -5.5 1 91.94 265 LYS B CA 1
ATOM 4376 C C . LYS B 1 265 ? -13.859 -31.984 -4.883 1 91.94 265 LYS B C 1
ATOM 4378 O O . LYS B 1 265 ? -13.766 -32.438 -3.742 1 91.94 265 LYS B O 1
ATOM 4383 N N . LYS B 1 266 ? -12.836 -31.719 -5.648 1 93.94 266 LYS B N 1
ATOM 4384 C CA . LYS B 1 266 ? -11.477 -32 -5.188 1 93.94 266 LYS B CA 1
ATOM 4385 C C . LYS B 1 266 ? -10.852 -30.75 -4.555 1 93.94 266 LYS B C 1
ATOM 4387 O O . LYS B 1 266 ? -10.156 -30.859 -3.539 1 93.94 266 LYS B O 1
ATOM 4392 N N . ILE B 1 267 ? -11.078 -29.641 -5.16 1 96.62 267 ILE B N 1
ATOM 4393 C CA . ILE B 1 267 ? -10.523 -28.391 -4.668 1 96.62 267 ILE B CA 1
ATOM 4394 C C . ILE B 1 267 ? -11.633 -27.547 -4.039 1 96.62 267 ILE B C 1
ATOM 4396 O O . ILE B 1 267 ? -12.219 -26.688 -4.695 1 96.62 267 ILE B O 1
ATOM 4400 N N . THR B 1 268 ? -11.859 -27.844 -2.766 1 96 268 THR B N 1
ATOM 4401 C CA . THR B 1 268 ? -12.891 -27.156 -2.01 1 96 268 THR B CA 1
ATOM 4402 C C . THR B 1 268 ? -12.414 -25.781 -1.572 1 96 268 THR B C 1
ATOM 4404 O O . THR B 1 268 ? -11.227 -25.469 -1.681 1 96 268 THR B O 1
ATOM 4407 N N . PRO B 1 269 ? -13.32 -24.953 -1.151 1 96.06 269 PRO B N 1
ATOM 4408 C CA . PRO B 1 269 ? -12.914 -23.641 -0.649 1 96.06 269 PRO B CA 1
ATOM 4409 C C . PRO B 1 269 ? -11.883 -23.734 0.479 1 96.06 269 PRO B C 1
ATOM 4411 O O . PRO B 1 269 ? -11.008 -22.875 0.596 1 96.06 269 PRO B O 1
ATOM 4414 N N . ARG B 1 270 ? -11.977 -24.734 1.257 1 97 270 ARG B N 1
ATOM 4415 C CA . ARG B 1 270 ? -11.008 -24.922 2.332 1 97 270 ARG B CA 1
ATOM 4416 C C . ARG B 1 270 ? -9.617 -25.219 1.774 1 97 270 ARG B C 1
ATOM 4418 O O . ARG B 1 270 ? -8.617 -24.688 2.262 1 97 270 ARG B O 1
ATOM 4425 N N . VAL B 1 271 ? -9.586 -26.031 0.785 1 97.62 271 VAL B N 1
ATOM 4426 C CA . VAL B 1 271 ? -8.32 -26.359 0.146 1 97.62 271 VAL B CA 1
ATOM 4427 C C . VAL B 1 271 ? -7.75 -25.125 -0.551 1 97.62 271 VAL B C 1
ATOM 4429 O O . VAL B 1 271 ? -6.559 -24.828 -0.428 1 97.62 271 VAL B O 1
ATOM 4432 N N . THR B 1 272 ? -8.586 -24.391 -1.252 1 98 272 THR B N 1
ATOM 4433 C CA . THR B 1 272 ? -8.18 -23.156 -1.917 1 98 272 THR B CA 1
ATOM 4434 C C . THR B 1 272 ? -7.633 -22.156 -0.907 1 98 272 THR B C 1
ATOM 4436 O O . THR B 1 272 ? -6.594 -21.531 -1.14 1 98 272 THR B O 1
ATOM 4439 N N . GLY B 1 273 ? -8.375 -22.031 0.205 1 98.44 273 GLY B N 1
ATOM 4440 C CA . GLY B 1 273 ? -7.934 -21.125 1.259 1 98.44 273 GLY B CA 1
ATOM 4441 C C . GLY B 1 273 ? -6.605 -21.531 1.872 1 98.44 273 GLY B C 1
ATOM 4442 O O . GLY B 1 273 ? -5.762 -20.672 2.154 1 98.44 273 GLY B O 1
ATOM 4443 N N . ALA B 1 274 ? -6.379 -22.781 2.066 1 98.31 274 ALA B N 1
ATOM 4444 C CA . ALA B 1 274 ? -5.141 -23.266 2.67 1 98.31 274 ALA B CA 1
ATOM 4445 C C . ALA B 1 274 ? -3.941 -22.984 1.773 1 98.31 2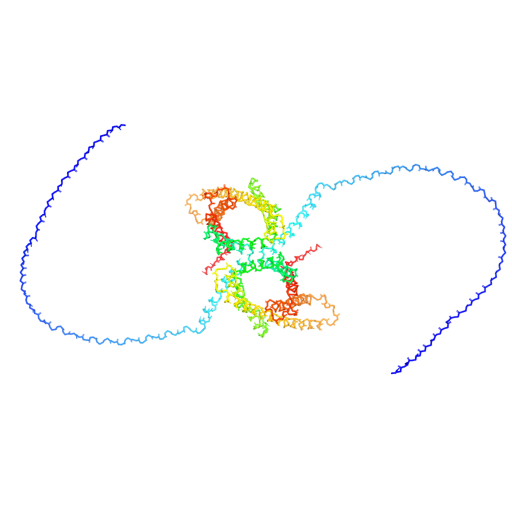74 ALA B C 1
ATOM 4447 O O . ALA B 1 274 ? -2.926 -22.453 2.236 1 98.31 274 ALA B O 1
ATOM 4448 N N . PHE B 1 275 ? -4.078 -23.344 0.525 1 98.5 275 PHE B N 1
ATOM 4449 C CA . PHE B 1 275 ? -2.99 -23.094 -0.415 1 98.5 275 PHE B CA 1
ATOM 4450 C C . PHE B 1 275 ? -2.766 -21.609 -0.611 1 98.5 275 PHE B C 1
ATOM 4452 O O . PHE B 1 275 ? -1.622 -21.156 -0.692 1 98.5 275 PHE B O 1
ATOM 4459 N N . GLY B 1 276 ? -3.84 -20.875 -0.698 1 98.44 276 GLY B N 1
ATOM 4460 C CA . GLY B 1 276 ? -3.705 -19.438 -0.821 1 98.44 276 GLY B CA 1
ATOM 4461 C C . GLY B 1 276 ? -3.02 -18.797 0.372 1 98.44 276 GLY B C 1
ATOM 4462 O O . GLY B 1 276 ? -2.191 -17.891 0.21 1 98.44 276 GLY B O 1
ATOM 4463 N N . PHE B 1 277 ? -3.43 -19.25 1.495 1 98.56 277 PHE B N 1
ATOM 4464 C CA . PHE B 1 277 ? -2.816 -18.75 2.717 1 98.56 277 PHE B CA 1
ATOM 4465 C C . PHE B 1 277 ? -1.325 -19.062 2.744 1 98.56 277 PHE B C 1
ATOM 4467 O O . PHE B 1 277 ? -0.505 -18.188 3.043 1 98.56 277 PHE B O 1
ATOM 4474 N N . THR B 1 278 ? -0.996 -20.203 2.367 1 98.56 278 THR B N 1
ATOM 4475 C CA . THR B 1 278 ? 0.393 -20.656 2.381 1 98.56 278 THR B CA 1
ATOM 4476 C C . THR B 1 278 ? 1.229 -19.844 1.392 1 98.56 278 THR B C 1
ATOM 4478 O O . THR B 1 278 ? 2.311 -19.359 1.733 1 98.56 278 THR B O 1
ATOM 4481 N N . THR B 1 279 ? 0.708 -19.703 0.186 1 98.44 279 THR B N 1
ATOM 4482 C CA . THR B 1 279 ? 1.464 -18.969 -0.823 1 98.44 279 THR B CA 1
ATOM 4483 C C . THR B 1 279 ? 1.613 -17.5 -0.427 1 98.44 279 THR B C 1
ATOM 4485 O O . THR B 1 279 ? 2.621 -16.875 -0.744 1 98.44 279 THR B O 1
ATOM 4488 N N . SER B 1 280 ? 0.611 -16.969 0.285 1 98.38 280 SER B N 1
ATOM 4489 C CA . SER B 1 280 ? 0.707 -15.594 0.771 1 98.38 280 SER B CA 1
ATOM 4490 C C . SER B 1 280 ? 1.819 -15.453 1.805 1 98.38 280 SER B C 1
ATOM 4492 O O . SER B 1 280 ? 2.564 -14.469 1.79 1 98.38 280 SER B O 1
ATOM 4494 N N . LEU B 1 281 ? 1.936 -16.422 2.619 1 97.69 281 LEU B N 1
ATOM 4495 C CA . LEU B 1 281 ? 2.988 -16.406 3.631 1 97.69 281 LEU B CA 1
ATOM 4496 C C . LEU B 1 281 ? 4.367 -16.469 2.982 1 97.69 281 LEU B C 1
ATOM 4498 O O . LEU B 1 281 ? 5.301 -15.805 3.424 1 97.69 281 LEU B O 1
ATOM 4502 N N . ILE B 1 282 ? 4.453 -17.281 1.991 1 97.38 282 ILE B N 1
ATOM 4503 C CA . ILE B 1 282 ? 5.711 -17.391 1.261 1 97.38 282 ILE B CA 1
ATOM 4504 C C . ILE B 1 282 ? 6.066 -16.031 0.642 1 97.38 282 ILE B C 1
ATOM 4506 O O . ILE B 1 282 ? 7.211 -15.586 0.73 1 97.38 282 ILE B O 1
ATOM 4510 N N . SER B 1 283 ? 5.09 -15.438 0.057 1 97 283 SER B N 1
ATOM 4511 C CA . SER B 1 283 ? 5.312 -14.133 -0.556 1 97 283 SER B CA 1
ATOM 4512 C C . SER B 1 283 ? 5.734 -13.102 0.483 1 97 283 SER B C 1
ATOM 4514 O O . SER B 1 283 ? 6.617 -12.273 0.227 1 97 283 SER B O 1
ATOM 4516 N N . CYS B 1 284 ? 5.059 -13.148 1.597 1 96.25 284 CYS B N 1
ATOM 4517 C CA . CYS B 1 284 ? 5.434 -12.234 2.67 1 96.25 284 CYS B CA 1
ATOM 4518 C C . CYS B 1 284 ? 6.883 -12.453 3.092 1 96.25 284 CYS B C 1
ATOM 4520 O O . CYS B 1 284 ? 7.613 -11.492 3.328 1 96.25 284 CYS B O 1
ATOM 4522 N N . TYR B 1 285 ? 7.238 -13.672 3.137 1 95.31 285 TYR B N 1
ATOM 4523 C CA . TYR B 1 285 ? 8.602 -14.016 3.516 1 95.31 285 TYR B CA 1
ATOM 4524 C C . TYR B 1 285 ? 9.602 -13.523 2.477 1 95.31 285 TYR B C 1
ATOM 4526 O O . TYR B 1 285 ? 10.656 -12.992 2.824 1 95.31 285 TYR B O 1
ATOM 4534 N N . GLN B 1 286 ? 9.266 -13.617 1.301 1 94.56 286 GLN B N 1
ATOM 4535 C CA . GLN B 1 286 ? 10.164 -13.234 0.215 1 94.56 286 GLN B CA 1
ATOM 4536 C C . GLN B 1 286 ? 10.359 -11.727 0.172 1 94.56 286 GLN B C 1
ATOM 4538 O O . GLN B 1 286 ? 11.375 -11.242 -0.331 1 94.56 286 GLN B O 1
ATOM 4543 N N . LEU B 1 287 ? 9.398 -11.016 0.725 1 94.38 287 LEU B N 1
ATOM 4544 C CA . LEU B 1 287 ? 9.453 -9.562 0.65 1 94.38 287 LEU B CA 1
ATOM 4545 C C . LEU B 1 287 ? 10.188 -8.984 1.859 1 94.38 287 LEU B C 1
ATOM 4547 O O . LEU B 1 287 ? 10.438 -7.777 1.92 1 94.38 287 LEU B O 1
ATOM 4551 N N . LEU B 1 288 ? 10.5 -9.82 2.807 1 91.56 288 LEU B N 1
ATOM 4552 C CA . LEU B 1 288 ? 11.234 -9.336 3.967 1 91.56 288 LEU B CA 1
ATOM 4553 C C . LEU B 1 288 ? 12.609 -8.812 3.561 1 91.56 288 LEU B C 1
ATOM 4555 O O . LEU B 1 288 ? 13.266 -9.391 2.693 1 91.56 288 LEU B O 1
ATOM 4559 N N . PRO B 1 289 ? 12.922 -7.641 4.176 1 83 289 PRO B N 1
ATOM 4560 C CA . PRO B 1 289 ? 14.25 -7.109 3.857 1 83 289 PRO B CA 1
ATOM 4561 C C . PRO B 1 289 ? 15.383 -8.016 4.344 1 83 289 PRO B C 1
ATOM 4563 O O . PRO B 1 289 ? 15.227 -8.703 5.355 1 83 289 PRO B O 1
ATOM 4566 N N . THR B 1 290 ? 16.359 -8.148 3.482 1 74.56 290 THR B N 1
ATOM 4567 C CA . THR B 1 290 ? 17.531 -8.93 3.875 1 74.56 290 THR B CA 1
ATOM 4568 C C . THR B 1 290 ? 18.281 -8.266 5.027 1 74.56 290 THR B C 1
ATOM 4570 O O . THR B 1 290 ? 18.469 -7.047 5.023 1 74.56 290 THR B O 1
ATOM 4573 N N . ARG B 1 291 ? 18.219 -8.93 6.242 1 63.34 291 ARG B N 1
ATOM 4574 C CA . ARG B 1 291 ? 18.922 -8.383 7.402 1 63.34 291 ARG B CA 1
ATOM 4575 C C . ARG B 1 291 ? 20.359 -7.996 7.043 1 63.34 291 ARG B C 1
ATOM 4577 O O . ARG B 1 291 ? 21.062 -8.766 6.395 1 63.34 291 ARG B O 1
ATOM 4584 N N . PRO B 1 292 ? 20.578 -6.723 7.203 1 57.44 292 PRO B N 1
ATOM 4585 C CA . PRO B 1 292 ? 22 -6.402 6.988 1 57.44 292 PRO B CA 1
ATOM 4586 C C . PRO B 1 292 ? 22.938 -7.289 7.809 1 57.44 292 PRO B C 1
ATOM 4588 O O . PRO B 1 292 ? 22.578 -7.73 8.898 1 57.44 292 PRO B O 1
ATOM 4591 N N . LYS B 1 293 ? 23.734 -8.016 7.141 1 49.94 293 LYS B N 1
ATOM 4592 C CA . LYS B 1 293 ? 24.766 -8.766 7.852 1 49.94 293 LYS B CA 1
ATOM 4593 C C . LYS B 1 293 ? 25.312 -7.965 9.031 1 49.94 293 LYS B C 1
ATOM 4595 O O . LYS B 1 293 ? 25.703 -6.805 8.875 1 49.94 293 LYS B O 1
ATOM 4600 N N . ILE B 1 294 ? 24.828 -8.266 10.203 1 47.44 294 ILE B N 1
ATOM 4601 C CA . ILE B 1 294 ? 25.453 -7.703 11.391 1 47.44 294 ILE B CA 1
ATOM 4602 C C . ILE B 1 294 ? 26.969 -7.871 11.297 1 47.44 294 ILE B C 1
ATOM 4604 O O . ILE B 1 294 ? 27.484 -8.992 11.234 1 47.44 294 ILE B O 1
ATOM 4608 N N . LYS B 1 295 ? 27.656 -6.902 10.867 1 40.84 295 LYS B N 1
ATOM 4609 C CA . LYS B 1 295 ? 29.109 -6.953 11.016 1 40.84 295 LYS B CA 1
ATOM 4610 C C . LYS B 1 295 ? 29.5 -7.32 12.445 1 40.84 295 LYS B C 1
ATOM 4612 O O . LYS B 1 295 ? 29.125 -6.633 13.391 1 40.84 295 LYS B O 1
ATOM 4617 N N . THR B 1 296 ? 29.641 -8.617 12.727 1 35.53 296 THR B N 1
ATOM 4618 C CA . THR B 1 296 ? 30.328 -8.898 13.984 1 35.53 296 THR B CA 1
ATOM 4619 C C . THR B 1 296 ? 31.641 -8.133 14.07 1 35.53 296 THR B C 1
ATOM 4621 O O . THR B 1 296 ? 32.438 -8.148 13.133 1 35.53 296 THR B O 1
ATOM 4624 N N . PRO B 1 297 ? 31.766 -7.383 15.172 1 37.69 297 PRO B N 1
ATOM 4625 C CA . PRO B 1 297 ? 33.094 -6.781 15.328 1 37.69 297 PRO B CA 1
ATOM 4626 C C . PRO B 1 297 ? 34.219 -7.801 15.203 1 37.69 297 PRO B C 1
ATOM 4628 O O . PRO B 1 297 ? 34.031 -8.977 15.516 1 37.69 297 PRO B O 1
#

Secondary structure (DSSP, 8-state):
------------------------------------------------------HHHHHHHHHHHHHHHHHHHHHHHHHHTBHHHHHHHHHHHHHHHHHHHTT-SSHHHHHHHHHHHHHHHHTTTTHHHHHHHHHSPPPTT--HHHHHHHHHHHHHHHHHHHHHHHHHHHHHTSS--HHHHHHHHHHHHHHHHHHHHHHHHHHHHHHHHHHHHHHHHHHHTTTS-GGG-HHHHHHHHHHHHHHHHHHHHHHHHHHHHHHHTSSTTTS-HHHHHHHHHHHHHHHHHHTS---------/------------------------------------------------------HHHHHHHHHHHHHHHHHHHHHHHHHHTBHHHHHHHHHHHHHHHHHHHTT-SSHHHHHHHHHHHHHHHHTTTTHHHHHHHHHSPPPTT--HHHHHHHHHHHHHHHHHHHHHHHHHHHHHTSS--HHHHHHHHHHHHHHHHHHHHHHHHHHHHHHHHHHHHHHHHHHHTTTS-GGG-HHHHHHHHHHHHHHHHHHHHHHHHHHHHHHTTSSTTTS-HHHHHHHHHHHHHHHHHHTS---------

Solvent-accessible surface area (backbone atoms only — not comparable to full-atom values): 32692 Å² total; per-residue (Å²): 140,82,85,91,83,81,94,76,88,86,78,91,85,91,81,87,88,84,80,81,88,82,84,87,90,81,89,83,82,88,82,81,80,78,78,76,77,79,76,79,78,75,83,74,78,77,75,74,73,74,70,69,70,56,70,66,54,50,50,51,48,50,47,48,51,47,48,51,50,48,51,53,45,49,50,51,39,59,42,60,43,26,29,64,48,37,49,29,52,46,40,24,52,18,18,42,23,26,30,74,28,48,75,39,88,50,48,38,34,48,38,18,54,51,39,50,50,26,50,41,62,65,40,60,74,50,25,50,49,28,49,48,55,52,73,44,82,73,69,86,87,60,55,63,71,49,50,51,32,50,41,48,21,24,49,28,38,20,48,17,44,50,40,42,47,50,32,45,34,30,77,45,48,74,40,74,58,58,69,59,28,52,51,44,42,52,51,20,46,50,24,40,30,51,16,26,50,31,47,27,52,39,34,53,52,50,46,51,52,50,50,54,53,48,51,54,51,50,64,68,42,76,86,55,67,57,84,72,35,65,67,50,45,52,50,48,52,51,45,52,55,42,50,52,49,29,54,36,26,54,40,44,37,53,27,36,37,28,76,67,50,76,43,53,88,79,35,33,48,33,54,24,9,48,41,35,22,51,39,19,50,52,51,44,57,69,60,49,74,79,73,71,78,75,75,72,129,136,92,72,92,80,84,89,81,87,91,73,93,88,84,88,89,92,85,84,85,91,84,87,86,90,87,88,86,84,81,85,81,84,76,78,74,73,77,73,77,73,76,82,70,79,73,73,74,71,72,70,67,70,56,72,66,53,52,50,51,50,50,48,49,51,49,49,50,50,48,53,53,44,49,51,50,38,57,40,60,43,27,30,65,44,36,50,28,51,46,41,24,52,18,20,41,22,26,30,73,27,48,76,39,89,51,46,38,32,47,39,19,53,52,39,52,51,26,50,41,62,64,40,60,73,51,24,52,48,28,49,46,53,52,73,44,81,73,70,87,87,61,54,64,71,51,51,52,32,50,41,48,20,24,49,26,39,20,48,16,44,50,36,41,48,50,31,45,34,28,76,45,49,75,39,73,58,59,69,60,27,51,51,43,42,49,51,20,45,50,25,41,31,50,16,26,50,30,47,28,51,40,35,53,52,50,46,50,52,50,50,53,53,48,50,52,51,48,63,69,43,76,86,54,65,56,84,73,35,67,67,48,43,52,51,48,54,50,45,52,55,42,48,50,50,28,53,36,25,53,40,45,35,51,27,37,38,27,76,68,49,76,44,52,87,79,34,31,47,34,52,24,8,48,40,36,22,50,39,20,49,51,50,43,58,69,60,50,74,77,72,71,78,75,76,72,129